Protein AF-A0A959ZFL0-F1 (afdb_monomer)

Foldseek 3Di:
DVQCQVQPDPVQCVQFVNPDRWGKDDPDQQAIETEDEFQQQLQDPPQRLFGWFFPVVLVVVLVVLVVSVVSLHAYEYEYAHAQVRFRRQGWNVNADAPVPDDCVPTSHHGPGPDGRPPIGGSVNSLLSVLVRLSYAEYEYESQQAQAWDWSQRPVNQGTYIYTYAHDCQAPPNKDWDWDWADPLAQKIKIWIAIDDDPADCDAPDPPPDPVPDDPSNVSNVSNVCRQPPCPQHVVVQDPHDGRHDDPDRHGYIDMTGSPGDFFWDFPDKEWPPQEDEAEAFDKDKIKIKTAREQSGSDKPAFWKKKKAKPDPQKAKQNHRIDIDTDGTHGRGGIDIDIIMIHGHNPDAAKMKIWMDTPNDIYIHIYHYDYDDPPPPD

Mean predicted aligned error: 8.21 Å

Structure (mmCIF, N/CA/C/O backbone):
data_AF-A0A959ZFL0-F1
#
_entry.id   AF-A0A959ZFL0-F1
#
loop_
_atom_site.group_PDB
_atom_site.id
_atom_site.type_symbol
_atom_site.label_atom_id
_atom_site.label_alt_id
_atom_site.label_comp_id
_atom_site.label_asym_id
_atom_site.label_entity_id
_atom_site.label_seq_id
_atom_site.pdbx_PDB_ins_code
_atom_site.Cartn_x
_atom_site.Cartn_y
_atom_site.Cartn_z
_atom_site.occupancy
_atom_site.B_iso_or_equiv
_atom_site.auth_seq_id
_atom_site.auth_comp_id
_atom_site.auth_asym_id
_atom_site.auth_atom_id
_atom_site.pdbx_PDB_model_num
ATOM 1 N N . HIS A 1 1 ? -6.101 16.398 -10.232 1.00 51.97 1 HIS A N 1
ATOM 2 C CA . HIS A 1 1 ? -4.693 16.037 -9.956 1.00 51.97 1 HIS A CA 1
ATOM 3 C C . HIS A 1 1 ? -4.300 14.804 -10.778 1.00 51.97 1 HIS A C 1
ATOM 5 O O . HIS A 1 1 ? -4.094 13.743 -10.209 1.00 51.97 1 HIS A O 1
ATOM 11 N N . GLY A 1 2 ? -4.271 14.910 -12.115 1.00 52.91 2 GLY A N 1
ATOM 12 C CA . GLY A 1 2 ? -4.313 13.745 -13.019 1.00 52.91 2 GLY A CA 1
ATOM 13 C C . GLY A 1 2 ? -3.092 12.818 -13.007 1.00 52.91 2 GLY A C 1
ATOM 14 O O . GLY A 1 2 ? -3.219 11.683 -13.443 1.00 52.91 2 GLY A O 1
ATOM 15 N N . HIS A 1 3 ? -1.938 13.276 -12.508 1.00 65.50 3 HIS A N 1
ATOM 16 C CA . HIS A 1 3 ? -0.672 12.515 -12.522 1.00 65.50 3 HIS A CA 1
ATOM 17 C C . HIS A 1 3 ? -0.023 12.447 -11.127 1.00 65.50 3 HIS A C 1
ATOM 19 O O . HIS A 1 3 ? 1.130 12.076 -10.981 1.00 65.50 3 HIS A O 1
ATOM 25 N N . GLY A 1 4 ? -0.743 12.874 -10.082 1.00 77.69 4 GLY A N 1
ATOM 26 C CA . GLY A 1 4 ? -0.246 12.847 -8.703 1.00 77.69 4 GLY A CA 1
ATOM 27 C C . GLY A 1 4 ? 0.727 13.967 -8.306 1.00 77.69 4 GLY A C 1
ATOM 28 O O . GLY A 1 4 ? 0.746 14.308 -7.131 1.00 77.69 4 GLY A O 1
ATOM 29 N N . PHE A 1 5 ? 1.405 14.649 -9.239 1.00 83.31 5 PHE A N 1
ATOM 30 C CA . PHE A 1 5 ? 2.381 15.717 -8.921 1.00 83.31 5 PHE A CA 1
ATOM 31 C C . PHE A 1 5 ? 1.845 16.885 -8.074 1.00 83.31 5 PHE A C 1
ATOM 33 O O . PHE A 1 5 ? 2.603 17.596 -7.424 1.00 83.31 5 PHE A O 1
ATOM 40 N N . GLY A 1 6 ? 0.522 17.069 -8.008 1.00 87.50 6 GLY A N 1
ATOM 41 C CA . GLY A 1 6 ? -0.095 18.009 -7.064 1.00 87.50 6 GLY A CA 1
ATOM 42 C C . GLY A 1 6 ? 0.051 17.619 -5.584 1.00 87.50 6 GLY A C 1
ATOM 43 O O . GLY A 1 6 ? -0.342 18.402 -4.726 1.00 87.50 6 GLY A O 1
ATOM 44 N N . PHE A 1 7 ? 0.558 16.421 -5.287 1.00 92.69 7 PHE A N 1
ATOM 45 C CA . PHE A 1 7 ? 0.855 15.935 -3.939 1.00 92.69 7 PHE A CA 1
ATOM 46 C C . PHE A 1 7 ? 2.338 16.037 -3.567 1.00 92.69 7 PHE A C 1
ATOM 48 O O . PHE A 1 7 ? 2.666 15.734 -2.418 1.00 92.69 7 PHE A O 1
ATOM 55 N N . VAL A 1 8 ? 3.217 16.444 -4.494 1.00 95.25 8 VAL A N 1
ATOM 56 C CA . VAL A 1 8 ? 4.616 16.759 -4.165 1.00 95.25 8 VAL A CA 1
ATOM 57 C C . VAL A 1 8 ? 4.595 17.876 -3.131 1.00 95.25 8 VAL A C 1
ATOM 59 O O . VAL A 1 8 ? 3.899 18.883 -3.304 1.00 95.25 8 VAL A O 1
ATOM 62 N N . ASP A 1 9 ? 5.291 17.675 -2.014 1.00 93.00 9 ASP A N 1
ATOM 63 C CA . ASP A 1 9 ? 5.293 18.673 -0.959 1.00 93.00 9 ASP A CA 1
ATOM 64 C C . ASP A 1 9 ? 6.048 19.929 -1.411 1.00 93.00 9 ASP A C 1
ATOM 66 O O . ASP A 1 9 ? 7.046 19.868 -2.128 1.00 93.00 9 ASP A O 1
ATOM 70 N N . GLN A 1 10 ? 5.527 21.087 -1.011 1.00 93.94 10 GLN A N 1
ATOM 71 C CA . GLN A 1 10 ? 6.036 22.373 -1.473 1.00 93.94 10 GLN A CA 1
ATOM 72 C C . GLN A 1 10 ? 7.515 22.576 -1.113 1.00 93.94 10 GLN A C 1
ATOM 74 O O . GLN A 1 10 ? 8.248 23.132 -1.920 1.00 93.94 10 GLN A O 1
ATOM 79 N N . ALA A 1 11 ? 7.963 22.074 0.042 1.00 94.50 11 ALA A N 1
ATOM 80 C CA . ALA A 1 11 ? 9.352 22.201 0.468 1.00 94.50 11 ALA A CA 1
ATOM 81 C C . ALA A 1 11 ? 10.301 21.390 -0.430 1.00 94.50 11 ALA A C 1
ATOM 83 O O . ALA A 1 11 ? 11.296 21.940 -0.891 1.00 94.50 11 ALA A O 1
ATOM 84 N N . SER A 1 12 ? 9.975 20.129 -0.741 1.00 95.44 12 SER A N 1
ATOM 85 C CA . SER A 1 12 ? 10.743 19.319 -1.699 1.00 95.44 12 SER A CA 1
ATOM 86 C C . SER A 1 12 ? 10.766 19.975 -3.076 1.00 95.44 12 SER A C 1
ATOM 88 O O . SER A 1 12 ? 11.821 20.053 -3.697 1.00 95.44 12 SER A O 1
ATOM 90 N N . ARG A 1 13 ? 9.630 20.508 -3.541 1.00 95.06 13 ARG A N 1
ATOM 91 C CA . ARG A 1 13 ? 9.538 21.182 -4.844 1.00 95.06 13 ARG A CA 1
ATOM 92 C C . ARG A 1 13 ? 10.377 22.460 -4.909 1.00 95.06 13 ARG A C 1
ATOM 94 O O . ARG A 1 13 ? 11.022 22.704 -5.916 1.00 95.06 13 ARG A O 1
ATOM 101 N N . GLU A 1 14 ? 10.360 23.282 -3.867 1.00 96.06 14 GLU A N 1
ATOM 102 C CA . GLU A 1 14 ? 11.164 24.509 -3.808 1.00 96.06 14 GLU A CA 1
ATOM 103 C C . GLU A 1 14 ? 12.657 24.186 -3.705 1.00 96.06 14 GLU A C 1
ATOM 105 O O . GLU A 1 14 ? 13.457 24.758 -4.441 1.00 96.06 14 GLU A O 1
ATOM 110 N N . ALA A 1 15 ? 13.026 23.235 -2.842 1.00 96.62 15 ALA A N 1
ATOM 111 C CA . ALA A 1 15 ? 14.416 22.837 -2.640 1.00 96.62 15 ALA A CA 1
ATOM 112 C C . ALA A 1 15 ? 15.041 22.186 -3.883 1.00 96.62 15 ALA A C 1
ATOM 114 O O . ALA A 1 15 ? 16.231 22.358 -4.104 1.00 96.62 15 ALA A O 1
ATOM 115 N N . SER A 1 16 ? 14.241 21.481 -4.687 1.00 95.62 16 SER A N 1
ATOM 116 C CA . SER A 1 16 ? 14.664 20.815 -5.928 1.00 95.62 16 SER A CA 1
ATOM 117 C C . SER A 1 16 ? 14.559 21.683 -7.180 1.00 95.62 16 SER A C 1
ATOM 119 O O . SER A 1 16 ? 14.648 21.166 -8.285 1.00 95.62 16 SER A O 1
ATOM 121 N N . ASN A 1 17 ? 14.257 22.982 -7.059 1.00 94.25 17 ASN A N 1
ATOM 122 C CA . ASN A 1 17 ? 13.957 23.832 -8.221 1.00 94.25 17 ASN A CA 1
ATOM 123 C C . ASN A 1 17 ? 12.840 23.261 -9.134 1.00 94.25 17 ASN A C 1
ATOM 125 O O . ASN A 1 17 ? 12.799 23.480 -10.342 1.00 94.25 17 ASN A O 1
ATOM 129 N N . GLY A 1 18 ? 11.899 22.522 -8.547 1.00 92.88 18 GLY A N 1
ATOM 130 C CA . GLY A 1 18 ? 10.769 21.917 -9.243 1.00 92.88 18 GLY A CA 1
ATOM 131 C C . GLY A 1 18 ? 10.993 20.503 -9.777 1.00 92.88 18 GLY A C 1
ATOM 132 O O . GLY A 1 18 ? 10.027 19.957 -10.310 1.00 92.88 18 GLY A O 1
ATOM 133 N N . TYR A 1 19 ? 12.185 19.919 -9.618 1.00 92.38 19 TYR A N 1
ATOM 134 C CA . TYR A 1 19 ? 12.521 18.592 -10.149 1.00 92.38 19 TYR A CA 1
ATOM 135 C C . TYR A 1 19 ? 12.030 17.429 -9.275 1.00 92.38 19 TYR A C 1
ATOM 137 O O . TYR A 1 19 ? 11.754 16.352 -9.796 1.00 92.38 19 TYR A O 1
ATOM 145 N N . ALA A 1 20 ? 11.782 17.641 -7.976 1.00 94.69 20 ALA A N 1
ATOM 146 C CA . ALA A 1 20 ? 11.228 16.596 -7.116 1.00 94.69 20 ALA A CA 1
ATOM 147 C C . ALA A 1 20 ? 9.869 16.101 -7.643 1.00 94.69 20 ALA A C 1
ATOM 149 O O . ALA A 1 20 ? 8.888 16.851 -7.706 1.00 94.69 20 ALA A O 1
ATOM 150 N N . SER A 1 21 ? 9.803 14.808 -7.966 1.00 94.00 21 SER A N 1
ATOM 151 C CA . SER A 1 21 ? 8.627 14.171 -8.571 1.00 94.00 21 SER A CA 1
ATOM 152 C C . SER A 1 21 ? 7.964 13.115 -7.659 1.00 94.00 21 SER A C 1
ATOM 154 O O . SER A 1 21 ? 6.870 12.618 -7.947 1.00 94.00 21 SER A O 1
ATOM 156 N N . TYR A 1 22 ? 8.571 12.832 -6.502 1.00 97.19 22 TYR A N 1
ATOM 157 C CA . TYR A 1 22 ? 8.077 11.904 -5.485 1.00 97.19 22 TYR A CA 1
ATOM 158 C C . TYR A 1 22 ? 7.063 12.556 -4.530 1.00 97.19 22 TYR A C 1
ATOM 160 O O . TYR A 1 22 ? 7.097 13.754 -4.240 1.00 97.19 22 TYR A O 1
ATOM 168 N N . TYR A 1 23 ? 6.114 11.770 -4.016 1.00 97.62 23 TYR A N 1
ATOM 169 C CA . TYR A 1 23 ? 5.042 12.294 -3.163 1.00 97.62 23 TYR A CA 1
ATOM 170 C C . TYR A 1 23 ? 4.376 11.228 -2.295 1.00 97.62 23 TYR A C 1
ATOM 172 O O . TYR A 1 23 ? 4.463 10.028 -2.547 1.00 97.62 23 TYR A O 1
ATOM 180 N N . SER A 1 24 ? 3.646 11.659 -1.261 1.00 97.19 24 SER A N 1
ATOM 181 C CA . SER A 1 24 ? 2.802 10.756 -0.474 1.00 97.19 24 SER A CA 1
ATOM 182 C C . SER A 1 24 ? 1.417 11.329 -0.213 1.00 97.19 24 SER A C 1
ATOM 184 O O . SER A 1 24 ? 1.232 12.533 -0.044 1.00 97.19 24 SER A O 1
ATOM 186 N N . PHE A 1 25 ? 0.424 10.450 -0.118 1.00 95.69 25 PHE A N 1
ATOM 187 C CA . PHE A 1 25 ? -0.942 10.832 0.220 1.00 95.69 25 PHE A CA 1
ATOM 188 C C . PHE A 1 25 ? -1.680 9.696 0.932 1.00 95.69 25 PHE A C 1
ATOM 190 O O . PHE A 1 25 ? -1.251 8.543 0.945 1.00 95.69 25 PHE A O 1
ATOM 197 N N . SER A 1 26 ? -2.809 10.023 1.555 1.00 95.56 26 SER A N 1
ATOM 198 C CA . SER A 1 26 ? -3.659 9.048 2.242 1.00 95.56 26 SER A CA 1
ATOM 199 C C . SER A 1 26 ? -4.981 8.915 1.484 1.00 95.56 26 SER A C 1
ATOM 201 O O . SER A 1 26 ? -5.857 9.762 1.669 1.00 95.56 26 SER A O 1
ATOM 203 N N . PRO A 1 27 ? -5.173 7.872 0.650 1.00 92.44 27 PRO A N 1
ATOM 204 C CA . PRO A 1 27 ? -6.411 7.712 -0.124 1.00 92.44 27 PRO A CA 1
ATOM 205 C C . PRO A 1 27 ? -7.630 7.462 0.777 1.00 92.44 27 PRO A C 1
ATOM 207 O O . PRO A 1 27 ? -8.766 7.768 0.424 1.00 92.44 27 PRO A O 1
ATOM 210 N N . ARG A 1 28 ? -7.400 6.901 1.968 1.00 93.00 28 ARG A N 1
ATOM 211 C CA . ARG A 1 28 ? -8.387 6.743 3.039 1.00 93.00 28 ARG A CA 1
ATOM 212 C C . ARG A 1 28 ? -7.673 6.674 4.384 1.00 93.00 28 ARG A C 1
ATOM 214 O O . ARG A 1 28 ? -6.465 6.479 4.462 1.00 93.00 28 ARG A O 1
ATOM 221 N N . LYS A 1 29 ? -8.428 6.782 5.474 1.00 90.44 29 LYS A N 1
ATOM 222 C CA . LYS A 1 29 ? -7.874 6.684 6.829 1.00 90.44 29 LYS A CA 1
ATOM 223 C C . LYS A 1 29 ? -7.177 5.338 7.071 1.00 90.44 29 LYS A C 1
ATOM 225 O O . LYS A 1 29 ? -7.788 4.292 6.866 1.00 90.44 29 LYS A O 1
ATOM 230 N N . GLY A 1 30 ? -5.968 5.381 7.633 1.00 92.38 30 GLY A N 1
ATOM 231 C CA . GLY A 1 30 ? -5.222 4.191 8.059 1.00 92.38 30 GLY A CA 1
ATOM 232 C C . GLY A 1 30 ? -4.374 3.545 6.964 1.00 92.38 30 GLY A C 1
ATOM 233 O O . GLY A 1 30 ? -3.877 2.443 7.183 1.00 92.38 30 GLY A O 1
ATOM 234 N N . ILE A 1 31 ? -4.216 4.205 5.815 1.00 96.62 31 ILE A N 1
ATOM 235 C CA . ILE A 1 31 ? -3.302 3.804 4.744 1.00 96.62 31 ILE A CA 1
ATOM 236 C C . ILE A 1 31 ? -2.634 5.047 4.143 1.00 96.62 31 ILE A C 1
ATOM 238 O O . ILE A 1 31 ? -3.256 6.109 4.040 1.00 96.62 31 ILE A O 1
ATOM 242 N N . ARG A 1 32 ? -1.370 4.903 3.760 1.00 98.12 32 ARG A N 1
ATOM 243 C CA . ARG A 1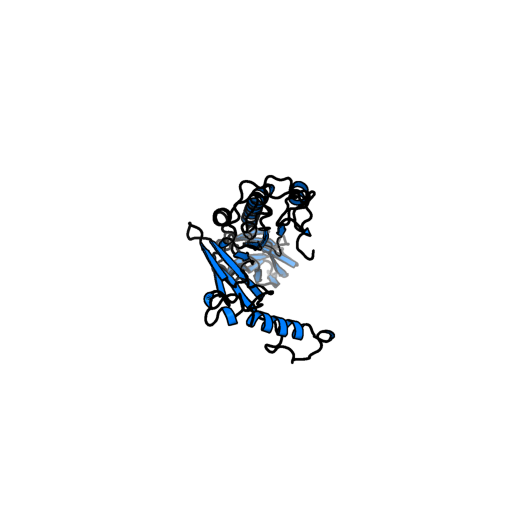 32 ? -0.542 5.900 3.090 1.00 98.12 32 ARG A CA 1
ATOM 244 C C . ARG A 1 32 ? 0.049 5.272 1.839 1.00 98.12 32 ARG A C 1
ATOM 246 O O . ARG A 1 32 ? 0.617 4.186 1.903 1.00 98.12 32 ARG A O 1
ATOM 253 N N . TYR A 1 33 ? -0.101 5.964 0.724 1.00 98.19 33 TYR A N 1
ATOM 254 C CA . TYR A 1 33 ? 0.580 5.651 -0.522 1.00 98.19 33 TYR A CA 1
ATOM 255 C C . TYR A 1 33 ? 1.764 6.592 -0.665 1.00 98.19 33 TYR A C 1
ATOM 257 O O . TYR A 1 33 ? 1.642 7.782 -0.362 1.00 98.19 33 TYR A O 1
ATOM 265 N N . ILE A 1 34 ? 2.898 6.042 -1.077 1.00 98.62 34 ILE A N 1
ATOM 266 C CA . ILE A 1 34 ? 4.129 6.785 -1.324 1.00 98.62 34 ILE A CA 1
ATOM 267 C C . ILE A 1 34 ? 4.577 6.426 -2.737 1.00 98.62 34 ILE A C 1
ATOM 269 O O . ILE A 1 34 ? 4.812 5.257 -3.017 1.00 98.62 34 ILE A O 1
ATOM 273 N N . SER A 1 35 ? 4.636 7.421 -3.613 1.00 98.25 35 SER A N 1
ATOM 274 C CA . SER A 1 35 ? 5.202 7.298 -4.952 1.00 98.25 35 SER A CA 1
ATOM 275 C C . SER A 1 35 ? 6.642 7.779 -4.893 1.00 98.25 35 SER A C 1
ATOM 277 O O . SER A 1 35 ? 6.877 8.921 -4.498 1.00 98.25 35 SER A O 1
ATOM 279 N N . LEU A 1 36 ? 7.568 6.901 -5.251 1.00 98.56 36 LEU A N 1
ATOM 280 C CA . LEU A 1 36 ? 8.995 7.172 -5.341 1.00 98.56 36 LEU A CA 1
ATOM 281 C C . LEU A 1 36 ? 9.361 7.486 -6.787 1.00 98.56 36 LEU A C 1
ATOM 283 O O . LEU A 1 36 ? 8.858 6.830 -7.705 1.00 98.56 36 LEU A O 1
ATOM 287 N N . ASP A 1 37 ? 10.258 8.446 -6.962 1.00 97.19 37 ASP A N 1
ATOM 288 C CA . ASP A 1 37 ? 11.015 8.570 -8.196 1.00 97.19 37 ASP A CA 1
ATOM 289 C C . ASP A 1 37 ? 12.263 7.715 -8.057 1.00 97.19 37 ASP A C 1
ATOM 291 O O . ASP A 1 37 ? 13.059 7.913 -7.149 1.00 97.19 37 ASP A O 1
ATOM 295 N N . THR A 1 38 ? 12.386 6.718 -8.918 1.00 97.81 38 THR A N 1
ATOM 296 C CA . THR A 1 38 ? 13.518 5.781 -8.873 1.00 97.81 38 THR A CA 1
ATOM 297 C C . THR A 1 38 ? 14.367 5.889 -10.126 1.00 97.81 38 THR A C 1
ATOM 299 O O . THR A 1 38 ? 15.167 4.996 -10.382 1.00 97.81 38 THR A O 1
ATOM 302 N N . SER A 1 39 ? 14.104 6.882 -10.972 1.00 94.69 39 SER A N 1
ATOM 303 C CA . SER A 1 39 ? 14.836 7.102 -12.215 1.00 94.69 39 SER A CA 1
ATOM 304 C C . SER A 1 39 ? 16.209 7.660 -11.859 1.00 94.69 39 SER A C 1
ATOM 306 O O . SER A 1 39 ? 16.290 8.604 -11.086 1.00 94.69 39 SER A O 1
ATOM 308 N N . SER A 1 40 ? 17.279 7.068 -12.385 1.00 94.44 40 SER A N 1
ATOM 309 C CA . SER A 1 40 ? 18.625 7.607 -12.187 1.00 94.44 40 SER A CA 1
ATOM 310 C C . SER A 1 40 ? 18.839 8.784 -13.137 1.00 94.44 40 SER A C 1
ATOM 312 O O . SER A 1 40 ? 18.799 8.594 -14.355 1.00 94.44 40 SER A O 1
ATOM 314 N N . GLU A 1 41 ? 19.090 9.983 -12.607 1.00 91.44 41 GLU A N 1
ATOM 315 C CA . GLU A 1 41 ? 19.289 11.179 -13.440 1.00 91.44 41 GLU A CA 1
ATOM 316 C C . GLU A 1 41 ? 20.741 11.354 -13.897 1.00 91.44 41 GLU A C 1
ATOM 318 O O . GLU A 1 41 ? 20.988 12.065 -14.869 1.00 91.44 41 GLU A O 1
ATOM 323 N N . GLY A 1 42 ? 21.687 10.609 -13.307 1.00 92.06 42 GLY A N 1
ATOM 324 C CA . GLY A 1 42 ? 23.134 10.676 -13.571 1.00 92.06 42 GLY A CA 1
ATOM 325 C C . GLY A 1 42 ? 23.607 10.390 -15.008 1.00 92.06 42 GLY A C 1
ATOM 326 O O . GLY A 1 42 ? 24.812 10.352 -15.262 1.00 92.06 42 GLY A O 1
ATOM 327 N N . GLY A 1 43 ? 22.694 10.178 -15.963 1.00 87.94 43 GLY A N 1
ATOM 328 C CA . GLY A 1 43 ? 22.964 10.259 -17.402 1.00 87.94 43 GLY A CA 1
ATOM 329 C C . GLY A 1 43 ? 24.062 9.322 -17.908 1.00 87.94 43 GLY A C 1
ATOM 330 O O . GLY A 1 43 ? 24.759 9.641 -18.871 1.00 87.94 43 GLY A O 1
ATOM 331 N N . THR A 1 44 ? 24.261 8.172 -17.269 1.00 89.69 44 THR A N 1
ATOM 332 C CA . THR A 1 44 ? 25.313 7.232 -17.660 1.00 89.69 44 THR A CA 1
ATOM 333 C C . THR A 1 44 ? 24.709 6.081 -18.454 1.00 89.69 44 THR A C 1
ATOM 335 O O . THR A 1 44 ? 23.861 5.333 -17.970 1.00 89.69 44 THR A O 1
ATOM 338 N N . VAL A 1 45 ? 25.148 5.932 -19.705 1.00 88.56 45 VAL A N 1
ATOM 339 C CA . VAL A 1 45 ? 24.668 4.894 -20.631 1.00 88.56 45 VAL A CA 1
ATOM 340 C C . VAL A 1 45 ? 24.886 3.499 -20.031 1.00 88.56 45 VAL A C 1
ATOM 342 O O . VAL A 1 45 ? 25.975 3.207 -19.544 1.00 88.56 45 VAL A O 1
ATOM 345 N N . LEU A 1 46 ? 23.854 2.646 -20.084 1.00 87.31 46 LEU A N 1
ATOM 346 C CA . LEU A 1 46 ? 23.827 1.288 -19.499 1.00 87.31 46 LEU A CA 1
ATOM 347 C C . LEU A 1 46 ? 23.991 1.229 -17.966 1.00 87.31 46 LEU A C 1
ATOM 349 O O . LEU A 1 46 ? 24.256 0.161 -17.410 1.00 87.31 46 LEU A O 1
ATOM 353 N N . VAL A 1 47 ? 23.858 2.371 -17.288 1.00 92.31 47 VAL A N 1
ATOM 354 C CA . VAL A 1 47 ? 23.821 2.460 -15.824 1.00 92.31 47 VAL A CA 1
ATOM 355 C C . VAL A 1 47 ? 22.520 3.113 -15.378 1.00 92.31 47 VAL A C 1
ATOM 357 O O . VAL A 1 47 ? 21.826 2.564 -14.529 1.00 92.31 47 VAL A O 1
ATOM 360 N N . SER A 1 48 ? 22.161 4.250 -15.976 1.00 92.25 48 SER A N 1
ATOM 361 C CA . SER A 1 48 ? 20.968 5.027 -15.623 1.00 92.25 48 SER A CA 1
ATOM 362 C C . SER A 1 48 ? 19.657 4.431 -16.149 1.00 92.25 48 SER A C 1
ATOM 364 O O . SER A 1 48 ? 18.585 4.936 -15.837 1.00 92.25 48 SER A O 1
ATOM 366 N N . ASP A 1 49 ? 19.715 3.324 -16.902 1.00 91.44 49 ASP A N 1
ATOM 367 C CA . ASP A 1 49 ? 18.547 2.467 -17.130 1.00 91.44 49 ASP A CA 1
ATOM 368 C C . ASP A 1 49 ? 18.178 1.649 -15.881 1.00 91.44 49 ASP A C 1
ATOM 370 O O . ASP A 1 49 ? 17.102 1.063 -15.837 1.00 91.44 49 ASP A O 1
ATOM 374 N N . LYS A 1 50 ? 19.059 1.584 -14.875 1.00 95.94 50 LYS A N 1
ATOM 375 C CA . LYS A 1 50 ? 18.762 1.048 -13.543 1.00 95.94 50 LYS A CA 1
ATOM 376 C C . LYS A 1 50 ? 18.298 2.171 -12.622 1.00 95.94 50 LYS A C 1
ATOM 378 O O . LYS A 1 50 ? 18.549 3.348 -12.862 1.00 95.94 50 LYS A O 1
ATOM 383 N N . GLY A 1 51 ? 17.646 1.788 -11.529 1.00 97.00 51 GLY A N 1
ATOM 384 C CA . GLY A 1 51 ? 17.153 2.752 -10.553 1.00 97.00 51 GLY A CA 1
ATOM 385 C C . GLY A 1 51 ? 18.114 3.040 -9.407 1.00 97.00 51 GLY A C 1
ATOM 386 O O . GLY A 1 51 ? 19.047 2.280 -9.144 1.00 97.00 51 GLY A O 1
ATOM 387 N N . ASN A 1 52 ? 17.827 4.106 -8.676 1.00 98.06 52 ASN A N 1
ATOM 388 C CA . ASN A 1 52 ? 18.402 4.434 -7.373 1.00 98.06 52 ASN A CA 1
ATOM 389 C C . ASN A 1 52 ? 17.458 5.408 -6.637 1.00 98.06 52 ASN A C 1
ATOM 391 O O . ASN A 1 52 ? 16.363 5.675 -7.132 1.00 98.06 52 ASN A O 1
ATOM 395 N N . LEU A 1 53 ? 17.832 5.868 -5.441 1.00 98.56 53 LEU A N 1
ATOM 396 C CA . LEU A 1 53 ? 17.291 7.090 -4.839 1.00 98.56 53 LEU A CA 1
ATOM 397 C C . LEU A 1 53 ? 18.442 8.051 -4.528 1.00 98.56 53 LEU A C 1
ATOM 399 O O . LEU A 1 53 ? 19.469 7.618 -3.994 1.00 98.56 53 LEU A O 1
ATOM 403 N N . ASP A 1 54 ? 18.219 9.337 -4.782 1.00 97.94 54 ASP A N 1
ATOM 404 C CA . ASP A 1 54 ? 19.034 10.421 -4.237 1.00 97.94 54 ASP A CA 1
ATOM 405 C C . ASP A 1 54 ? 18.890 10.485 -2.699 1.00 97.94 54 ASP A C 1
ATOM 407 O O . ASP A 1 54 ? 17.880 10.070 -2.107 1.00 97.94 54 ASP A O 1
ATOM 411 N N . ASP A 1 55 ? 19.917 10.989 -2.013 1.00 98.56 55 ASP A N 1
ATOM 412 C CA . ASP A 1 55 ? 19.901 11.130 -0.554 1.00 98.56 55 ASP A CA 1
ATOM 413 C C . ASP A 1 55 ? 18.721 11.985 -0.043 1.00 98.56 55 ASP A C 1
ATOM 415 O O . ASP A 1 55 ? 18.048 11.567 0.912 1.00 98.56 55 ASP A O 1
ATOM 419 N N . PRO A 1 56 ? 18.363 13.122 -0.681 1.00 98.38 56 PRO A N 1
ATOM 420 C CA . PRO A 1 56 ? 17.196 13.901 -0.284 1.00 98.38 56 PRO A CA 1
ATOM 421 C C . PRO A 1 56 ? 15.885 13.099 -0.282 1.00 98.38 56 PRO A C 1
ATOM 423 O O . PRO A 1 56 ? 15.123 13.182 0.693 1.00 98.38 56 PRO A O 1
ATOM 426 N N . GLN A 1 57 ? 15.597 12.301 -1.320 1.00 98.50 57 GLN A N 1
ATOM 427 C CA . GLN A 1 57 ? 14.392 11.470 -1.344 1.00 98.50 57 GLN A CA 1
ATOM 428 C C . GLN A 1 57 ? 14.475 10.313 -0.354 1.00 98.50 57 GLN A C 1
ATOM 430 O O . GLN A 1 57 ? 13.458 9.980 0.261 1.00 98.50 57 GLN A O 1
ATOM 435 N N . PHE A 1 58 ? 15.648 9.708 -0.154 1.00 98.81 58 PHE A N 1
ATOM 436 C CA . PHE A 1 58 ? 15.824 8.640 0.830 1.00 98.81 58 PHE A CA 1
ATOM 437 C C . PHE A 1 58 ? 15.495 9.120 2.252 1.00 98.81 58 PHE A C 1
ATOM 439 O O . PHE A 1 58 ? 14.682 8.510 2.960 1.00 98.81 58 PHE A O 1
ATOM 446 N N . GLN A 1 59 ? 16.036 10.275 2.650 1.00 98.62 59 GLN A N 1
ATOM 447 C CA . GLN A 1 59 ? 15.724 10.907 3.935 1.00 98.62 59 GLN A CA 1
ATOM 448 C C . GLN A 1 59 ? 14.243 11.299 4.033 1.00 98.62 59 GLN A C 1
ATOM 450 O O . GLN A 1 59 ? 13.584 11.096 5.066 1.00 98.62 59 GLN A O 1
ATOM 455 N N . TRP A 1 60 ? 13.686 11.840 2.947 1.00 98.62 60 TRP A N 1
ATOM 456 C CA . TRP A 1 60 ? 12.268 12.170 2.871 1.00 98.62 60 TRP A CA 1
ATOM 457 C C . TRP A 1 60 ? 11.387 10.927 3.045 1.00 98.62 60 TRP A C 1
ATOM 459 O O . TRP A 1 60 ? 10.426 10.971 3.823 1.00 98.62 60 TRP A O 1
ATOM 469 N N . LEU A 1 61 ? 11.721 9.810 2.397 1.00 98.81 61 LEU A N 1
ATOM 470 C CA . LEU A 1 61 ? 11.010 8.539 2.507 1.00 98.81 61 LEU A CA 1
ATOM 471 C C . LEU A 1 61 ? 11.005 8.079 3.962 1.00 98.81 61 LEU A C 1
ATOM 473 O O . LEU A 1 61 ? 9.931 7.812 4.511 1.00 98.81 61 LEU A O 1
ATOM 477 N N . GLU A 1 62 ? 12.158 8.094 4.634 1.00 98.81 62 GLU A N 1
ATOM 478 C CA . GLU A 1 62 ? 12.236 7.745 6.052 1.00 98.81 62 GLU A CA 1
ATOM 479 C C . GLU A 1 62 ? 11.291 8.608 6.910 1.00 98.81 62 GLU A C 1
ATOM 481 O O . GLU A 1 62 ? 10.576 8.110 7.790 1.00 98.81 62 GLU A O 1
ATOM 486 N N . SER A 1 63 ? 11.214 9.911 6.624 1.00 98.50 63 SER A N 1
ATOM 487 C CA . SER A 1 63 ? 10.302 10.824 7.321 1.00 98.50 63 SER A CA 1
ATOM 488 C C . SER A 1 63 ? 8.823 10.446 7.124 1.00 98.50 63 SER A C 1
ATOM 490 O O . SER A 1 63 ? 8.031 10.486 8.078 1.00 98.50 63 SER A O 1
ATOM 492 N N . GLN A 1 64 ? 8.437 10.001 5.920 1.00 98.56 64 GLN A N 1
ATOM 493 C CA . GLN A 1 64 ? 7.076 9.540 5.638 1.00 98.56 64 GLN A CA 1
ATOM 494 C C . GLN A 1 64 ? 6.764 8.221 6.353 1.00 98.56 64 GLN A C 1
ATOM 496 O O . GLN A 1 64 ? 5.645 8.043 6.847 1.00 98.56 64 GLN A O 1
ATOM 501 N N . LEU A 1 65 ? 7.744 7.324 6.483 1.00 98.69 65 LEU A N 1
ATOM 502 C CA . LEU A 1 65 ? 7.602 6.069 7.225 1.00 98.69 65 LEU A CA 1
ATOM 503 C C . LEU A 1 65 ? 7.449 6.313 8.734 1.00 98.69 65 LEU A C 1
ATOM 505 O O . LEU A 1 65 ? 6.545 5.751 9.368 1.00 98.69 65 LEU A O 1
ATOM 509 N N . LYS A 1 66 ? 8.233 7.234 9.312 1.00 98.56 66 LYS A N 1
ATOM 510 C CA . LYS A 1 66 ? 8.075 7.699 10.708 1.00 98.56 66 LYS A CA 1
ATOM 511 C C . LYS A 1 66 ? 6.675 8.277 10.951 1.00 98.56 66 LYS A C 1
ATOM 513 O O . LYS A 1 66 ? 6.024 7.971 11.961 1.00 98.56 66 LYS A O 1
ATOM 518 N N . LYS A 1 67 ? 6.168 9.071 10.002 1.00 97.44 67 LYS A N 1
ATOM 519 C CA . LYS A 1 67 ? 4.812 9.640 10.036 1.00 97.44 67 LYS A CA 1
ATOM 520 C C . LYS A 1 67 ? 3.731 8.559 9.968 1.00 97.44 67 LYS A C 1
ATOM 522 O O . LYS A 1 67 ? 2.809 8.579 10.786 1.00 97.44 67 LYS A O 1
ATOM 527 N N . ALA A 1 68 ? 3.846 7.601 9.049 1.00 97.81 68 ALA A N 1
ATOM 528 C CA . ALA A 1 68 ? 2.900 6.492 8.914 1.00 97.81 68 ALA A CA 1
ATOM 529 C C . ALA A 1 68 ? 2.848 5.623 10.180 1.00 97.81 68 ALA A C 1
ATOM 531 O O . ALA A 1 68 ? 1.763 5.319 10.683 1.00 97.81 68 ALA A O 1
ATOM 532 N N . THR A 1 69 ? 4.013 5.310 10.751 1.00 95.62 69 THR A N 1
ATOM 533 C CA . THR A 1 69 ? 4.150 4.556 12.006 1.00 95.62 69 THR A CA 1
ATOM 534 C C . THR A 1 69 ? 3.442 5.267 13.159 1.00 95.62 69 THR A C 1
ATOM 536 O O . THR A 1 69 ? 2.617 4.681 13.869 1.00 95.62 69 THR A O 1
ATOM 539 N N . SER A 1 70 ? 3.693 6.571 13.312 1.00 95.69 70 SER A N 1
ATOM 540 C CA . SER A 1 70 ? 3.068 7.404 14.349 1.00 95.69 70 SER A CA 1
ATOM 541 C C . SER A 1 70 ? 1.546 7.469 14.198 1.00 95.69 70 SER A C 1
ATOM 543 O O . SER A 1 70 ? 0.808 7.392 15.186 1.00 95.69 70 SER A O 1
ATOM 545 N N . ASN A 1 71 ? 1.070 7.536 12.954 1.00 95.12 71 ASN A N 1
ATOM 546 C CA . ASN A 1 71 ? -0.349 7.607 12.617 1.00 95.12 71 ASN A CA 1
ATOM 547 C C . ASN A 1 71 ? -1.041 6.240 12.547 1.00 95.12 71 ASN A C 1
ATOM 549 O O . ASN A 1 71 ? -2.263 6.190 12.362 1.00 95.12 71 ASN A O 1
ATOM 553 N N . ASN A 1 72 ? -0.302 5.147 12.763 1.00 94.56 72 ASN A N 1
ATOM 554 C CA . ASN A 1 72 ? -0.813 3.783 12.701 1.00 94.56 72 ASN A CA 1
ATOM 555 C C . ASN A 1 72 ? -1.425 3.445 11.325 1.00 94.56 72 ASN A C 1
ATOM 557 O O . ASN A 1 72 ? -2.539 2.914 11.242 1.00 94.56 72 ASN A O 1
ATOM 561 N N . GLU A 1 73 ? -0.714 3.819 10.260 1.00 96.94 73 GLU A N 1
ATOM 562 C CA . GLU A 1 73 ? -1.097 3.643 8.855 1.00 96.94 73 GLU A CA 1
ATOM 563 C C . GLU A 1 73 ? -0.363 2.447 8.235 1.00 96.94 73 GLU A C 1
ATOM 565 O O . GLU A 1 73 ? 0.780 2.175 8.585 1.00 96.94 73 GLU A O 1
ATOM 570 N N . LEU A 1 74 ? -1.013 1.737 7.313 1.00 98.12 74 LEU A N 1
ATOM 571 C CA . LEU A 1 74 ? -0.322 0.836 6.383 1.00 98.12 74 LEU A CA 1
ATOM 572 C C . LEU A 1 74 ? 0.372 1.664 5.303 1.00 98.12 74 LEU A C 1
ATOM 574 O O . LEU A 1 74 ? -0.175 2.691 4.900 1.00 98.12 74 LEU A O 1
ATOM 578 N N . VAL A 1 75 ? 1.516 1.211 4.808 1.00 98.75 75 VAL A N 1
ATOM 579 C CA . VAL A 1 75 ? 2.261 1.864 3.730 1.00 98.75 75 VAL A CA 1
ATOM 580 C C . VAL A 1 75 ? 2.323 0.947 2.514 1.00 98.75 75 VAL A C 1
ATOM 582 O O . VAL A 1 75 ? 2.680 -0.226 2.630 1.00 98.75 75 VAL A O 1
ATOM 585 N N . VAL A 1 76 ? 1.976 1.510 1.356 1.00 98.81 76 VAL A N 1
ATOM 586 C CA . VAL A 1 76 ? 2.203 0.908 0.037 1.00 98.81 76 VAL A CA 1
ATOM 587 C C . VAL A 1 76 ? 3.102 1.847 -0.754 1.00 98.81 76 VAL A C 1
ATOM 589 O O . VAL A 1 76 ? 2.768 3.027 -0.908 1.00 98.81 76 VAL A O 1
ATOM 592 N N . LEU A 1 77 ? 4.238 1.327 -1.208 1.00 98.81 77 LEU A N 1
ATOM 593 C CA . LEU A 1 77 ? 5.166 2.047 -2.074 1.00 98.81 77 LEU A CA 1
ATOM 594 C C . LEU A 1 77 ? 4.815 1.798 -3.540 1.00 98.81 77 LEU A C 1
ATOM 596 O O . LEU A 1 77 ? 4.383 0.700 -3.894 1.00 98.81 77 LEU A O 1
ATOM 600 N N . PHE A 1 78 ? 5.023 2.812 -4.369 1.00 98.44 78 PHE A N 1
ATOM 601 C CA . PHE A 1 78 ? 4.899 2.764 -5.819 1.00 98.44 78 PHE A CA 1
ATOM 602 C C . PHE A 1 78 ? 6.167 3.338 -6.438 1.00 98.44 78 PHE A C 1
ATOM 604 O O . PHE A 1 78 ? 6.663 4.352 -5.953 1.00 98.44 78 PHE A O 1
ATOM 611 N N . SER A 1 79 ? 6.682 2.720 -7.492 1.00 98.25 79 SER A N 1
ATOM 612 C CA . SER A 1 79 ? 7.855 3.218 -8.218 1.00 98.25 79 SER A CA 1
ATOM 613 C C . SER A 1 79 ? 7.904 2.662 -9.639 1.00 98.25 79 SER A C 1
ATOM 615 O O . SER A 1 79 ? 7.137 1.765 -9.998 1.00 98.25 79 SER A O 1
ATOM 617 N N . HIS A 1 80 ? 8.839 3.170 -10.442 1.00 97.38 80 HIS A N 1
ATOM 618 C CA . HIS A 1 80 ? 9.196 2.536 -11.705 1.00 97.38 80 HIS A CA 1
ATOM 619 C C . HIS A 1 80 ? 10.052 1.284 -11.456 1.00 97.38 80 HIS A C 1
ATOM 621 O O . HIS A 1 80 ? 9.629 0.181 -11.797 1.00 97.38 80 HIS A O 1
ATOM 627 N N . HIS A 1 81 ? 11.201 1.434 -10.790 1.00 98.19 81 HIS A N 1
ATOM 628 C CA . HIS A 1 81 ? 12.132 0.345 -10.489 1.00 98.19 81 HIS A CA 1
ATOM 629 C C . HIS A 1 81 ? 11.757 -0.395 -9.203 1.00 98.19 81 HIS A C 1
ATOM 631 O O . HIS A 1 81 ? 11.400 0.219 -8.198 1.00 98.19 81 HIS A O 1
ATOM 637 N N . ALA A 1 82 ? 11.876 -1.721 -9.213 1.00 97.12 82 ALA A N 1
ATOM 638 C CA . ALA A 1 82 ? 11.762 -2.548 -8.013 1.00 97.12 82 ALA A CA 1
ATOM 639 C C . ALA A 1 82 ? 13.114 -2.620 -7.276 1.00 97.12 82 ALA A C 1
ATOM 641 O O . ALA A 1 82 ? 14.141 -2.344 -7.897 1.00 97.12 82 ALA A O 1
ATOM 642 N N . PRO A 1 83 ? 13.166 -3.079 -6.008 1.00 96.31 83 PRO A N 1
ATOM 643 C CA . PRO A 1 83 ? 14.422 -3.159 -5.256 1.00 96.31 83 PRO A CA 1
ATOM 644 C C . PRO A 1 83 ? 15.566 -3.841 -6.018 1.00 96.31 83 PRO A C 1
ATOM 646 O O . PRO A 1 83 ? 16.676 -3.328 -6.069 1.00 96.31 83 PRO A O 1
ATOM 649 N N . GLY A 1 84 ? 15.291 -4.974 -6.673 1.00 95.81 84 GLY A N 1
ATOM 650 C CA . GLY A 1 84 ? 16.313 -5.735 -7.398 1.00 95.81 84 GLY A CA 1
ATOM 651 C C . GLY A 1 84 ? 16.868 -5.050 -8.654 1.00 95.81 84 GLY A C 1
ATOM 652 O O . GLY A 1 84 ? 17.919 -5.457 -9.133 1.00 95.81 84 GLY A O 1
ATOM 653 N N . SER A 1 85 ? 16.189 -4.027 -9.187 1.00 96.06 85 SER A N 1
ATOM 654 C CA . SER A 1 85 ? 16.639 -3.256 -10.357 1.00 96.06 85 SER A CA 1
ATOM 655 C C . SER A 1 85 ? 17.175 -1.872 -9.987 1.00 96.06 85 SER A C 1
ATOM 657 O O . SER A 1 85 ? 17.447 -1.067 -10.874 1.00 96.06 85 SER A O 1
ATOM 659 N N . MET A 1 86 ? 17.297 -1.569 -8.692 1.00 98.06 86 MET A N 1
ATOM 660 C CA . MET A 1 86 ? 17.845 -0.306 -8.210 1.00 98.06 86 MET A CA 1
ATOM 661 C C . MET A 1 86 ? 19.346 -0.444 -7.931 1.00 98.06 86 MET A C 1
ATOM 663 O O . MET A 1 86 ? 19.762 -0.581 -6.782 1.00 98.06 86 MET A O 1
ATOM 667 N N . THR A 1 87 ? 20.147 -0.486 -8.996 1.00 97.88 87 THR A N 1
ATOM 668 C CA . THR A 1 87 ? 21.596 -0.750 -8.944 1.00 97.88 87 THR A CA 1
ATOM 669 C C . THR A 1 87 ? 22.446 0.360 -9.573 1.00 97.88 87 THR A C 1
ATOM 671 O O . THR A 1 87 ? 23.646 0.168 -9.765 1.00 97.88 87 THR A O 1
ATOM 674 N N . ALA A 1 88 ? 21.851 1.506 -9.920 1.00 97.06 88 ALA A N 1
ATOM 675 C CA . ALA A 1 88 ? 22.561 2.634 -10.521 1.00 97.06 88 ALA A CA 1
ATOM 676 C C . ALA A 1 88 ? 23.361 3.404 -9.458 1.00 97.06 88 ALA A C 1
ATOM 678 O O . ALA A 1 88 ? 22.870 4.363 -8.870 1.00 97.06 88 ALA A O 1
ATOM 679 N N . ASN A 1 89 ? 24.605 3.000 -9.199 1.00 97.12 89 ASN A N 1
ATOM 680 C CA . ASN A 1 89 ? 25.492 3.729 -8.287 1.00 97.12 89 ASN A CA 1
ATOM 681 C C . ASN A 1 89 ? 26.191 4.895 -9.004 1.00 97.12 89 ASN A C 1
ATOM 683 O O . ASN A 1 89 ? 27.403 4.873 -9.223 1.00 97.12 89 ASN A O 1
ATOM 687 N N . VAL A 1 90 ? 25.398 5.876 -9.427 1.00 95.69 90 VAL A N 1
ATOM 688 C CA . VAL A 1 90 ? 25.856 7.093 -10.098 1.00 95.69 90 VAL A CA 1
ATOM 689 C C . VAL A 1 90 ? 25.110 8.294 -9.510 1.00 95.69 90 VAL A C 1
ATOM 691 O O . VAL A 1 90 ? 23.886 8.214 -9.389 1.00 95.69 90 VAL A O 1
ATOM 694 N N . PRO A 1 91 ? 25.821 9.359 -9.099 1.00 96.44 91 PRO A N 1
ATOM 695 C CA . PRO A 1 91 ? 25.193 10.581 -8.614 1.00 96.44 91 PRO A CA 1
ATOM 696 C C . PRO A 1 91 ? 24.489 11.331 -9.742 1.00 96.44 91 PRO A C 1
ATOM 698 O O . PRO A 1 91 ? 24.925 11.256 -10.893 1.00 96.44 91 PRO A O 1
ATOM 701 N N . ASP A 1 92 ? 23.443 12.081 -9.411 1.00 94.69 92 ASP A N 1
ATOM 702 C CA . ASP A 1 92 ? 22.700 12.877 -10.394 1.00 94.69 92 ASP A CA 1
ATOM 703 C C . ASP A 1 92 ? 23.605 13.945 -11.027 1.00 94.69 92 ASP A C 1
ATOM 705 O O . ASP A 1 92 ? 23.627 14.095 -12.248 1.00 94.69 92 ASP A O 1
ATOM 709 N N . GLU A 1 93 ? 24.516 14.524 -10.238 1.00 94.69 93 GLU A N 1
ATOM 710 C CA . GLU A 1 93 ? 25.499 15.523 -10.672 1.00 94.69 93 GLU A CA 1
ATOM 711 C C . GLU A 1 93 ? 26.538 14.978 -11.678 1.00 94.69 93 GLU A C 1
ATOM 713 O O . GLU A 1 93 ? 27.376 15.731 -12.184 1.00 94.69 93 GLU A O 1
ATOM 718 N N . ALA A 1 94 ? 26.536 13.669 -11.971 1.00 93.75 94 ALA A N 1
ATOM 719 C CA . ALA A 1 94 ? 27.306 13.115 -13.087 1.00 93.75 94 ALA A CA 1
ATOM 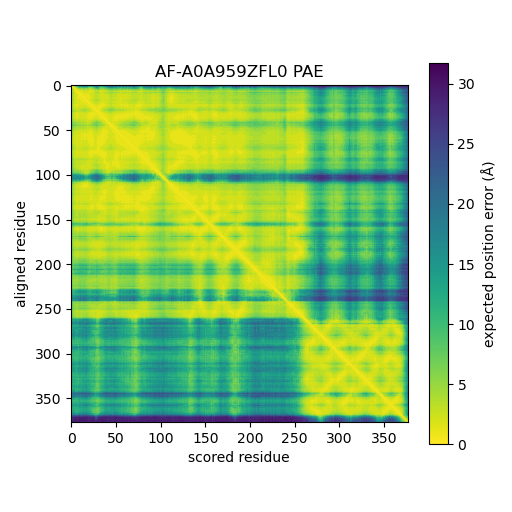720 C C . ALA A 1 94 ? 26.724 13.525 -14.451 1.00 93.75 94 ALA A C 1
ATOM 722 O O . ALA A 1 94 ? 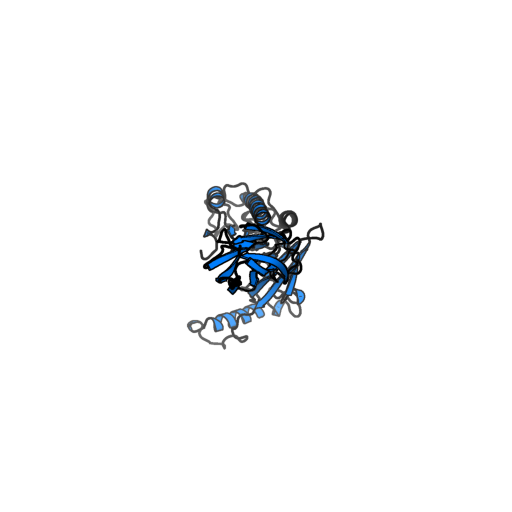27.455 13.570 -15.448 1.00 93.75 94 ALA A O 1
ATOM 723 N N . ALA A 1 95 ? 25.425 13.827 -14.508 1.00 91.75 95 ALA A N 1
ATOM 724 C CA . ALA A 1 95 ? 24.794 14.373 -15.692 1.00 91.75 95 ALA A CA 1
ATOM 725 C C . ALA A 1 95 ? 25.074 15.874 -15.829 1.00 91.75 95 ALA A C 1
ATOM 727 O O . ALA A 1 95 ? 25.396 16.588 -14.883 1.00 91.75 95 ALA A O 1
ATOM 728 N N . LYS A 1 96 ? 24.953 16.377 -17.058 1.00 89.25 96 LYS A N 1
ATOM 729 C CA . LYS A 1 96 ? 25.018 17.822 -17.302 1.00 89.25 96 LYS A CA 1
ATOM 730 C C . LYS A 1 96 ? 23.739 18.494 -16.819 1.00 89.25 96 LYS A C 1
ATOM 732 O O . LYS A 1 96 ? 22.677 17.876 -16.830 1.00 89.25 96 LYS A O 1
ATOM 737 N N . SER A 1 97 ? 23.833 19.788 -16.519 1.00 87.69 97 SER A N 1
ATOM 738 C CA . SER A 1 97 ? 22.667 20.570 -16.119 1.00 87.69 97 SER A CA 1
ATOM 739 C C . SER A 1 97 ? 21.555 20.518 -17.174 1.00 87.69 97 SER A C 1
ATOM 741 O O . SER A 1 97 ? 21.809 20.748 -18.363 1.00 87.69 97 SER A O 1
ATOM 743 N N . CYS A 1 98 ? 20.304 20.320 -16.749 1.00 87.69 98 CYS A N 1
ATOM 744 C CA . CYS A 1 98 ? 19.131 20.391 -17.628 1.00 87.69 98 CYS A CA 1
ATOM 745 C C . CYS A 1 98 ? 18.943 21.762 -18.302 1.00 87.69 98 CYS A C 1
ATOM 747 O O . CYS A 1 98 ? 18.170 21.881 -19.253 1.00 87.69 98 CYS A O 1
ATOM 749 N N . THR A 1 99 ? 19.648 22.808 -17.856 1.00 85.00 99 THR A N 1
ATOM 750 C CA . THR A 1 99 ? 19.658 24.118 -18.529 1.00 85.00 99 THR A CA 1
ATOM 751 C C . THR A 1 99 ? 20.703 24.227 -19.642 1.00 85.00 99 THR A C 1
ATOM 753 O O . THR A 1 99 ? 20.670 25.185 -20.411 1.00 85.00 99 THR A O 1
ATOM 756 N N . GLU A 1 100 ? 21.646 23.286 -19.723 1.00 83.44 100 GLU A N 1
ATOM 757 C CA . GLU A 1 100 ? 22.810 23.338 -20.623 1.00 83.44 100 GLU A CA 1
ATOM 758 C C . GLU A 1 100 ? 22.761 22.298 -21.746 1.00 83.44 100 GLU A C 1
ATOM 760 O O . GLU A 1 100 ? 23.412 22.464 -22.780 1.00 83.44 100 GLU A O 1
ATOM 765 N N . VAL A 1 101 ? 21.991 21.226 -21.568 1.00 78.69 101 VAL A N 1
ATOM 766 C CA . VAL A 1 101 ? 21.793 20.178 -22.573 1.00 78.69 101 VAL A CA 1
ATOM 767 C C . VAL A 1 101 ? 20.331 20.067 -22.960 1.00 78.69 101 VAL A C 1
ATOM 769 O O . VAL A 1 101 ? 19.441 20.021 -22.117 1.00 78.69 101 VAL A O 1
ATOM 772 N N . ALA A 1 102 ? 20.080 19.957 -24.264 1.00 69.88 102 ALA A N 1
ATOM 773 C CA . ALA A 1 102 ? 18.776 19.522 -24.727 1.00 69.88 102 ALA A CA 1
ATOM 774 C C . ALA A 1 102 ? 18.582 18.043 -24.356 1.00 69.88 102 ALA A C 1
ATOM 776 O O . ALA A 1 102 ? 19.421 17.200 -24.671 1.00 69.88 102 ALA A O 1
ATOM 777 N N . VAL A 1 103 ? 17.442 17.722 -23.745 1.00 61.59 103 VAL A N 1
ATOM 778 C CA . VAL A 1 103 ? 17.086 16.358 -23.304 1.00 61.59 103 VAL A CA 1
ATOM 779 C C . VAL A 1 103 ? 17.159 15.332 -24.451 1.00 61.59 103 VAL A C 1
ATOM 781 O O . VAL A 1 103 ? 17.410 14.158 -24.229 1.00 61.59 103 VAL A O 1
ATOM 784 N N . ALA A 1 104 ? 17.015 15.773 -25.706 1.00 66.38 104 ALA A N 1
ATOM 785 C CA . ALA A 1 104 ? 17.122 14.920 -26.893 1.00 66.38 104 ALA A CA 1
ATOM 786 C C . ALA A 1 104 ? 18.548 14.422 -27.218 1.00 66.38 104 ALA A C 1
ATOM 788 O O . ALA A 1 104 ? 18.689 13.526 -28.046 1.00 66.38 104 ALA A O 1
ATOM 789 N N . VAL A 1 105 ? 19.598 15.008 -26.631 1.00 70.06 105 VAL A N 1
ATOM 790 C CA . VAL A 1 105 ? 21.006 14.711 -26.977 1.00 70.06 105 VAL A CA 1
ATOM 791 C C . VAL A 1 105 ? 21.830 14.159 -25.816 1.00 70.06 105 VAL A C 1
ATOM 793 O O . VAL A 1 105 ? 22.978 13.772 -26.031 1.00 70.06 105 VAL A O 1
ATOM 796 N N . ALA A 1 106 ? 21.267 14.082 -24.609 1.00 72.12 106 ALA A N 1
ATOM 797 C CA . ALA A 1 106 ? 21.921 13.493 -23.449 1.00 72.12 106 ALA A CA 1
ATOM 798 C C . ALA A 1 106 ? 21.047 12.369 -22.860 1.00 72.12 106 ALA A C 1
ATOM 800 O O . ALA A 1 106 ? 19.835 12.536 -22.769 1.00 72.12 106 ALA A O 1
ATOM 801 N N . PRO A 1 107 ? 21.638 11.237 -22.439 1.00 68.88 107 PRO A N 1
ATOM 802 C CA . PRO A 1 107 ? 20.916 10.121 -21.806 1.00 68.88 107 PRO A CA 1
ATOM 803 C C . PRO A 1 107 ? 20.315 10.465 -20.425 1.00 68.88 107 PRO A C 1
ATOM 805 O O . PRO A 1 107 ? 19.652 9.624 -19.830 1.00 68.88 107 PRO A O 1
ATOM 808 N N . GLY A 1 108 ? 20.558 11.677 -19.921 1.00 77.06 108 GLY A N 1
ATOM 809 C CA . GLY A 1 108 ? 20.007 12.255 -18.699 1.00 77.06 108 GLY A CA 1
ATOM 810 C C . GLY A 1 108 ? 20.488 13.701 -18.543 1.00 77.06 108 GLY A C 1
ATOM 811 O O . GLY A 1 108 ? 21.418 14.132 -19.237 1.00 77.06 108 GLY A O 1
ATOM 812 N N . CYS A 1 109 ? 19.843 14.453 -17.661 1.00 87.88 109 CYS A N 1
ATOM 813 C CA . CYS A 1 109 ? 20.298 15.760 -17.204 1.00 87.88 109 CYS A CA 1
ATOM 814 C C . CYS A 1 109 ? 19.888 15.936 -15.743 1.00 87.88 109 CYS A C 1
ATOM 816 O O . CYS A 1 109 ? 18.886 15.360 -15.332 1.00 87.88 109 CYS A O 1
ATOM 818 N N . ASP A 1 110 ? 20.639 16.745 -15.005 1.00 91.94 110 ASP A N 1
ATOM 819 C CA . ASP A 1 110 ? 20.342 17.078 -13.613 1.00 91.94 110 ASP A CA 1
ATOM 820 C C . ASP A 1 110 ? 19.868 18.532 -13.525 1.00 91.94 110 ASP A C 1
ATOM 822 O O . ASP A 1 110 ? 20.522 19.458 -14.012 1.00 91.94 110 ASP A O 1
ATOM 826 N N . GLY A 1 111 ? 18.681 18.748 -12.977 1.00 91.12 111 GLY A N 1
ATOM 827 C CA . GLY A 1 111 ? 18.155 20.087 -12.726 1.00 91.12 111 GLY A CA 1
ATOM 828 C C . GLY A 1 111 ? 17.927 20.391 -11.252 1.00 91.12 111 GLY A C 1
ATOM 829 O O . GLY A 1 111 ? 17.494 21.503 -10.917 1.00 91.12 111 GLY A O 1
ATOM 830 N N . ASP A 1 112 ? 18.209 19.421 -10.390 1.00 94.75 112 ASP A N 1
ATOM 831 C CA . ASP A 1 112 ? 18.015 19.503 -8.962 1.00 94.75 112 ASP A CA 1
ATOM 832 C C . ASP A 1 112 ? 19.286 20.053 -8.295 1.00 94.75 112 ASP A C 1
ATOM 834 O O . ASP A 1 112 ? 20.350 19.452 -8.361 1.00 94.75 112 ASP A O 1
ATOM 838 N N . PRO A 1 113 ? 19.236 21.213 -7.621 1.00 95.31 113 PRO A N 1
ATOM 839 C CA . PRO A 1 113 ? 20.424 21.784 -6.992 1.00 95.31 113 PRO A CA 1
ATOM 840 C C . PRO A 1 113 ? 20.837 21.068 -5.692 1.00 95.31 113 PRO A C 1
ATOM 842 O O . PRO A 1 113 ? 21.797 21.495 -5.041 1.00 95.31 113 PRO A O 1
ATOM 845 N N . ARG A 1 114 ? 20.074 20.071 -5.228 1.00 97.06 114 ARG A N 1
ATOM 846 C CA . ARG A 1 114 ? 20.366 19.326 -4.000 1.00 97.06 114 ARG A CA 1
ATOM 847 C C . ARG A 1 114 ? 21.458 18.298 -4.272 1.00 97.06 114 ARG A C 1
ATOM 849 O O . ARG A 1 114 ? 21.548 17.742 -5.352 1.00 97.06 114 ARG A O 1
ATOM 856 N N . VAL A 1 115 ? 22.259 18.012 -3.248 1.00 97.81 115 VAL A N 1
ATOM 857 C CA . VAL A 1 115 ? 23.311 16.996 -3.355 1.00 97.81 115 VAL A CA 1
ATOM 858 C C . VAL A 1 115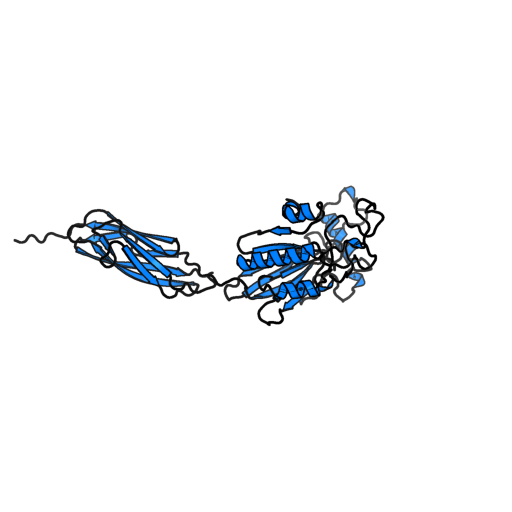 ? 22.678 15.605 -3.372 1.00 97.81 115 VAL A C 1
ATOM 860 O O . VAL A 1 115 ? 22.007 15.250 -2.401 1.00 97.81 115 VAL A O 1
ATOM 863 N N . SER A 1 116 ? 22.912 14.820 -4.427 1.00 97.69 116 SER A N 1
ATOM 864 C CA . SER A 1 116 ? 22.298 13.490 -4.593 1.00 97.69 116 SER A CA 1
ATOM 865 C C . SER A 1 116 ? 22.951 12.407 -3.727 1.00 97.69 116 SER A C 1
ATOM 867 O O . SER A 1 116 ? 22.366 11.357 -3.466 1.00 97.69 116 SER A O 1
ATOM 869 N N . THR A 1 117 ? 24.178 12.657 -3.260 1.00 98.00 117 THR A N 1
ATOM 870 C CA . THR A 1 117 ? 25.001 11.667 -2.556 1.00 98.00 117 THR A CA 1
ATOM 871 C C . THR A 1 117 ? 24.780 11.628 -1.034 1.00 98.00 117 THR A C 1
ATOM 873 O O . THR A 1 117 ? 24.560 12.671 -0.417 1.00 98.00 117 THR A O 1
ATOM 876 N N . PRO A 1 118 ? 24.941 10.451 -0.390 1.00 98.12 118 PRO A N 1
ATOM 877 C CA . PRO A 1 118 ? 25.194 9.145 -1.004 1.00 98.12 118 PRO A CA 1
ATOM 878 C C . PRO A 1 118 ? 23.988 8.632 -1.799 1.00 98.12 118 PRO A C 1
ATOM 880 O O . PRO A 1 118 ? 22.846 8.828 -1.405 1.00 98.12 118 PRO A O 1
ATOM 883 N N . ILE A 1 119 ? 24.262 7.938 -2.902 1.00 98.38 119 ILE A N 1
ATOM 884 C CA . ILE A 1 119 ? 23.221 7.274 -3.685 1.00 98.38 119 ILE A CA 1
ATOM 885 C C . ILE A 1 119 ? 22.782 6.004 -2.964 1.00 98.38 119 ILE A C 1
ATOM 887 O O . ILE A 1 119 ? 23.621 5.197 -2.561 1.00 98.38 119 ILE A O 1
ATOM 891 N N . HIS A 1 120 ? 21.469 5.821 -2.831 1.00 98.62 120 HIS A N 1
ATOM 892 C CA . HIS A 1 120 ? 20.878 4.676 -2.142 1.00 98.62 120 HIS A CA 1
ATOM 893 C C . HIS A 1 120 ? 20.358 3.657 -3.150 1.00 98.62 120 HIS A C 1
ATOM 895 O O . HIS A 1 120 ? 19.472 3.934 -3.965 1.00 98.62 120 HIS A O 1
ATOM 901 N N . LEU A 1 121 ? 20.903 2.448 -3.079 1.00 98.69 121 LEU A N 1
ATOM 902 C CA . LEU A 1 121 ? 20.521 1.328 -3.927 1.00 98.69 121 LEU A CA 1
ATOM 903 C C . LEU A 1 121 ? 19.354 0.556 -3.311 1.00 98.69 121 LEU A C 1
ATOM 905 O O . LEU A 1 121 ? 18.952 0.766 -2.164 1.00 98.69 121 LEU A O 1
ATOM 909 N N . GLY A 1 122 ? 18.805 -0.396 -4.063 1.00 98.44 122 GLY A N 1
ATOM 910 C CA . GLY A 1 122 ? 17.668 -1.194 -3.609 1.00 98.44 122 GLY A CA 1
ATOM 911 C C . GLY A 1 122 ? 17.906 -1.897 -2.271 1.00 98.44 122 GLY A C 1
ATOM 912 O O . GLY A 1 122 ? 16.980 -2.006 -1.470 1.00 98.44 122 GLY A O 1
ATOM 913 N N . THR A 1 123 ? 19.140 -2.324 -1.993 1.00 98.31 123 THR A N 1
ATOM 914 C CA . THR A 1 123 ? 19.527 -2.928 -0.709 1.00 98.31 123 THR A CA 1
ATOM 915 C C . THR A 1 123 ? 19.418 -1.949 0.456 1.00 98.31 123 THR A C 1
ATOM 917 O O . THR A 1 123 ? 18.863 -2.316 1.491 1.00 98.31 123 THR A O 1
ATOM 920 N N . ASP A 1 124 ? 19.868 -0.707 0.273 1.00 98.62 124 ASP A N 1
ATOM 921 C CA . ASP A 1 124 ? 19.850 0.333 1.309 1.00 98.62 124 ASP A CA 1
ATOM 922 C C . ASP A 1 124 ? 18.407 0.726 1.639 1.00 98.62 124 ASP A C 1
ATOM 924 O O . ASP A 1 124 ? 18.009 0.834 2.805 1.00 98.62 124 ASP A O 1
ATOM 928 N N . VAL A 1 125 ? 17.574 0.846 0.597 1.00 98.75 125 VAL A N 1
ATOM 929 C CA . VAL A 1 125 ? 16.141 1.109 0.754 1.00 98.75 125 VAL A CA 1
ATOM 930 C C . VAL A 1 125 ? 15.466 -0.047 1.483 1.00 98.75 125 VAL A C 1
ATOM 932 O O . VAL A 1 125 ? 14.787 0.195 2.476 1.00 98.75 125 VAL A O 1
ATOM 935 N N . VAL A 1 126 ? 15.672 -1.300 1.065 1.00 98.69 126 VAL A N 1
ATOM 936 C CA . VAL A 1 126 ? 15.102 -2.482 1.741 1.00 98.69 126 VAL A CA 1
ATOM 937 C C . VAL A 1 126 ? 15.497 -2.523 3.219 1.00 98.69 126 VAL A C 1
ATOM 939 O O . VAL A 1 126 ? 14.626 -2.735 4.068 1.00 98.69 126 VAL A O 1
ATOM 942 N N . GLU A 1 127 ? 16.768 -2.267 3.541 1.00 98.44 127 GLU A N 1
ATOM 943 C CA . 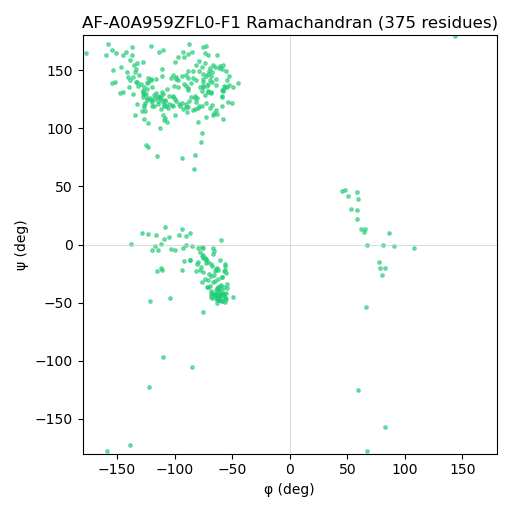GLU A 1 127 ? 17.248 -2.238 4.925 1.00 98.44 127 GLU A CA 1
ATOM 944 C C . GLU A 1 127 ? 16.521 -1.167 5.751 1.00 98.44 127 GLU A C 1
ATOM 946 O O . GLU A 1 127 ? 16.107 -1.414 6.890 1.00 98.44 127 GLU A O 1
ATOM 951 N N . MET A 1 128 ? 16.306 0.021 5.177 1.00 98.56 128 MET A N 1
ATOM 952 C CA . MET A 1 128 ? 15.490 1.050 5.812 1.00 98.56 128 MET A CA 1
ATOM 953 C C . MET A 1 128 ? 14.042 0.581 5.992 1.00 98.56 128 MET A C 1
ATOM 955 O O . MET A 1 128 ? 13.500 0.716 7.089 1.00 98.56 128 MET A O 1
ATOM 959 N N . LEU A 1 129 ? 13.405 0.011 4.964 1.00 98.50 129 LEU A N 1
ATOM 960 C CA . LEU A 1 129 ? 12.006 -0.429 5.032 1.00 98.50 129 LEU A CA 1
ATOM 961 C C . LEU A 1 129 ? 11.783 -1.497 6.110 1.00 98.50 129 LEU A C 1
ATOM 963 O O . LEU A 1 129 ? 10.759 -1.461 6.791 1.00 98.50 129 LEU A O 1
ATOM 967 N N . HIS A 1 130 ? 12.745 -2.396 6.339 1.00 97.94 130 HIS A N 1
ATOM 968 C CA . HIS A 1 130 ? 12.677 -3.396 7.415 1.00 97.94 130 HIS A CA 1
ATOM 969 C C . HIS A 1 130 ? 12.629 -2.788 8.823 1.00 97.94 130 HIS A C 1
ATOM 971 O O . HIS A 1 130 ? 12.106 -3.419 9.741 1.00 97.94 130 HIS A O 1
ATOM 977 N N . LYS A 1 131 ? 13.086 -1.543 9.007 1.00 97.19 131 LYS A N 1
ATOM 978 C CA . LYS A 1 131 ? 12.959 -0.799 10.277 1.00 97.19 131 LYS A CA 1
ATOM 979 C C . LYS A 1 131 ? 11.530 -0.277 10.502 1.00 97.19 131 LYS A C 1
ATOM 981 O O . LYS A 1 131 ? 11.197 0.143 11.612 1.00 97.19 131 LYS A O 1
ATOM 986 N N . TYR A 1 132 ? 10.668 -0.331 9.481 1.00 97.44 132 TYR A N 1
ATOM 987 C CA . TYR A 1 132 ? 9.298 0.182 9.495 1.00 97.44 132 TYR A CA 1
ATOM 988 C C . TYR A 1 132 ? 8.279 -0.908 9.110 1.00 97.44 132 TYR A C 1
ATOM 990 O O . TYR A 1 132 ? 7.815 -0.944 7.969 1.00 97.44 132 TYR A O 1
ATOM 998 N N . PRO A 1 133 ? 7.807 -1.729 10.074 1.00 95.50 133 PRO A N 1
ATOM 999 C CA . PRO A 1 133 ? 6.847 -2.818 9.831 1.00 95.50 133 PRO A CA 1
ATOM 1000 C C . PRO A 1 133 ? 5.535 -2.389 9.162 1.00 95.50 133 PRO A C 1
ATOM 1002 O O . PRO A 1 133 ? 4.779 -3.220 8.677 1.00 95.50 133 PRO A O 1
ATOM 1005 N N . ASN A 1 134 ? 5.230 -1.088 9.178 1.00 96.81 134 ASN A N 1
ATOM 1006 C CA . ASN A 1 134 ? 4.072 -0.491 8.523 1.00 96.81 134 ASN A CA 1
ATOM 1007 C C . ASN A 1 134 ? 4.083 -0.636 6.991 1.00 96.81 134 ASN A C 1
ATOM 1009 O O . ASN A 1 134 ? 3.017 -0.507 6.387 1.00 96.81 134 ASN A O 1
ATOM 1013 N N . VAL A 1 135 ? 5.241 -0.891 6.376 1.00 98.44 135 VAL A N 1
ATOM 1014 C CA . VAL A 1 135 ? 5.377 -1.173 4.941 1.00 98.44 135 VAL A CA 1
ATOM 1015 C C . VAL A 1 135 ? 4.923 -2.596 4.669 1.00 98.44 135 VAL A C 1
ATOM 1017 O O . VAL A 1 135 ? 5.488 -3.537 5.208 1.00 98.44 135 VAL A O 1
ATOM 1020 N N . ILE A 1 136 ? 3.888 -2.744 3.842 1.00 98.38 136 ILE A N 1
ATOM 1021 C CA . ILE A 1 136 ? 3.280 -4.053 3.556 1.00 98.38 136 ILE A CA 1
ATOM 1022 C C . ILE A 1 136 ? 3.429 -4.480 2.097 1.00 98.38 136 ILE A C 1
ATOM 1024 O O . ILE A 1 136 ? 3.380 -5.672 1.802 1.00 98.38 136 ILE A O 1
ATOM 1028 N N . ALA A 1 137 ? 3.624 -3.523 1.187 1.00 98.62 137 ALA A N 1
ATOM 1029 C CA . ALA A 1 137 ? 3.817 -3.798 -0.228 1.00 98.62 137 ALA A CA 1
ATOM 1030 C C . ALA A 1 137 ? 4.631 -2.703 -0.923 1.00 98.62 137 ALA A C 1
ATOM 1032 O O . ALA A 1 137 ? 4.533 -1.523 -0.574 1.00 98.62 137 ALA A O 1
ATOM 1033 N N . TRP A 1 138 ? 5.365 -3.112 -1.953 1.00 98.75 138 TRP A N 1
ATOM 1034 C CA . TRP A 1 138 ? 6.027 -2.246 -2.918 1.00 98.75 138 TRP A CA 1
ATOM 1035 C C . TRP A 1 138 ? 5.609 -2.673 -4.325 1.00 98.75 138 TRP A C 1
ATOM 1037 O O . TRP A 1 138 ? 6.009 -3.732 -4.799 1.00 98.75 138 TRP A O 1
ATOM 1047 N N . VAL A 1 139 ? 4.786 -1.855 -4.979 1.00 98.44 139 VAL A N 1
ATOM 1048 C CA . VAL A 1 139 ? 4.293 -2.086 -6.339 1.00 98.44 139 VAL A CA 1
ATOM 1049 C C . VAL A 1 139 ? 5.199 -1.374 -7.343 1.00 98.44 139 VAL A C 1
ATOM 1051 O O . VAL A 1 139 ? 5.369 -0.161 -7.252 1.00 98.44 139 VAL A O 1
ATOM 1054 N N . ALA A 1 140 ? 5.779 -2.108 -8.288 1.00 97.44 140 ALA A N 1
ATOM 1055 C CA . ALA A 1 140 ? 6.737 -1.563 -9.251 1.00 97.44 140 ALA A CA 1
ATOM 1056 C C . ALA A 1 140 ? 6.505 -2.076 -10.684 1.00 97.44 140 ALA A C 1
ATOM 1058 O O . ALA A 1 140 ? 5.712 -2.995 -10.921 1.00 97.44 140 ALA A O 1
ATOM 1059 N N . GLY A 1 141 ? 7.197 -1.461 -11.643 1.00 94.56 141 GLY A N 1
ATOM 1060 C CA . GLY A 1 141 ? 7.216 -1.844 -13.054 1.00 94.56 141 GLY A CA 1
ATOM 1061 C C . GLY A 1 141 ? 8.641 -2.141 -13.527 1.00 94.56 141 GLY A C 1
ATOM 1062 O O . GLY A 1 141 ? 9.312 -3.001 -12.953 1.00 94.56 141 GLY A O 1
ATOM 1063 N N . HIS A 1 142 ? 9.07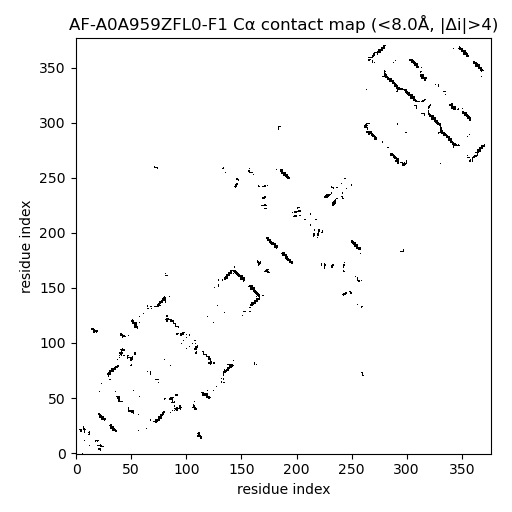8 -1.420 -14.567 1.00 94.94 142 HIS A N 1
ATOM 1064 C CA . HIS A 1 142 ? 10.410 -1.450 -15.190 1.00 94.94 142 HIS A CA 1
ATOM 1065 C C . HIS A 1 142 ? 10.792 -2.756 -15.899 1.00 94.94 142 HIS A C 1
ATOM 1067 O O . HIS A 1 142 ? 11.116 -2.740 -17.076 1.00 94.94 142 HIS A O 1
ATOM 1073 N N . SER A 1 143 ? 10.716 -3.905 -15.227 1.00 90.19 143 SER A N 1
ATOM 1074 C CA . SER A 1 143 ? 11.185 -5.173 -15.800 1.00 90.19 143 SER A CA 1
ATOM 1075 C C . SER A 1 143 ? 10.210 -5.827 -16.776 1.00 90.19 143 SER A C 1
ATOM 1077 O O . SER A 1 143 ? 10.511 -6.899 -17.279 1.00 90.19 143 SER A O 1
ATOM 1079 N N . HIS A 1 144 ? 9.026 -5.240 -16.970 1.00 93.56 144 HIS A N 1
ATOM 1080 C CA . HIS A 1 144 ? 7.974 -5.720 -17.878 1.00 93.56 144 HIS A CA 1
ATOM 1081 C C . HIS A 1 144 ? 7.478 -7.148 -17.576 1.00 93.56 144 HIS A C 1
ATOM 1083 O O . HIS A 1 144 ? 6.868 -7.798 -18.417 1.00 93.56 144 HIS A O 1
ATOM 1089 N N . VAL A 1 145 ? 7.668 -7.613 -16.338 1.00 92.00 145 VAL A N 1
ATOM 1090 C CA . VAL A 1 145 ? 7.356 -8.977 -15.896 1.00 92.00 145 VAL A CA 1
ATOM 1091 C C . VAL A 1 145 ? 6.451 -8.931 -14.670 1.00 92.00 145 VAL A C 1
ATOM 1093 O O . VAL A 1 145 ? 6.692 -8.169 -13.731 1.00 92.00 145 VAL A O 1
ATOM 1096 N N . ASN A 1 146 ? 5.417 -9.770 -14.664 1.00 95.12 146 ASN A N 1
ATOM 1097 C CA . ASN A 1 146 ? 4.669 -10.102 -13.458 1.00 95.12 146 ASN A CA 1
ATOM 1098 C C . ASN A 1 146 ? 5.551 -10.934 -12.523 1.00 95.12 146 ASN A C 1
ATOM 1100 O O . ASN A 1 146 ? 5.935 -12.041 -12.868 1.00 95.12 146 ASN A O 1
ATOM 1104 N N . ASP A 1 147 ? 5.851 -10.427 -11.334 1.00 95.31 147 ASP A N 1
ATOM 1105 C CA . ASP A 1 147 ? 6.702 -11.131 -10.371 1.00 95.31 147 ASP A CA 1
ATOM 1106 C C . ASP A 1 147 ? 6.326 -10.724 -8.951 1.00 95.31 147 ASP A C 1
ATOM 1108 O O . ASP A 1 147 ? 6.027 -9.554 -8.688 1.00 95.31 147 ASP A O 1
ATOM 1112 N N . VAL A 1 148 ? 6.319 -11.691 -8.037 1.00 97.12 148 VAL A N 1
ATOM 1113 C CA . VAL A 1 148 ? 6.006 -11.451 -6.634 1.00 97.12 148 VAL A CA 1
ATOM 1114 C C . VAL A 1 148 ?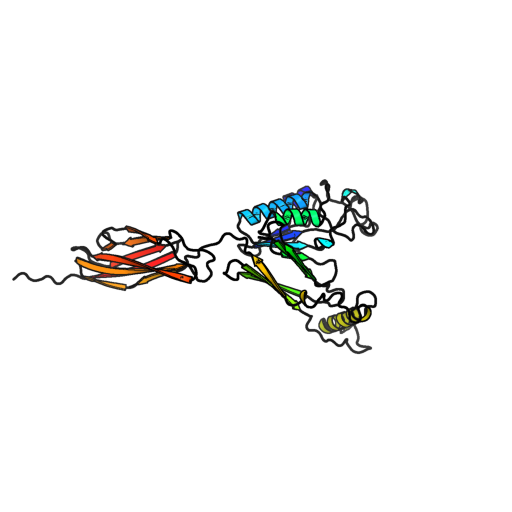 7.099 -12.033 -5.752 1.00 97.12 148 VAL A C 1
ATOM 1116 O O . VAL A 1 148 ? 7.265 -13.242 -5.636 1.00 97.12 148 VAL A O 1
ATOM 1119 N N . THR A 1 149 ? 7.809 -11.151 -5.051 1.00 96.94 149 THR A N 1
ATOM 1120 C CA . THR A 1 149 ? 8.946 -11.531 -4.208 1.00 96.94 149 THR A CA 1
ATOM 1121 C C . THR A 1 149 ? 8.711 -11.104 -2.753 1.00 96.94 149 THR A C 1
ATOM 1123 O O . THR A 1 149 ? 8.442 -9.923 -2.501 1.00 96.94 149 THR A O 1
ATOM 1126 N N . PRO A 1 150 ? 8.817 -12.016 -1.763 1.00 97.44 150 PRO A N 1
ATOM 1127 C CA . PRO A 1 150 ? 8.770 -11.646 -0.353 1.00 97.44 150 PRO A CA 1
ATOM 1128 C C . PRO A 1 150 ? 10.086 -11.003 0.096 1.00 97.44 150 PRO A C 1
ATOM 1130 O O . PRO A 1 150 ? 11.166 -11.526 -0.165 1.00 97.44 150 PRO A O 1
ATOM 1133 N N . PHE A 1 151 ? 9.987 -9.922 0.867 1.00 97.94 151 PHE A N 1
ATOM 1134 C CA . PHE A 1 151 ? 11.105 -9.286 1.564 1.00 97.94 151 PHE A CA 1
ATOM 1135 C C . PHE A 1 151 ? 10.889 -9.393 3.082 1.00 97.94 151 PHE A C 1
ATOM 1137 O O . PHE A 1 151 ? 10.467 -8.415 3.713 1.00 97.94 151 PHE A O 1
ATOM 1144 N N . PRO A 1 152 ? 11.125 -10.576 3.687 1.00 97.50 152 PRO A N 1
ATOM 1145 C CA . PRO A 1 152 ? 10.992 -10.752 5.128 1.00 97.50 152 PRO A CA 1
ATOM 1146 C C . PRO A 1 152 ? 12.022 -9.888 5.857 1.00 97.50 152 PRO A C 1
ATOM 1148 O O . PRO A 1 152 ? 13.185 -9.825 5.459 1.00 97.50 152 PRO A O 1
ATOM 1151 N N . ALA A 1 153 ? 11.599 -9.230 6.933 1.00 96.25 153 ALA A N 1
ATOM 1152 C CA . ALA A 1 153 ? 12.527 -8.510 7.789 1.00 96.25 153 ALA A CA 1
ATOM 1153 C C . ALA A 1 153 ? 13.408 -9.506 8.574 1.00 96.25 153 ALA A C 1
ATOM 1155 O O . ALA A 1 153 ? 12.931 -10.590 8.932 1.00 96.25 153 ALA A O 1
ATOM 1156 N N . PRO A 1 154 ? 14.662 -9.147 8.914 1.00 94.56 154 PRO A N 1
ATOM 1157 C CA . PRO A 1 154 ? 15.570 -10.009 9.678 1.00 94.56 154 PRO A CA 1
ATOM 1158 C C . PRO A 1 154 ? 15.022 -10.471 11.035 1.00 94.56 154 PRO A C 1
ATOM 1160 O O . PRO A 1 154 ? 15.468 -11.481 11.571 1.00 94.56 154 PRO A O 1
ATOM 1163 N N . ASP A 1 155 ? 14.047 -9.751 11.598 1.00 87.69 155 ASP A N 1
ATOM 1164 C CA . ASP A 1 155 ? 13.391 -10.112 12.857 1.00 87.69 155 ASP A CA 1
ATOM 1165 C C . ASP A 1 155 ? 12.418 -11.303 12.738 1.00 87.69 155 ASP A C 1
ATOM 1167 O O . ASP A 1 155 ? 11.950 -11.812 13.761 1.00 87.69 155 ASP A O 1
ATOM 1171 N N . GLY A 1 156 ? 12.085 -11.734 11.513 1.00 88.88 156 GLY A N 1
ATOM 1172 C CA . GLY A 1 156 ? 11.116 -12.793 11.216 1.00 88.88 156 GLY A CA 1
ATOM 1173 C C . GLY A 1 156 ? 9.675 -12.467 11.631 1.00 88.88 156 GLY A C 1
ATOM 1174 O O . GLY A 1 156 ? 8.814 -13.350 11.663 1.00 88.88 156 GLY A O 1
ATOM 1175 N N . GLN A 1 157 ? 9.395 -11.217 12.004 1.00 85.88 157 GLN A N 1
ATOM 1176 C CA . GLN A 1 157 ? 8.098 -10.768 12.509 1.00 85.88 157 GLN A CA 1
ATOM 1177 C C . GLN A 1 157 ? 7.380 -9.817 11.563 1.00 85.88 157 GLN A C 1
ATOM 1179 O O . GLN A 1 157 ? 6.161 -9.671 11.687 1.00 85.88 157 GLN A O 1
ATOM 1184 N N . SER A 1 158 ? 8.113 -9.189 10.652 1.00 91.38 158 SER A N 1
ATOM 1185 C CA . SER A 1 158 ? 7.589 -8.242 9.677 1.00 91.38 158 SER A CA 1
ATOM 1186 C C . SER A 1 158 ? 8.226 -8.447 8.298 1.00 91.38 158 SER A C 1
ATOM 1188 O O . SER A 1 158 ? 8.917 -9.436 8.054 1.00 91.38 158 SER A O 1
ATOM 1190 N N . GLY A 1 159 ? 7.932 -7.546 7.368 1.00 96.12 159 GLY A N 1
ATOM 1191 C CA . GLY A 1 159 ? 8.371 -7.613 5.982 1.00 96.12 159 GLY A CA 1
ATOM 1192 C C . GLY A 1 159 ? 7.287 -7.086 5.055 1.00 96.12 159 GLY A C 1
ATOM 1193 O O . GLY A 1 159 ? 6.204 -6.703 5.499 1.00 96.12 159 GLY A O 1
ATOM 1194 N N . PHE A 1 160 ? 7.579 -7.089 3.764 1.00 98.38 160 PHE A N 1
ATOM 1195 C CA . PHE A 1 160 ? 6.652 -6.631 2.738 1.00 98.38 160 PHE A CA 1
ATOM 1196 C C . PHE A 1 160 ? 6.754 -7.502 1.489 1.00 98.38 160 PHE A C 1
ATOM 1198 O O . PHE A 1 160 ? 7.707 -8.259 1.311 1.00 98.38 160 PHE A O 1
ATOM 1205 N N . TRP A 1 161 ? 5.764 -7.375 0.614 1.00 98.50 161 TRP A N 1
ATOM 1206 C CA . TRP A 1 161 ? 5.770 -8.013 -0.696 1.00 98.50 161 TRP A CA 1
ATOM 1207 C C . TRP A 1 161 ? 6.189 -7.013 -1.770 1.00 98.50 161 TRP A C 1
ATOM 1209 O O . TRP A 1 161 ? 5.577 -5.952 -1.894 1.00 98.50 161 TRP A O 1
ATOM 1219 N N . SER A 1 162 ? 7.212 -7.338 -2.558 1.00 98.12 162 SER A N 1
ATOM 1220 C CA . SER A 1 162 ? 7.451 -6.645 -3.823 1.00 98.12 162 SER A CA 1
ATOM 1221 C C . SER A 1 162 ? 6.553 -7.266 -4.886 1.00 98.12 162 SER A C 1
ATOM 1223 O O . SER A 1 162 ? 6.533 -8.485 -5.046 1.00 98.12 162 SER A O 1
ATOM 1225 N N . ILE A 1 163 ? 5.770 -6.430 -5.559 1.00 98.25 163 ILE A N 1
ATOM 1226 C CA . ILE A 1 163 ? 4.786 -6.824 -6.563 1.00 98.25 163 ILE A CA 1
ATOM 1227 C C . ILE A 1 163 ? 5.142 -6.076 -7.841 1.00 98.25 163 ILE A C 1
ATOM 1229 O O . ILE A 1 163 ? 4.882 -4.877 -7.958 1.00 98.25 163 ILE A O 1
ATOM 1233 N N . ARG A 1 164 ? 5.732 -6.774 -8.804 1.00 95.94 164 ARG A N 1
ATOM 1234 C CA . ARG A 1 164 ? 5.989 -6.238 -10.138 1.00 95.94 164 ARG A CA 1
ATOM 1235 C C . ARG A 1 164 ? 4.858 -6.591 -11.086 1.00 95.94 164 ARG A C 1
ATOM 1237 O O . ARG A 1 164 ? 4.227 -7.645 -10.978 1.00 95.94 164 ARG A O 1
ATOM 1244 N N . THR A 1 165 ? 4.584 -5.669 -11.997 1.00 95.12 165 THR A N 1
ATOM 1245 C CA . THR A 1 165 ? 3.535 -5.809 -13.006 1.00 95.12 165 THR A CA 1
ATOM 1246 C C . THR A 1 165 ? 4.138 -5.832 -14.402 1.00 95.12 165 THR A C 1
ATOM 1248 O O . THR A 1 165 ? 5.113 -5.130 -14.677 1.00 95.12 165 THR A O 1
ATOM 1251 N N . ALA A 1 166 ? 3.554 -6.655 -15.273 1.00 93.50 166 ALA A N 1
ATOM 1252 C CA . ALA A 1 166 ? 3.901 -6.669 -16.686 1.00 93.50 166 ALA A CA 1
ATOM 1253 C C . ALA A 1 166 ? 3.635 -5.308 -17.345 1.00 93.50 166 ALA A C 1
ATOM 1255 O O . ALA A 1 166 ? 2.766 -4.547 -16.911 1.00 93.50 166 ALA A O 1
ATOM 1256 N N . ALA A 1 167 ? 4.367 -5.017 -18.418 1.00 91.06 167 ALA A N 1
ATOM 1257 C CA . ALA A 1 167 ? 4.110 -3.825 -19.210 1.00 91.06 167 ALA A CA 1
ATOM 1258 C C . ALA A 1 167 ? 2.872 -3.998 -20.095 1.00 91.06 167 ALA A C 1
ATOM 1260 O O . ALA A 1 167 ? 2.541 -5.092 -20.547 1.00 91.06 167 ALA A O 1
ATOM 1261 N N . LEU A 1 168 ? 2.219 -2.877 -20.402 1.00 90.94 168 LEU A N 1
ATOM 1262 C CA . LEU A 1 168 ? 1.206 -2.816 -21.460 1.00 90.94 168 LEU A CA 1
ATOM 1263 C C . LEU A 1 168 ? 1.843 -2.749 -22.861 1.00 90.94 168 LEU A C 1
ATOM 1265 O O . LEU A 1 168 ? 1.211 -3.108 -23.856 1.00 90.94 168 LEU A O 1
ATOM 1269 N N . ALA A 1 169 ? 3.100 -2.301 -22.938 1.00 88.62 169 ALA A N 1
ATOM 1270 C CA . ALA A 1 169 ? 3.858 -2.164 -24.181 1.00 88.62 169 ALA A CA 1
ATOM 1271 C C . ALA A 1 169 ? 4.324 -3.511 -24.753 1.00 88.62 169 ALA A C 1
ATOM 1273 O O . ALA A 1 169 ? 4.299 -3.681 -25.970 1.00 88.62 169 ALA A O 1
ATOM 1274 N N . ASP A 1 170 ? 4.568 -4.504 -23.893 1.00 87.75 170 ASP A N 1
ATOM 1275 C CA . ASP A 1 170 ? 5.146 -5.801 -24.266 1.00 87.75 170 ASP A CA 1
ATOM 1276 C C . ASP A 1 170 ? 4.194 -6.943 -23.905 1.00 87.75 170 ASP A C 1
ATOM 1278 O O . ASP A 1 170 ? 3.168 -6.736 -23.249 1.00 87.75 170 ASP A O 1
ATOM 1282 N N . TRP A 1 171 ? 4.496 -8.156 -24.357 1.00 90.62 171 TRP A N 1
ATOM 1283 C CA . TRP A 1 171 ? 3.788 -9.339 -23.881 1.00 90.62 171 TRP A CA 1
ATOM 1284 C C . TRP A 1 171 ? 3.912 -9.456 -22.349 1.00 90.62 171 TRP A C 1
ATOM 1286 O O . TRP A 1 171 ? 5.009 -9.265 -21.823 1.00 90.62 171 TRP A O 1
ATOM 1296 N N . PRO A 1 172 ? 2.836 -9.771 -21.596 1.00 91.69 172 PRO A N 1
ATOM 1297 C CA . PRO A 1 172 ? 1.477 -10.159 -22.013 1.00 91.69 172 PRO A CA 1
ATOM 1298 C C . PRO A 1 172 ? 0.408 -9.058 -22.056 1.00 91.69 172 PRO A C 1
ATOM 1300 O O . PRO A 1 172 ? -0.769 -9.374 -22.216 1.00 91.69 172 PRO A O 1
ATOM 1303 N N . LYS A 1 173 ? 0.752 -7.776 -21.891 1.00 91.00 173 LYS A N 1
ATOM 1304 C CA . LYS A 1 173 ? -0.232 -6.667 -21.878 1.00 91.00 173 LYS A CA 1
ATOM 1305 C C . LYS A 1 173 ? -1.303 -6.783 -20.792 1.00 91.00 173 LYS A C 1
ATOM 1307 O O . LYS A 1 173 ? -2.479 -6.469 -20.998 1.00 91.00 173 LYS A O 1
ATOM 1312 N N . GLN A 1 174 ? -0.879 -7.227 -19.616 1.00 92.88 174 GLN A N 1
ATOM 1313 C CA . GLN A 1 174 ? -1.749 -7.488 -18.477 1.00 92.88 174 GLN A CA 1
ATOM 1314 C C . GLN A 1 174 ? -1.754 -6.343 -17.474 1.00 92.88 174 GLN A C 1
ATOM 1316 O O . GLN A 1 174 ? -0.726 -5.744 -17.174 1.00 92.88 174 GLN A O 1
ATOM 1321 N N . ASN A 1 175 ? -2.920 -6.104 -16.882 1.00 93.94 175 ASN A N 1
ATOM 1322 C CA . ASN A 1 175 ? -3.062 -5.275 -15.693 1.00 93.94 175 ASN A CA 1
ATOM 1323 C C . ASN A 1 175 ? -3.107 -6.160 -14.443 1.00 93.94 175 ASN A C 1
ATOM 1325 O O . ASN A 1 175 ? -3.440 -7.343 -14.517 1.00 93.94 175 ASN A O 1
ATOM 1329 N N . ARG A 1 176 ? -2.846 -5.578 -13.269 1.00 96.06 176 ARG A N 1
ATOM 1330 C CA . ARG A 1 176 ? -3.027 -6.260 -11.981 1.00 96.06 176 ARG A CA 1
ATOM 1331 C C . ARG A 1 176 ? -3.916 -5.448 -11.051 1.00 96.06 176 ARG A C 1
ATOM 1333 O O . ARG A 1 176 ? -3.585 -4.326 -10.676 1.00 96.06 176 ARG A O 1
ATOM 1340 N N . LEU A 1 177 ? -5.021 -6.045 -10.617 1.00 96.88 177 LEU A N 1
ATOM 1341 C CA . LEU A 1 177 ? -5.829 -5.527 -9.521 1.00 96.88 177 LEU A CA 1
ATOM 1342 C C . LEU A 1 177 ? -5.202 -5.956 -8.191 1.00 96.88 177 LEU A C 1
ATOM 1344 O O . LEU A 1 177 ? -5.141 -7.146 -7.888 1.00 96.88 177 LEU A O 1
ATOM 1348 N N . VAL A 1 178 ? -4.762 -4.979 -7.394 1.00 97.19 178 VAL A N 1
ATOM 1349 C CA . VAL A 1 178 ? -4.206 -5.200 -6.051 1.00 97.19 178 VAL A CA 1
ATOM 1350 C C . VAL A 1 178 ? -5.232 -4.792 -4.997 1.00 97.19 178 VAL A C 1
ATOM 1352 O O . VAL A 1 178 ? -5.664 -3.638 -4.943 1.00 97.19 178 VAL A O 1
ATOM 1355 N N . GLN A 1 179 ? -5.629 -5.730 -4.139 1.00 97.12 179 GLN A N 1
ATOM 1356 C CA . GLN A 1 179 ? -6.643 -5.514 -3.107 1.00 97.12 179 GLN A CA 1
ATOM 1357 C C . GLN A 1 179 ? -6.103 -5.876 -1.729 1.00 97.12 179 GLN A C 1
ATOM 1359 O O . GLN A 1 179 ? -5.597 -6.970 -1.531 1.00 97.12 179 GLN A O 1
ATOM 1364 N N . ILE A 1 180 ? -6.260 -4.976 -0.758 1.00 96.94 180 ILE A N 1
ATOM 1365 C CA . ILE A 1 180 ? -5.774 -5.174 0.614 1.00 96.94 180 ILE A CA 1
ATOM 1366 C C . ILE A 1 180 ? -6.964 -5.398 1.546 1.00 96.94 180 ILE A C 1
ATOM 1368 O O . ILE A 1 180 ? -7.817 -4.510 1.706 1.00 96.94 180 ILE A O 1
ATOM 1372 N N . PHE A 1 181 ? -6.974 -6.553 2.201 1.00 94.94 181 PHE A N 1
ATOM 1373 C CA . PHE A 1 181 ? -7.964 -6.970 3.183 1.00 94.94 181 PHE A CA 1
ATOM 1374 C C . PHE A 1 181 ? -7.358 -7.035 4.585 1.00 94.94 181 PHE A C 1
ATOM 1376 O O . PHE A 1 181 ? -6.161 -7.206 4.774 1.00 94.94 181 PHE A O 1
ATOM 1383 N N . ASP A 1 182 ? -8.216 -6.816 5.577 1.00 89.69 182 ASP A N 1
ATOM 1384 C CA . ASP A 1 182 ? -7.902 -6.998 6.992 1.00 89.69 182 ASP A CA 1
ATOM 1385 C C . ASP A 1 182 ? -8.675 -8.229 7.449 1.00 89.69 182 ASP A C 1
ATOM 1387 O O . ASP A 1 182 ? -9.908 -8.161 7.571 1.00 89.69 182 ASP A O 1
ATOM 1391 N N . ASP A 1 183 ? -7.942 -9.319 7.672 1.00 88.44 183 ASP A N 1
ATOM 1392 C CA . ASP A 1 183 ? -8.480 -10.666 7.904 1.00 88.44 183 ASP A CA 1
ATOM 1393 C C . ASP A 1 183 ? -9.066 -10.812 9.313 1.00 88.44 183 ASP A C 1
ATOM 1395 O O . ASP A 1 183 ? -9.786 -11.762 9.622 1.00 88.44 183 ASP A O 1
ATOM 1399 N N . ARG A 1 184 ? -8.848 -9.799 10.167 1.00 79.56 184 ARG A N 1
ATOM 1400 C CA . ARG A 1 184 ? -9.357 -9.699 11.546 1.00 79.56 184 ARG A CA 1
ATOM 1401 C C . ARG A 1 184 ? -8.803 -10.743 12.510 1.00 79.56 184 ARG A C 1
ATOM 1403 O O . ARG A 1 184 ? -9.316 -10.857 13.626 1.00 79.56 184 ARG A O 1
ATOM 1410 N N . ASP A 1 185 ? -7.749 -11.443 12.130 1.00 80.19 185 ASP A N 1
ATOM 1411 C CA . ASP A 1 185 ? -7.053 -12.448 12.934 1.00 80.19 185 ASP A CA 1
ATOM 1412 C C . ASP A 1 185 ? -5.632 -12.012 13.347 1.00 80.19 185 ASP A C 1
ATOM 1414 O O . ASP A 1 185 ? -4.960 -12.721 14.092 1.00 80.19 185 ASP A O 1
ATOM 1418 N N . GLY A 1 186 ? -5.217 -10.808 12.939 1.00 84.31 186 GLY A N 1
ATOM 1419 C CA . GLY A 1 186 ? -3.862 -10.289 13.131 1.00 84.31 186 GLY A CA 1
ATOM 1420 C C . GLY A 1 186 ? -3.046 -10.233 11.840 1.00 84.31 186 GLY A C 1
ATOM 1421 O O . GLY A 1 186 ? -1.931 -9.716 11.879 1.00 84.31 186 GLY A O 1
ATOM 1422 N N . ASN A 1 187 ? -3.604 -10.700 10.722 1.00 91.25 187 ASN A N 1
ATOM 1423 C CA . ASN A 1 187 ? -3.001 -10.640 9.398 1.00 91.25 187 ASN A CA 1
ATOM 1424 C C . ASN A 1 187 ? -3.774 -9.711 8.448 1.00 91.25 187 ASN A C 1
ATOM 1426 O O . ASN A 1 187 ? -4.902 -9.272 8.711 1.00 91.25 187 ASN A O 1
ATOM 1430 N N . LEU A 1 188 ? -3.104 -9.392 7.350 1.00 95.50 188 LEU A N 1
ATOM 1431 C CA . LEU A 1 188 ? -3.633 -8.758 6.160 1.00 95.50 188 LEU A CA 1
ATOM 1432 C C . LEU A 1 188 ? -3.391 -9.697 4.983 1.00 95.50 188 LEU A C 1
ATOM 1434 O O . LEU A 1 188 ? -2.300 -10.261 4.862 1.00 95.50 188 LEU A O 1
ATOM 1438 N N . SER A 1 189 ? -4.358 -9.743 4.077 1.00 97.69 189 SER A N 1
ATOM 1439 C CA . SER A 1 189 ? -4.230 -10.431 2.798 1.00 97.69 189 SER A CA 1
ATOM 1440 C C . SER A 1 189 ? -4.213 -9.416 1.665 1.00 97.69 189 SER A C 1
ATOM 1442 O O . SER A 1 189 ? -5.091 -8.551 1.563 1.00 97.69 189 SER A O 1
ATOM 1444 N N . ILE A 1 190 ? -3.184 -9.493 0.825 1.00 98.50 190 ILE A N 1
ATOM 1445 C CA . ILE A 1 190 ? -3.040 -8.691 -0.386 1.00 98.50 190 ILE A CA 1
ATOM 1446 C C . ILE A 1 190 ? -3.305 -9.610 -1.574 1.00 98.50 190 ILE A C 1
ATOM 1448 O O . ILE A 1 190 ? -2.470 -10.440 -1.920 1.00 98.50 190 ILE A O 1
ATOM 1452 N N . PHE A 1 191 ? -4.470 -9.470 -2.198 1.00 98.38 191 PHE A N 1
ATOM 1453 C CA . PHE A 1 191 ? -4.798 -10.220 -3.404 1.00 98.38 191 PHE A CA 1
ATOM 1454 C C . PHE A 1 191 ? -4.267 -9.488 -4.629 1.00 98.38 191 PHE A C 1
ATOM 1456 O O . PHE A 1 191 ? -4.567 -8.308 -4.825 1.00 98.38 191 PHE A O 1
ATOM 1463 N N . GLY A 1 192 ? -3.500 -10.194 -5.453 1.00 97.81 192 GLY A N 1
ATOM 1464 C CA . GLY A 1 192 ? -3.128 -9.763 -6.794 1.00 97.81 192 GLY A CA 1
ATOM 1465 C C . GLY A 1 192 ? -3.923 -10.570 -7.807 1.00 97.81 192 GLY A C 1
ATOM 1466 O O . GLY A 1 192 ? -3.787 -11.785 -7.839 1.00 97.81 192 GLY A O 1
ATOM 1467 N N . THR A 1 193 ? -4.762 -9.919 -8.611 1.00 97.25 193 THR A N 1
ATOM 1468 C CA . THR A 1 193 ? -5.491 -10.564 -9.716 1.00 97.25 193 THR A CA 1
ATOM 1469 C C . THR A 1 193 ? -5.006 -9.999 -11.038 1.00 97.25 193 THR A C 1
ATOM 1471 O O . THR A 1 193 ? -5.095 -8.791 -11.257 1.00 97.25 193 THR A O 1
ATOM 1474 N N . VAL A 1 194 ? -4.487 -10.862 -11.904 1.00 96.12 194 VAL A N 1
ATOM 1475 C CA . VAL A 1 194 ? -4.064 -10.506 -13.259 1.00 96.12 194 VAL A CA 1
ATOM 1476 C C . VAL A 1 194 ? -5.295 -10.396 -14.161 1.00 96.12 194 VAL A C 1
ATOM 1478 O O . VAL A 1 194 ? -6.205 -11.221 -14.080 1.00 96.12 194 VAL A O 1
ATOM 1481 N N . ILE A 1 195 ? -5.343 -9.346 -14.979 1.00 94.62 195 ILE A N 1
ATOM 1482 C CA . ILE A 1 195 ? -6.480 -8.990 -15.828 1.00 94.62 195 ILE A CA 1
ATOM 1483 C C . ILE A 1 195 ? -5.975 -8.695 -17.240 1.00 94.62 195 ILE A C 1
ATOM 1485 O O . ILE A 1 195 ? -5.194 -7.762 -17.444 1.00 94.62 195 ILE A O 1
ATOM 1489 N N . ASP A 1 196 ? -6.477 -9.449 -18.213 1.00 92.19 196 ASP A N 1
ATOM 1490 C CA . ASP A 1 196 ? -6.304 -9.165 -19.636 1.00 92.19 196 ASP A CA 1
ATOM 1491 C C . ASP A 1 196 ? -7.314 -8.108 -20.110 1.00 92.19 196 ASP A C 1
ATOM 1493 O O . ASP A 1 196 ? -8.406 -7.959 -19.550 1.00 92.19 196 ASP A O 1
ATOM 1497 N N . HIS A 1 197 ? -6.981 -7.370 -21.170 1.00 90.44 197 HIS A N 1
ATOM 1498 C CA . HIS A 1 197 ? -7.971 -6.519 -21.835 1.00 90.44 197 HIS A CA 1
ATOM 1499 C C . HIS A 1 197 ? -9.050 -7.366 -22.536 1.00 90.44 197 HIS A C 1
ATOM 1501 O O . HIS A 1 197 ? -8.784 -8.461 -23.029 1.00 90.44 197 HIS A O 1
ATOM 1507 N N . ALA A 1 198 ? -10.277 -6.844 -22.613 1.00 93.12 198 ALA A N 1
ATOM 1508 C CA . ALA A 1 198 ? -11.443 -7.590 -23.102 1.00 93.12 198 ALA A CA 1
ATOM 1509 C C . ALA A 1 198 ? -11.524 -7.736 -24.635 1.00 93.12 198 ALA A C 1
ATOM 1511 O O . ALA A 1 198 ? -12.414 -8.425 -25.128 1.00 93.12 198 ALA A O 1
ATOM 1512 N N . ALA A 1 199 ? -10.627 -7.081 -25.377 1.00 93.88 199 ALA A N 1
ATOM 1513 C CA . ALA A 1 199 ? -10.617 -7.129 -26.837 1.00 93.88 199 ALA A CA 1
ATOM 1514 C C . ALA A 1 199 ? -10.353 -8.549 -27.377 1.00 93.88 199 ALA A C 1
ATOM 1516 O O . ALA A 1 199 ? -9.860 -9.420 -26.647 1.00 93.88 199 ALA A O 1
ATOM 1517 N N . SER A 1 200 ? -10.662 -8.767 -28.658 1.00 92.12 200 SER A N 1
ATOM 1518 C CA . SER A 1 200 ? -10.496 -10.056 -29.337 1.00 92.12 200 SER A CA 1
ATOM 1519 C C . SER A 1 200 ? -9.063 -10.590 -29.236 1.00 92.12 200 SER A C 1
ATOM 1521 O O . SER A 1 200 ? -8.086 -9.846 -29.129 1.00 92.12 200 SER A O 1
ATOM 1523 N N . VAL A 1 201 ? -8.920 -11.915 -29.225 1.00 90.50 201 VAL A N 1
ATOM 1524 C CA . VAL A 1 201 ? -7.606 -12.569 -29.368 1.00 90.50 201 VAL A CA 1
ATOM 1525 C C . VAL A 1 201 ? -7.109 -12.523 -30.810 1.00 90.50 201 VAL A C 1
ATOM 1527 O O . VAL A 1 201 ? -5.905 -12.571 -31.034 1.00 90.50 201 VAL A O 1
ATOM 1530 N N . GLU A 1 202 ? -8.026 -12.391 -31.767 1.00 90.38 202 GLU A N 1
ATOM 1531 C CA . GLU A 1 202 ? -7.724 -12.282 -33.190 1.00 90.38 202 GLU A CA 1
ATOM 1532 C C . GLU A 1 202 ? -7.502 -10.817 -33.568 1.00 90.38 202 GLU A C 1
ATOM 1534 O O . GLU A 1 202 ? -8.282 -9.940 -33.187 1.00 90.38 202 GLU A O 1
ATOM 1539 N N . ALA A 1 203 ? -6.444 -10.553 -34.336 1.00 91.88 203 ALA A N 1
ATOM 1540 C CA . ALA A 1 203 ? -6.260 -9.255 -34.968 1.00 91.88 203 ALA A CA 1
ATOM 1541 C C . ALA A 1 203 ? -7.344 -9.020 -36.038 1.00 91.88 203 ALA A C 1
ATOM 1543 O O . ALA A 1 203 ? -7.860 -9.982 -36.615 1.00 91.88 203 ALA A O 1
ATOM 1544 N N . PRO A 1 204 ? -7.674 -7.751 -36.342 1.00 93.19 204 PRO A N 1
ATOM 1545 C CA . PRO A 1 204 ? -8.488 -7.423 -37.508 1.00 93.19 204 PRO A CA 1
ATOM 1546 C C . PRO A 1 204 ? -7.911 -8.051 -38.784 1.00 93.19 204 PRO A C 1
ATOM 1548 O O . PRO A 1 204 ? -6.693 -8.128 -38.937 1.00 93.19 204 PRO A O 1
ATOM 1551 N N . ALA A 1 205 ? -8.783 -8.471 -39.705 1.00 91.88 205 ALA A N 1
ATOM 1552 C CA . ALA A 1 205 ? -8.373 -9.137 -40.940 1.00 91.88 205 ALA A CA 1
ATOM 1553 C C . ALA A 1 205 ? -7.439 -8.268 -41.802 1.00 91.88 205 ALA A C 1
ATOM 1555 O O . ALA A 1 205 ? -7.554 -7.036 -41.826 1.00 91.88 205 ALA A O 1
ATOM 1556 N N . ASP A 1 206 ? -6.567 -8.918 -42.570 1.00 90.88 206 ASP A N 1
ATOM 1557 C CA . ASP A 1 206 ? -5.657 -8.255 -43.502 1.00 90.88 206 ASP A CA 1
ATOM 1558 C C . ASP A 1 206 ? -6.404 -7.315 -44.461 1.00 90.88 206 ASP A C 1
ATOM 1560 O O . ASP A 1 206 ? -7.474 -7.629 -44.987 1.00 90.88 206 ASP A O 1
ATOM 1564 N N . GLY A 1 207 ? -5.838 -6.127 -44.686 1.00 89.88 207 GLY A N 1
ATOM 1565 C CA . GLY A 1 207 ? -6.457 -5.086 -45.511 1.00 89.88 207 GLY A CA 1
ATOM 1566 C C . GLY A 1 207 ? -7.525 -4.247 -44.796 1.00 89.88 207 GLY A C 1
ATOM 1567 O O . GLY A 1 207 ? -8.057 -3.314 -45.402 1.00 89.88 207 GLY A O 1
ATOM 1568 N N . THR A 1 208 ? -7.816 -4.509 -43.514 1.00 91.31 208 THR A N 1
ATOM 1569 C CA . THR A 1 208 ? -8.665 -3.623 -42.701 1.00 91.31 208 THR A CA 1
ATOM 1570 C C . THR A 1 208 ? -8.053 -2.222 -42.626 1.00 91.31 208 THR A C 1
ATOM 1572 O O . THR A 1 208 ? -6.892 -2.047 -42.255 1.00 91.31 208 THR A O 1
ATOM 1575 N N . SER A 1 209 ? -8.838 -1.195 -42.966 1.00 92.88 209 SER A N 1
ATOM 1576 C CA . SER A 1 209 ? -8.370 0.194 -42.926 1.00 92.88 209 SER A CA 1
ATOM 1577 C C . SER A 1 209 ? -8.103 0.650 -41.491 1.00 92.88 209 SER A C 1
ATOM 1579 O O . SER A 1 209 ? -9.027 0.731 -40.679 1.00 92.88 209 SER A O 1
ATOM 1581 N N . ALA A 1 210 ? -6.856 1.035 -41.204 1.00 90.94 210 ALA A N 1
ATOM 1582 C CA . ALA A 1 210 ? -6.449 1.552 -39.896 1.00 90.94 210 ALA A CA 1
ATOM 1583 C C . ALA A 1 210 ? -7.229 2.810 -39.470 1.00 90.94 210 ALA A C 1
ATOM 1585 O O . ALA A 1 210 ? -7.448 3.025 -38.282 1.00 90.94 210 ALA A O 1
ATOM 1586 N N . ALA A 1 211 ? -7.705 3.615 -40.429 1.00 94.56 211 ALA A N 1
ATOM 1587 C CA . ALA A 1 211 ? -8.489 4.821 -40.153 1.00 94.56 211 ALA A CA 1
ATOM 1588 C C . ALA A 1 211 ? -9.842 4.529 -39.476 1.00 94.56 211 ALA A C 1
ATOM 1590 O O . ALA A 1 211 ? -10.408 5.417 -38.843 1.00 94.56 211 ALA A O 1
ATOM 1591 N N . ASN A 1 212 ? -10.344 3.297 -39.602 1.00 91.81 212 ASN A N 1
ATOM 1592 C CA . ASN A 1 212 ? -11.637 2.873 -39.068 1.00 91.81 212 ASN A CA 1
ATOM 1593 C C . ASN A 1 212 ? -11.509 1.920 -37.870 1.00 91.81 212 ASN A C 1
ATOM 1595 O O . ASN A 1 212 ? -12.524 1.407 -37.403 1.00 91.81 212 ASN A O 1
ATOM 1599 N N . MET A 1 213 ? -10.291 1.652 -37.389 1.00 94.44 213 MET A N 1
ATOM 1600 C CA . MET A 1 213 ? -10.083 0.744 -36.263 1.00 94.44 213 MET A CA 1
ATOM 1601 C C . MET A 1 213 ? -10.631 1.346 -34.969 1.00 94.44 213 MET A C 1
ATOM 1603 O O . MET A 1 213 ? -10.339 2.489 -34.611 1.00 94.44 213 MET A O 1
ATOM 1607 N N . SER A 1 214 ? -11.414 0.551 -34.248 1.00 94.31 214 SER A N 1
ATOM 1608 C CA . SER A 1 214 ? -11.848 0.870 -32.893 1.00 94.31 214 SER A CA 1
ATOM 1609 C C . SER A 1 214 ? -10.714 0.670 -31.880 1.00 94.31 214 SER A C 1
ATOM 1611 O O . SER A 1 214 ? -9.675 0.075 -32.171 1.00 94.31 214 SER A O 1
ATOM 1613 N N . THR A 1 215 ? -10.924 1.118 -30.641 1.00 94.44 215 THR A N 1
ATOM 1614 C CA . THR A 1 215 ? -10.001 0.834 -29.531 1.00 94.44 215 THR A CA 1
ATOM 1615 C C . THR A 1 215 ? -9.801 -0.669 -29.318 1.00 94.44 215 THR A C 1
ATOM 1617 O O . THR A 1 215 ? -8.689 -1.092 -29.009 1.00 94.44 215 THR A O 1
ATOM 1620 N N . ASP A 1 216 ? -10.848 -1.476 -29.508 1.00 95.06 216 ASP A N 1
ATOM 1621 C CA . ASP A 1 216 ? -10.766 -2.929 -29.348 1.00 95.06 216 ASP A CA 1
ATOM 1622 C C . ASP A 1 216 ? -9.978 -3.568 -30.498 1.00 95.06 216 ASP A C 1
ATOM 1624 O O . ASP A 1 216 ? -9.173 -4.467 -30.259 1.00 95.06 216 ASP A O 1
ATOM 1628 N N . ASP A 1 217 ? -10.116 -3.059 -31.724 1.00 95.44 217 ASP A N 1
ATOM 1629 C CA . ASP A 1 217 ? -9.307 -3.503 -32.866 1.00 95.44 217 ASP A CA 1
ATOM 1630 C C . ASP A 1 217 ? -7.818 -3.218 -32.628 1.00 95.44 217 ASP A C 1
ATOM 1632 O O . ASP A 1 217 ? -6.978 -4.107 -32.777 1.00 95.44 217 ASP A O 1
ATOM 1636 N N . LEU A 1 218 ? -7.491 -2.002 -32.172 1.00 93.81 218 LEU A N 1
ATOM 1637 C CA . LEU A 1 218 ? -6.118 -1.607 -31.842 1.00 93.81 218 LEU A CA 1
ATOM 1638 C C . LEU A 1 218 ? -5.547 -2.418 -30.672 1.00 93.81 218 LEU A C 1
ATOM 1640 O O . LEU A 1 218 ? -4.379 -2.805 -30.702 1.00 93.81 218 LEU A O 1
ATOM 1644 N N . ALA A 1 219 ? -6.353 -2.710 -29.649 1.00 93.50 219 ALA A N 1
ATOM 1645 C CA . ALA A 1 219 ? -5.932 -3.538 -28.521 1.00 93.50 219 ALA A CA 1
ATOM 1646 C C . ALA A 1 219 ? -5.706 -5.004 -28.934 1.00 93.50 219 ALA A C 1
ATOM 1648 O O . ALA A 1 219 ? -4.732 -5.618 -28.499 1.00 93.50 219 ALA A O 1
ATOM 1649 N N . SER A 1 220 ? -6.564 -5.555 -29.798 1.00 94.50 220 SER A N 1
ATOM 1650 C CA . SER A 1 220 ? -6.411 -6.913 -30.344 1.00 94.50 220 SER A CA 1
ATOM 1651 C C . SER A 1 220 ? -5.151 -7.013 -31.208 1.00 94.50 220 SER A C 1
ATOM 1653 O O . SER A 1 220 ? -4.345 -7.924 -31.027 1.00 94.50 220 SER A O 1
ATOM 1655 N N . LEU A 1 221 ? -4.911 -6.019 -32.070 1.00 92.94 221 LEU A N 1
ATOM 1656 C CA . LEU A 1 221 ? -3.681 -5.927 -32.855 1.00 92.94 221 LEU A CA 1
ATOM 1657 C C . LEU A 1 221 ? -2.444 -5.810 -31.956 1.00 92.94 221 LEU A C 1
ATOM 1659 O O . LEU A 1 221 ? -1.468 -6.524 -32.163 1.00 92.94 221 LEU A O 1
ATOM 1663 N N . SER A 1 222 ? -2.494 -4.959 -30.925 1.00 91.62 222 SER A N 1
ATOM 1664 C CA . SER A 1 222 ? -1.410 -4.817 -29.949 1.00 91.62 222 SER A CA 1
ATOM 1665 C C . SER A 1 222 ? -1.058 -6.166 -29.318 1.00 91.62 222 SER A C 1
ATOM 1667 O O . SER A 1 222 ? 0.116 -6.529 -29.277 1.00 91.62 222 SER A O 1
ATOM 1669 N N . ARG A 1 223 ? -2.056 -6.947 -28.882 1.00 91.44 223 ARG A N 1
ATOM 1670 C CA . ARG A 1 223 ? -1.856 -8.301 -28.338 1.00 91.44 223 ARG A CA 1
ATOM 1671 C C . ARG A 1 223 ? -1.126 -9.215 -29.315 1.00 91.44 223 ARG A C 1
ATOM 1673 O O . ARG A 1 223 ? -0.153 -9.843 -28.911 1.00 91.44 223 ARG A O 1
ATOM 1680 N N . VAL A 1 224 ? -1.575 -9.276 -30.568 1.00 90.94 224 VAL A N 1
ATOM 1681 C CA . VAL A 1 224 ? -0.957 -10.131 -31.592 1.00 90.94 224 VAL A CA 1
ATOM 1682 C C . VAL A 1 224 ? 0.480 -9.696 -31.871 1.00 90.94 224 VAL A C 1
ATOM 1684 O O . VAL A 1 224 ? 1.366 -10.544 -31.907 1.00 90.94 224 VAL A O 1
ATOM 1687 N N . VAL A 1 225 ? 0.743 -8.391 -31.985 1.00 90.44 225 VAL A N 1
ATOM 1688 C CA . VAL A 1 225 ? 2.110 -7.872 -32.156 1.00 90.44 225 VAL A CA 1
ATOM 1689 C C . VAL A 1 225 ? 2.988 -8.240 -30.963 1.00 90.44 225 VAL A C 1
ATOM 1691 O O . VAL A 1 225 ? 4.078 -8.753 -31.160 1.00 90.44 225 VAL A O 1
ATOM 1694 N N . GLY A 1 226 ? 2.512 -8.036 -29.732 1.00 89.69 226 GLY A N 1
ATOM 1695 C CA . GLY A 1 226 ? 3.278 -8.386 -28.535 1.00 89.69 226 GLY A CA 1
ATOM 1696 C C . GLY A 1 226 ? 3.555 -9.886 -28.424 1.00 89.69 226 GLY A C 1
ATOM 1697 O O . GLY A 1 226 ? 4.639 -10.270 -28.009 1.00 89.69 226 GLY A O 1
ATOM 1698 N N . TYR A 1 227 ? 2.600 -10.737 -28.810 1.00 89.88 227 TYR A N 1
ATOM 1699 C CA . TYR A 1 227 ? 2.777 -12.191 -28.786 1.00 89.88 227 TYR A CA 1
ATOM 1700 C C . TYR A 1 227 ? 3.877 -12.665 -29.750 1.00 89.88 227 TYR A C 1
ATOM 1702 O O . TYR A 1 227 ? 4.705 -13.483 -29.355 1.00 89.88 227 TYR A O 1
ATOM 1710 N N . ASN A 1 228 ? 3.893 -12.134 -30.979 1.00 88.94 228 ASN A N 1
ATOM 1711 C CA . ASN A 1 228 ? 4.822 -12.528 -32.051 1.00 88.94 228 ASN A CA 1
ATOM 1712 C C . ASN A 1 228 ? 6.091 -11.648 -32.112 1.00 88.94 228 ASN A C 1
ATOM 1714 O O . ASN A 1 228 ? 6.802 -11.635 -33.115 1.00 88.94 228 ASN A O 1
ATOM 1718 N N . GLU A 1 229 ? 6.355 -10.838 -31.084 1.00 87.31 229 GLU A N 1
ATOM 1719 C CA . GLU A 1 229 ? 7.587 -10.052 -31.013 1.00 87.31 229 GLU A CA 1
ATOM 1720 C C . GLU A 1 229 ? 8.772 -11.005 -30.750 1.00 87.31 229 GLU A C 1
ATOM 1722 O O . GLU A 1 229 ? 8.697 -11.894 -29.900 1.00 87.31 229 GLU A O 1
ATOM 1727 N N . ASN A 1 230 ? 9.854 -10.869 -31.521 1.00 82.38 230 ASN A N 1
ATOM 1728 C CA . ASN A 1 230 ? 10.911 -11.881 -31.602 1.00 82.38 230 ASN A CA 1
ATOM 1729 C C . ASN A 1 230 ? 12.065 -11.712 -30.593 1.00 82.38 230 ASN A C 1
ATOM 1731 O O . ASN A 1 230 ? 12.990 -12.525 -30.596 1.00 82.38 230 ASN A O 1
ATOM 1735 N N . GLN A 1 231 ? 12.031 -10.686 -29.742 1.00 78.81 231 GLN A N 1
ATOM 1736 C CA . GLN A 1 231 ? 13.009 -10.421 -28.685 1.00 78.81 231 GLN A CA 1
ATOM 1737 C C . GLN A 1 231 ? 12.469 -10.793 -27.299 1.00 78.81 231 GLN A C 1
ATOM 1739 O O . GLN A 1 231 ? 13.176 -11.413 -26.505 1.00 78.81 231 GLN A O 1
ATOM 1744 N N . THR A 1 232 ? 11.233 -10.397 -26.996 1.00 76.50 232 THR A N 1
ATOM 1745 C CA . THR A 1 232 ? 10.597 -10.488 -25.673 1.00 76.50 232 THR A CA 1
ATOM 1746 C C . THR A 1 232 ? 9.141 -10.961 -25.725 1.00 76.50 232 THR A C 1
ATOM 1748 O O . THR A 1 232 ? 8.503 -11.089 -24.675 1.00 76.50 232 THR A O 1
ATOM 1751 N N . GLY A 1 233 ? 8.603 -11.241 -26.916 1.00 81.38 233 GLY A N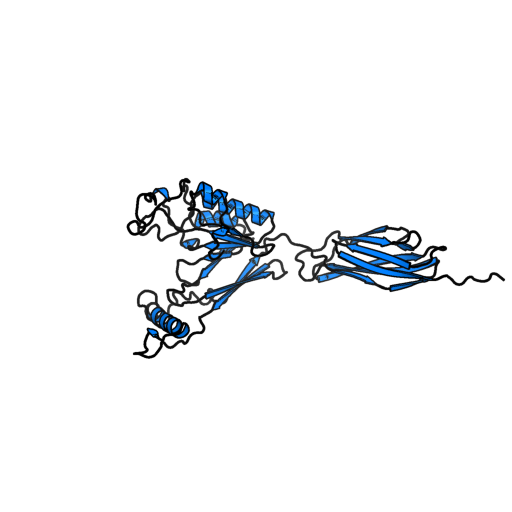 1
ATOM 1752 C CA . GLY A 1 233 ? 7.271 -11.815 -27.092 1.00 81.38 233 GLY A CA 1
ATOM 1753 C C . GLY A 1 233 ? 7.185 -13.296 -26.721 1.00 81.38 233 GLY A C 1
ATOM 1754 O O . GLY A 1 233 ? 8.188 -13.998 -26.591 1.00 81.38 233 GLY A O 1
ATOM 1755 N N . ALA A 1 234 ? 5.956 -13.792 -26.567 1.00 81.56 234 ALA A N 1
ATOM 1756 C CA . ALA A 1 234 ? 5.683 -15.184 -26.201 1.00 81.56 234 ALA A CA 1
ATOM 1757 C C . ALA A 1 234 ? 6.346 -16.194 -27.148 1.00 81.56 234 ALA A C 1
ATOM 1759 O O . ALA A 1 234 ? 6.828 -17.232 -26.700 1.00 81.56 234 ALA A O 1
ATOM 1760 N N . GLU A 1 235 ? 6.383 -15.883 -28.447 1.00 79.50 235 GLU A N 1
ATOM 1761 C CA . GLU A 1 235 ? 7.041 -16.713 -29.456 1.00 79.50 235 GLU A CA 1
ATOM 1762 C C . GLU A 1 235 ? 8.537 -16.891 -29.156 1.00 79.50 235 GLU A C 1
ATOM 1764 O O . GLU A 1 235 ? 9.037 -18.017 -29.181 1.00 79.50 235 GLU A O 1
ATOM 1769 N N . ALA A 1 236 ? 9.233 -15.809 -28.790 1.00 78.88 236 ALA A N 1
ATOM 1770 C CA . ALA A 1 236 ? 10.649 -15.842 -28.426 1.00 78.88 236 ALA A CA 1
ATOM 1771 C C . ALA A 1 236 ? 10.905 -16.631 -27.129 1.00 78.88 236 ALA A C 1
ATOM 1773 O O . ALA A 1 236 ? 11.944 -17.276 -26.983 1.00 78.88 236 ALA A O 1
ATOM 1774 N N . CYS A 1 237 ? 9.949 -16.605 -26.196 1.00 76.25 237 CYS A N 1
ATOM 1775 C CA . CYS A 1 237 ? 10.034 -17.300 -24.911 1.00 76.25 237 CYS A CA 1
ATOM 1776 C C . CYS A 1 237 ? 9.694 -18.806 -25.010 1.00 76.25 237 CYS A C 1
ATOM 1778 O O . CYS A 1 237 ? 10.042 -19.586 -24.122 1.00 76.25 237 CYS A O 1
ATOM 1780 N N . GLY A 1 238 ? 9.048 -19.248 -26.095 1.00 74.00 238 GLY A N 1
ATOM 1781 C CA . GLY A 1 238 ? 8.705 -20.651 -26.324 1.00 74.00 238 GLY A CA 1
ATOM 1782 C C . GLY A 1 238 ? 7.803 -21.232 -25.227 1.00 74.00 238 GLY A C 1
ATOM 1783 O O . GLY A 1 238 ? 6.717 -20.725 -24.956 1.00 74.00 238 GLY A O 1
ATOM 1784 N N . SER A 1 239 ? 8.226 -22.339 -24.605 1.00 70.94 239 SER A N 1
ATOM 1785 C CA . SER A 1 239 ? 7.505 -22.940 -23.470 1.00 70.94 239 SER A CA 1
ATOM 1786 C C . SER A 1 239 ? 7.757 -22.234 -22.136 1.00 70.94 239 SER A C 1
ATOM 1788 O O . SER A 1 239 ? 7.024 -22.479 -21.171 1.00 70.94 239 SER A O 1
ATOM 1790 N N . ASP A 1 240 ? 8.792 -21.396 -22.067 1.00 70.31 240 ASP A N 1
ATOM 1791 C CA . ASP A 1 240 ? 9.137 -20.648 -20.870 1.00 70.31 240 ASP A CA 1
ATOM 1792 C C . ASP A 1 240 ? 8.297 -19.373 -20.795 1.00 70.31 240 ASP A C 1
ATOM 1794 O O . ASP A 1 240 ? 7.972 -18.732 -21.790 1.00 70.31 240 ASP A O 1
ATOM 1798 N N . ARG A 1 241 ? 7.902 -19.006 -19.578 1.00 68.62 241 ARG A N 1
ATOM 1799 C CA . ARG A 1 241 ? 7.118 -17.790 -19.342 1.00 68.62 241 ARG A CA 1
ATOM 1800 C C . ARG A 1 241 ? 8.068 -16.627 -19.142 1.00 68.62 241 ARG A C 1
ATOM 1802 O O . ARG A 1 241 ? 8.992 -16.736 -18.337 1.00 68.62 241 ARG A O 1
ATOM 1809 N N . CYS A 1 242 ? 7.796 -15.519 -19.815 1.00 82.88 242 CYS A N 1
ATOM 1810 C CA . CYS A 1 242 ? 8.586 -14.302 -19.700 1.00 82.88 242 CYS A CA 1
ATOM 1811 C C . CYS A 1 242 ? 7.786 -13.224 -18.975 1.00 82.88 242 CYS A C 1
ATOM 1813 O O . CYS A 1 242 ? 7.715 -13.245 -17.744 1.00 82.88 242 CYS A O 1
ATOM 1815 N N . GLY A 1 243 ? 7.138 -12.314 -19.706 1.00 89.44 243 GLY A N 1
ATOM 1816 C CA . GLY A 1 243 ? 6.382 -11.204 -19.121 1.00 89.44 243 GLY A CA 1
ATOM 1817 C C . GLY A 1 243 ? 5.249 -11.644 -18.183 1.00 89.44 243 GLY A C 1
ATOM 1818 O O . GLY A 1 243 ? 4.896 -10.936 -17.239 1.00 89.44 243 GLY A O 1
ATOM 1819 N N . GLU A 1 244 ? 4.675 -12.832 -18.382 1.00 91.56 244 GLU A N 1
ATOM 1820 C CA . GLU A 1 244 ? 3.576 -13.331 -17.548 1.00 91.56 244 GLU A CA 1
ATOM 1821 C C . GLU A 1 244 ? 3.999 -13.767 -16.150 1.00 91.56 244 GLU A C 1
ATOM 1823 O O . GLU A 1 244 ? 3.122 -13.987 -15.307 1.00 91.56 244 GLU A O 1
ATOM 1828 N N . GLY A 1 245 ? 5.297 -13.961 -15.921 1.00 91.69 245 GLY A N 1
ATOM 1829 C CA . GLY A 1 245 ? 5.799 -14.552 -14.688 1.00 91.69 245 GLY A CA 1
ATOM 1830 C C . GLY A 1 245 ? 5.416 -16.018 -14.500 1.00 91.69 245 GLY A C 1
ATOM 1831 O O . GLY A 1 245 ? 4.740 -16.648 -15.331 1.00 91.69 245 GLY A O 1
ATOM 1832 N N . LYS A 1 246 ? 5.824 -16.577 -13.359 1.00 91.38 246 LYS A N 1
ATOM 1833 C CA . LYS A 1 246 ? 5.522 -17.963 -12.986 1.00 91.38 246 LYS A CA 1
ATOM 1834 C C . LYS A 1 246 ? 4.050 -18.110 -12.597 1.00 91.38 246 LYS A C 1
ATOM 1836 O O . LYS A 1 246 ? 3.309 -17.134 -12.504 1.00 91.38 246 LYS A O 1
ATOM 1841 N N . VAL A 1 247 ? 3.572 -19.345 -12.413 1.00 91.00 247 VAL A N 1
ATOM 1842 C CA . VAL A 1 247 ? 2.169 -19.570 -11.990 1.00 91.00 247 VAL A CA 1
ATOM 1843 C C . VAL A 1 247 ? 1.915 -18.876 -10.653 1.00 91.00 247 VAL A C 1
ATOM 1845 O O . VAL A 1 247 ? 0.867 -18.262 -10.464 1.00 91.00 247 VAL A O 1
ATOM 1848 N N . GLU A 1 248 ? 2.906 -18.943 -9.770 1.00 92.75 248 GLU A N 1
ATOM 1849 C CA . GLU A 1 248 ? 2.872 -18.449 -8.400 1.00 92.75 248 GLU A CA 1
ATOM 1850 C C . GLU A 1 248 ? 2.920 -16.920 -8.322 1.00 92.75 248 GLU A C 1
ATOM 1852 O O . GLU A 1 248 ? 2.627 -16.380 -7.264 1.00 92.75 248 GLU A O 1
ATOM 1857 N N . ASP A 1 249 ? 3.240 -16.225 -9.419 1.00 94.12 249 ASP A N 1
ATOM 1858 C CA . ASP A 1 249 ? 3.299 -14.760 -9.476 1.00 94.12 249 ASP A CA 1
ATOM 1859 C C . ASP A 1 249 ? 1.970 -14.126 -9.909 1.00 94.12 249 ASP A C 1
ATOM 1861 O O . ASP A 1 249 ? 1.788 -12.912 -9.794 1.00 94.12 249 ASP A O 1
ATOM 1865 N N . ARG A 1 250 ? 1.030 -14.908 -10.455 1.00 91.88 250 ARG A N 1
ATOM 1866 C CA . ARG A 1 250 ? -0.174 -14.392 -11.131 1.00 91.88 250 ARG A CA 1
ATOM 1867 C C . ARG A 1 250 ? -1.305 -14.091 -10.148 1.00 91.88 250 ARG A C 1
ATOM 1869 O O . ARG A 1 250 ? -1.262 -13.078 -9.454 1.00 91.88 250 ARG A O 1
ATOM 1876 N N . ASN A 1 251 ? -2.332 -14.941 -10.102 1.00 96.06 251 ASN A N 1
ATOM 1877 C CA . ASN A 1 251 ? -3.453 -14.786 -9.180 1.00 96.06 251 ASN A CA 1
ATOM 1878 C C . ASN A 1 251 ? -3.043 -15.306 -7.802 1.00 96.06 251 ASN A C 1
ATOM 1880 O O . ASN A 1 251 ? -2.934 -16.515 -7.608 1.00 96.06 251 ASN A O 1
ATOM 1884 N N . VAL A 1 252 ? -2.799 -14.387 -6.869 1.00 96.81 252 VAL A N 1
ATOM 1885 C CA . VAL A 1 252 ? -2.115 -14.670 -5.600 1.00 96.81 252 VAL A CA 1
ATOM 1886 C C . VAL A 1 252 ? -2.834 -14.067 -4.404 1.00 96.81 252 VAL A C 1
ATOM 1888 O O . VAL A 1 252 ? -3.449 -13.004 -4.507 1.00 96.81 252 VAL A O 1
ATOM 1891 N N . GLU A 1 253 ? -2.688 -14.721 -3.256 1.00 97.81 253 GLU A N 1
ATOM 1892 C CA . GLU A 1 253 ? -2.964 -14.171 -1.930 1.00 97.81 253 GLU A CA 1
ATOM 1893 C C . GLU A 1 253 ? -1.634 -14.021 -1.189 1.00 97.81 253 GLU A C 1
ATOM 1895 O O . GLU A 1 253 ? -0.937 -15.003 -0.935 1.00 97.81 253 GLU A O 1
ATOM 1900 N N . LEU A 1 254 ? -1.269 -12.785 -0.859 1.00 97.62 254 LEU A N 1
ATOM 1901 C CA . LEU A 1 254 ? -0.017 -12.464 -0.185 1.00 97.62 254 LEU A CA 1
ATOM 1902 C C . LEU A 1 254 ? -0.316 -12.055 1.250 1.00 97.62 254 LEU A C 1
ATOM 1904 O O . LEU A 1 254 ? -0.879 -10.988 1.508 1.00 97.62 254 LEU A O 1
ATOM 1908 N N . VAL A 1 255 ? 0.050 -12.921 2.188 1.00 96.81 255 VAL A N 1
ATOM 1909 C CA . VAL A 1 255 ? -0.245 -12.721 3.607 1.00 96.81 255 VAL A CA 1
ATOM 1910 C C . VAL A 1 255 ? 0.896 -11.956 4.272 1.00 96.81 255 VAL A C 1
ATOM 1912 O O . VAL A 1 255 ? 2.074 -12.246 4.060 1.00 96.81 255 VAL A O 1
ATOM 1915 N N . VAL A 1 256 ? 0.554 -10.974 5.101 1.00 95.81 256 VAL A N 1
ATOM 1916 C CA . VAL A 1 256 ? 1.494 -10.233 5.953 1.00 95.81 256 VAL A CA 1
ATOM 1917 C C . VAL A 1 256 ? 0.837 -9.958 7.302 1.00 95.81 256 VAL A C 1
ATOM 1919 O O . VAL A 1 256 ? -0.378 -9.801 7.389 1.00 95.81 256 VAL A O 1
ATOM 1922 N N . ARG A 1 257 ? 1.610 -9.897 8.390 1.00 92.56 257 ARG A N 1
ATOM 1923 C CA . ARG A 1 257 ? 1.050 -9.509 9.695 1.00 92.56 257 ARG A CA 1
ATOM 1924 C C . ARG A 1 257 ? 0.546 -8.071 9.641 1.00 92.56 257 ARG A C 1
ATOM 1926 O O . ARG A 1 257 ? 1.200 -7.224 9.048 1.00 92.56 257 ARG A O 1
ATOM 1933 N N . ASP A 1 258 ? -0.573 -7.773 10.299 1.00 93.06 258 ASP A N 1
ATOM 1934 C CA . ASP A 1 258 ? -1.054 -6.395 10.430 1.00 93.06 258 ASP A CA 1
ATOM 1935 C C . ASP A 1 258 ? -0.156 -5.629 11.422 1.00 93.06 258 ASP A C 1
ATOM 1937 O O . ASP A 1 258 ? -0.218 -5.885 12.630 1.00 93.06 258 ASP A O 1
ATOM 1941 N N . PRO A 1 259 ? 0.661 -4.662 10.961 1.00 92.88 259 PRO A N 1
ATOM 1942 C CA . PRO A 1 259 ? 1.567 -3.913 11.831 1.00 92.88 259 PRO A CA 1
ATOM 1943 C C . PRO A 1 259 ? 0.828 -2.853 12.654 1.00 92.88 259 PRO A C 1
ATOM 1945 O O . PRO A 1 259 ? 1.393 -2.221 13.553 1.00 92.88 259 PRO A O 1
ATOM 1948 N N . ARG A 1 260 ? -0.451 -2.603 12.352 1.00 91.38 260 ARG A N 1
ATOM 1949 C CA . ARG A 1 260 ? -1.234 -1.597 13.058 1.00 91.38 260 ARG A CA 1
ATOM 1950 C C . ARG A 1 260 ? -1.541 -2.070 14.469 1.00 91.38 260 ARG A C 1
ATOM 1952 O O . ARG A 1 260 ? -1.996 -3.181 14.722 1.00 91.38 260 ARG A O 1
ATOM 1959 N N . LYS A 1 261 ? -1.429 -1.132 15.404 1.00 87.12 261 LYS A N 1
ATOM 1960 C CA . LYS A 1 261 ? -1.833 -1.283 16.800 1.00 87.12 261 LYS A CA 1
ATOM 1961 C C . LYS A 1 261 ? -3.269 -1.821 16.870 1.00 87.12 261 LYS A C 1
ATOM 1963 O O . LYS A 1 261 ? -4.194 -1.146 16.391 1.00 87.12 261 LYS A O 1
ATOM 1968 N N . PRO A 1 262 ? -3.478 -2.983 17.518 1.00 81.25 262 PRO A N 1
ATOM 1969 C CA . PRO A 1 262 ? -4.794 -3.575 17.674 1.00 81.25 262 PRO A CA 1
ATOM 1970 C C . PRO A 1 262 ? -5.790 -2.597 18.305 1.00 81.25 262 PRO A C 1
ATOM 1972 O O . PRO A 1 262 ? -5.494 -1.921 19.296 1.00 81.25 262 PRO A O 1
ATOM 1975 N N . LYS A 1 263 ? -7.008 -2.530 17.760 1.00 81.38 263 LYS A N 1
ATOM 1976 C CA . LYS A 1 263 ? -8.014 -1.542 18.156 1.00 81.38 263 LYS A CA 1
ATOM 1977 C C . LYS A 1 263 ? -9.347 -2.183 18.518 1.00 81.38 263 LYS A C 1
ATOM 1979 O O . LYS A 1 263 ? -9.970 -2.899 17.738 1.00 81.38 263 LYS A O 1
ATOM 1984 N N . ALA A 1 264 ? -9.837 -1.837 19.706 1.00 86.19 264 ALA A N 1
ATOM 1985 C CA . ALA A 1 264 ? -11.200 -2.145 20.117 1.00 86.19 264 ALA A CA 1
ATOM 1986 C C . ALA A 1 264 ? -12.210 -1.221 19.418 1.00 86.19 264 ALA A C 1
ATOM 1988 O O . ALA A 1 264 ? -11.981 -0.016 19.286 1.00 86.19 264 ALA A O 1
ATOM 1989 N N . ILE A 1 265 ? -13.374 -1.757 19.046 1.00 87.62 265 ILE A N 1
ATOM 1990 C CA . ILE A 1 265 ? -14.436 -1.010 18.360 1.00 87.62 265 ILE A CA 1
ATOM 1991 C C . ILE A 1 265 ? -15.719 -1.113 19.182 1.00 87.62 265 ILE A C 1
ATOM 1993 O O . ILE A 1 265 ? -16.600 -1.934 18.935 1.00 87.62 265 ILE A O 1
ATOM 1997 N N . VAL A 1 266 ? -15.858 -0.252 20.190 1.00 88.12 266 VAL A N 1
ATOM 1998 C CA . VAL A 1 266 ? -17.093 -0.169 20.984 1.00 88.12 266 VAL A CA 1
ATOM 1999 C C . VAL A 1 266 ? -18.108 0.702 20.246 1.00 88.12 266 VAL A C 1
ATOM 2001 O O . VAL A 1 266 ? -18.288 1.867 20.588 1.00 88.12 266 VAL A O 1
ATOM 2004 N N . SER A 1 267 ? -18.754 0.154 19.215 1.00 81.81 267 SER A N 1
ATOM 2005 C CA . SER A 1 267 ? -19.676 0.893 18.334 1.00 81.81 267 SER A CA 1
ATOM 2006 C C . SER A 1 267 ? -21.145 0.811 18.755 1.00 81.81 267 SER A C 1
ATOM 2008 O O . SER A 1 267 ? -21.944 1.670 18.392 1.00 81.81 267 SER A O 1
ATOM 2010 N N . LYS A 1 268 ? -21.535 -0.205 19.540 1.00 89.44 268 LYS A N 1
ATOM 2011 C CA . LYS A 1 268 ? -22.950 -0.461 19.853 1.00 89.44 268 LYS A CA 1
ATOM 2012 C C . LYS A 1 268 ? -23.211 -0.538 21.350 1.00 89.44 268 LYS A C 1
ATOM 2014 O O . LYS A 1 268 ? -22.800 -1.477 22.036 1.00 89.44 268 LYS A O 1
ATOM 2019 N N . VAL A 1 269 ? -23.989 0.430 21.834 1.00 95.88 269 VAL A N 1
ATOM 2020 C CA . VAL A 1 269 ? -24.550 0.465 23.188 1.00 95.88 269 VAL A CA 1
ATOM 2021 C C . VAL A 1 269 ? -26.064 0.378 23.075 1.00 95.88 269 VAL A C 1
ATOM 2023 O O . VAL A 1 269 ? -26.687 1.162 22.366 1.00 95.88 269 VAL A O 1
ATOM 2026 N N . THR A 1 270 ? -26.683 -0.566 23.776 1.00 97.06 270 THR A N 1
ATOM 2027 C CA . THR A 1 270 ? -28.147 -0.684 23.827 1.00 97.06 270 THR A CA 1
ATOM 2028 C C . THR A 1 270 ? -28.626 -0.859 25.257 1.00 97.06 270 THR A C 1
ATOM 2030 O O . THR A 1 270 ? -27.879 -1.289 26.137 1.00 97.06 270 THR A O 1
ATOM 2033 N N . VAL A 1 271 ? -29.885 -0.498 25.502 1.00 97.12 271 VAL A N 1
ATOM 2034 C CA . VAL A 1 271 ? -30.519 -0.633 26.814 1.00 97.12 271 VAL A CA 1
ATOM 2035 C C . VAL A 1 271 ? -31.875 -1.310 26.699 1.00 97.12 271 VAL A C 1
ATOM 2037 O O . VAL A 1 271 ? -32.601 -1.111 25.724 1.00 97.12 271 VAL A O 1
ATOM 2040 N N . GLY A 1 272 ? -32.223 -2.089 27.716 1.00 95.81 272 GLY A N 1
ATOM 2041 C CA . GLY A 1 272 ? -33.499 -2.776 27.838 1.00 95.81 272 GLY A CA 1
ATOM 2042 C C . GLY A 1 272 ? -34.014 -2.722 29.278 1.00 95.81 272 GLY A C 1
ATOM 2043 O O . GLY A 1 272 ? -33.234 -2.947 30.203 1.00 95.81 272 GLY A O 1
ATOM 2044 N N . PRO A 1 273 ? -35.307 -2.435 29.504 1.00 96.25 273 PRO A N 1
ATOM 2045 C CA . PRO A 1 273 ? -36.307 -1.986 28.526 1.00 96.25 273 PRO A CA 1
ATOM 2046 C C . PRO A 1 273 ? -36.099 -0.524 28.062 1.00 96.25 273 PRO A C 1
ATOM 2048 O O . PRO A 1 273 ? -35.731 0.336 28.861 1.00 96.25 273 PRO A O 1
ATOM 2051 N N . LYS A 1 274 ? -36.399 -0.217 26.783 1.00 95.88 274 LYS A N 1
ATOM 2052 C CA . LYS A 1 274 ? -36.329 1.153 26.209 1.00 95.88 274 LYS A CA 1
ATOM 2053 C C . LYS A 1 274 ? -37.424 2.090 26.732 1.00 95.88 274 LYS A C 1
ATOM 2055 O O . LYS A 1 274 ? -37.227 3.301 26.807 1.00 95.88 274 LYS A O 1
ATOM 2060 N N . LYS A 1 275 ? -38.593 1.549 27.076 1.00 95.88 275 LYS A N 1
ATOM 2061 C CA . LYS A 1 275 ? -39.718 2.276 27.678 1.00 95.88 275 LYS A CA 1
ATOM 2062 C C . LYS A 1 275 ? -40.207 1.485 28.888 1.00 95.88 275 LYS A C 1
ATOM 2064 O O . LYS A 1 275 ? -40.341 0.266 28.806 1.00 95.88 275 LYS A O 1
ATOM 2069 N N . ARG A 1 276 ? -40.486 2.148 30.012 1.00 95.44 276 ARG A N 1
ATOM 2070 C CA . ARG A 1 276 ? -41.018 1.476 31.210 1.00 95.44 276 ARG A CA 1
ATOM 2071 C C . ARG A 1 276 ? -41.958 2.385 31.995 1.00 95.44 276 ARG A C 1
ATOM 2073 O O . ARG A 1 276 ? -41.597 3.506 32.347 1.00 95.44 276 ARG A O 1
ATOM 2080 N N . LYS A 1 277 ? -43.146 1.877 32.332 1.00 94.81 277 LYS A N 1
ATOM 2081 C CA . LYS A 1 277 ? -43.986 2.452 33.394 1.00 94.81 277 LYS A CA 1
ATOM 2082 C C . LYS A 1 277 ? -43.449 1.959 34.744 1.00 94.81 277 LYS A C 1
ATOM 2084 O O . LYS A 1 277 ? -43.269 0.755 34.924 1.00 94.81 277 LYS A O 1
ATOM 2089 N N . LEU A 1 278 ? -43.151 2.868 35.672 1.00 94.38 278 LEU A N 1
ATOM 2090 C CA . LEU A 1 278 ? -42.569 2.541 36.979 1.00 94.38 278 LEU A CA 1
ATOM 2091 C C . LEU A 1 278 ? -43.409 3.155 38.099 1.00 94.38 278 LEU A C 1
ATOM 2093 O O . LEU A 1 278 ? -43.561 4.372 38.158 1.00 94.38 278 LEU A O 1
ATOM 2097 N N . LYS A 1 279 ? -43.943 2.320 38.995 1.00 93.19 279 LYS A N 1
ATOM 2098 C CA . LYS A 1 279 ? -44.675 2.801 40.173 1.00 93.19 279 LYS A CA 1
ATOM 2099 C C . LYS A 1 279 ? -43.727 3.516 41.137 1.00 93.19 279 LYS A C 1
ATOM 2101 O O . LYS A 1 279 ? -42.607 3.054 41.367 1.00 93.19 279 LYS A O 1
ATOM 2106 N N . THR A 1 280 ? -44.183 4.620 41.715 1.00 91.62 280 THR A N 1
ATOM 2107 C CA . THR A 1 280 ? -43.489 5.338 42.790 1.00 91.62 280 THR A CA 1
ATOM 2108 C C . THR A 1 280 ? -43.069 4.370 43.910 1.00 91.62 280 THR A C 1
ATOM 2110 O O . THR A 1 280 ? -43.822 3.473 44.282 1.00 91.62 280 THR A O 1
ATOM 2113 N N . GLY A 1 281 ? -41.833 4.489 44.405 1.00 89.94 281 GLY A N 1
ATOM 2114 C CA . GLY A 1 281 ? -41.251 3.599 45.420 1.00 89.94 281 GLY A CA 1
ATOM 2115 C C . GLY A 1 281 ? -40.657 2.289 44.881 1.00 89.94 281 GLY A C 1
ATOM 2116 O O . GLY A 1 281 ? -39.799 1.699 45.546 1.00 89.94 281 GLY A O 1
ATOM 2117 N N . LYS A 1 282 ? -41.042 1.847 43.674 1.00 94.25 282 LYS A N 1
ATOM 2118 C CA . LYS A 1 282 ? -40.574 0.590 43.066 1.00 94.25 282 LYS A CA 1
ATOM 2119 C C . LYS A 1 282 ? -39.284 0.774 42.254 1.00 94.25 282 LYS A C 1
ATOM 2121 O O . LYS A 1 282 ? -38.875 1.886 41.902 1.00 94.25 282 LYS A O 1
ATOM 2126 N N . ARG A 1 283 ? -38.634 -0.356 41.958 1.00 94.75 283 ARG A N 1
ATOM 2127 C CA . ARG A 1 283 ? -37.409 -0.454 41.151 1.00 94.75 283 ARG A CA 1
ATOM 2128 C C . ARG A 1 283 ? -37.566 -1.465 40.016 1.00 94.75 283 ARG A C 1
ATOM 2130 O O . ARG A 1 283 ? -38.380 -2.375 40.119 1.00 94.75 283 ARG A O 1
ATOM 2137 N N . PHE A 1 284 ? -36.761 -1.324 38.970 1.00 95.62 284 PHE A N 1
ATOM 2138 C CA . PHE A 1 284 ? -36.566 -2.344 37.936 1.00 95.62 284 PHE A CA 1
ATOM 2139 C C . PHE A 1 284 ? -35.074 -2.457 37.591 1.00 95.62 284 PHE A C 1
ATOM 2141 O O . PHE A 1 284 ? -34.289 -1.570 37.933 1.00 95.62 284 PHE A O 1
ATOM 2148 N N . LYS A 1 285 ? -34.674 -3.550 36.935 1.00 96.56 285 LYS A N 1
ATOM 2149 C CA . LYS A 1 285 ? -33.312 -3.720 36.414 1.00 96.56 285 LYS A CA 1
ATOM 2150 C C . LYS A 1 285 ? -33.257 -3.177 34.985 1.00 96.56 285 LYS A C 1
ATOM 2152 O O . LYS A 1 285 ? -34.001 -3.639 34.127 1.00 96.56 285 LYS A O 1
ATOM 2157 N N . LEU A 1 286 ? -32.397 -2.191 34.747 1.00 97.19 286 LEU A N 1
ATOM 2158 C CA . LEU A 1 286 ? -32.044 -1.729 33.410 1.00 97.19 286 LEU A CA 1
ATOM 2159 C C . LEU A 1 286 ? -30.855 -2.557 32.917 1.00 97.19 286 LEU A C 1
ATOM 2161 O O . LEU A 1 286 ? -29.764 -2.459 33.479 1.00 97.19 286 LEU A O 1
ATOM 2165 N N . THR A 1 287 ? -31.062 -3.364 31.885 1.00 97.75 287 THR A N 1
ATOM 2166 C CA . THR A 1 287 ? -30.002 -4.103 31.200 1.00 97.75 287 THR A CA 1
ATOM 2167 C C . THR A 1 287 ? -29.329 -3.194 30.188 1.00 97.75 287 THR A C 1
ATOM 2169 O O . THR A 1 287 ? -29.985 -2.592 29.344 1.00 97.75 287 THR A O 1
ATOM 2172 N N . ILE A 1 288 ? -28.011 -3.116 30.257 1.00 97.69 288 ILE A N 1
ATOM 2173 C CA . ILE A 1 288 ? -27.148 -2.392 29.336 1.00 97.69 288 ILE A CA 1
ATOM 2174 C C . ILE A 1 288 ? -26.329 -3.439 28.595 1.00 97.69 288 ILE A C 1
ATOM 2176 O O . ILE A 1 288 ? -25.713 -4.297 29.227 1.00 97.69 288 ILE A O 1
ATOM 2180 N N . LYS A 1 289 ? -26.324 -3.378 27.268 1.00 97.62 289 LYS A N 1
ATOM 2181 C CA . LYS A 1 289 ? -25.471 -4.211 26.424 1.00 97.62 289 LYS A CA 1
ATOM 2182 C C . LYS A 1 289 ? -24.456 -3.317 25.727 1.00 97.62 289 LYS A C 1
ATOM 2184 O O . LYS A 1 289 ? -24.848 -2.344 25.084 1.00 97.62 289 LYS A O 1
ATOM 2189 N N . VAL A 1 290 ? -23.180 -3.653 25.856 1.00 97.12 290 VAL A N 1
ATOM 2190 C CA . VAL A 1 290 ? -22.067 -2.973 25.185 1.00 97.12 290 VAL A CA 1
ATOM 2191 C C . VAL A 1 290 ? -21.357 -4.009 24.332 1.00 97.12 290 VAL A C 1
ATOM 2193 O O . VAL A 1 290 ? -20.986 -5.064 24.841 1.00 97.12 290 VAL A O 1
ATOM 2196 N N . THR A 1 291 ? -21.226 -3.741 23.040 1.00 95.88 291 THR A N 1
ATOM 2197 C CA . THR A 1 291 ? -20.641 -4.686 22.081 1.00 95.88 291 THR A CA 1
ATOM 2198 C C . THR A 1 291 ? -19.295 -4.163 21.624 1.00 95.88 291 THR A C 1
ATOM 2200 O O . THR A 1 291 ? -19.204 -3.000 21.228 1.00 95.88 291 THR A O 1
ATOM 2203 N N . ASN A 1 292 ? -18.280 -5.022 21.692 1.00 93.75 292 ASN A N 1
ATOM 2204 C CA . ASN A 1 292 ? -17.074 -4.839 20.904 1.00 93.75 292 ASN A CA 1
ATOM 2205 C C . ASN A 1 292 ? -17.379 -5.439 19.533 1.00 93.75 292 ASN A C 1
ATOM 2207 O O . ASN A 1 292 ? -17.754 -6.609 19.450 1.00 93.75 292 ASN A O 1
ATOM 2211 N N . PHE A 1 293 ? -17.379 -4.601 18.503 1.00 87.94 293 PHE A N 1
ATOM 2212 C CA . PHE A 1 293 ? -17.847 -4.970 17.174 1.00 87.94 293 PHE A CA 1
ATOM 2213 C C . PHE A 1 293 ? -17.058 -6.165 16.630 1.00 87.94 293 PHE A C 1
ATOM 2215 O O . PHE A 1 293 ? -15.932 -6.417 17.061 1.00 87.94 293 PHE A O 1
ATOM 2222 N N . ILE A 1 294 ? -17.668 -6.931 15.725 1.00 81.44 294 ILE A N 1
ATOM 2223 C CA . ILE A 1 294 ? -17.058 -8.171 15.227 1.00 81.44 294 ILE A CA 1
ATOM 2224 C C . ILE A 1 294 ? -15.741 -7.919 14.495 1.00 81.44 294 ILE A C 1
ATOM 2226 O O . ILE A 1 294 ? -14.835 -8.725 14.614 1.00 81.44 294 ILE A O 1
ATOM 2230 N N . THR A 1 295 ? -15.590 -6.750 13.868 1.00 72.75 295 THR A N 1
ATOM 2231 C CA . THR A 1 295 ? -14.371 -6.363 13.144 1.00 72.75 295 THR A CA 1
ATOM 2232 C C . THR A 1 295 ? -13.291 -5.709 14.022 1.00 72.75 295 THR A C 1
ATOM 2234 O O . THR A 1 295 ? -12.336 -5.142 13.497 1.00 72.75 295 THR A O 1
ATOM 2237 N N . ALA A 1 296 ? -13.431 -5.716 15.353 1.00 82.81 296 ALA A N 1
ATOM 2238 C CA . ALA A 1 296 ? -12.400 -5.188 16.248 1.00 82.81 296 ALA A CA 1
ATOM 2239 C C . ALA A 1 296 ? -11.176 -6.115 16.299 1.00 82.81 296 ALA A C 1
ATOM 2241 O O . ALA A 1 296 ? -11.340 -7.313 16.485 1.00 82.81 296 ALA A O 1
ATOM 2242 N N . THR A 1 297 ? -9.963 -5.563 16.251 1.00 78.06 297 THR A N 1
ATOM 2243 C CA . THR A 1 297 ? -8.712 -6.346 16.321 1.00 78.06 297 THR A CA 1
ATOM 2244 C C . THR A 1 297 ? -8.167 -6.482 17.746 1.00 78.06 297 THR A C 1
ATOM 2246 O O . THR A 1 297 ? -7.188 -7.176 17.983 1.00 78.06 297 THR A O 1
ATOM 2249 N N . ALA A 1 298 ? -8.811 -5.851 18.738 1.00 86.44 298 ALA A N 1
ATOM 2250 C CA . ALA A 1 298 ? -8.427 -5.966 20.144 1.00 86.44 298 ALA A CA 1
ATOM 2251 C C . ALA A 1 298 ? -9.613 -6.091 21.100 1.00 86.44 298 ALA A C 1
ATOM 2253 O O . ALA A 1 298 ? -10.732 -5.636 20.838 1.00 86.44 298 ALA A O 1
ATOM 2254 N N . ASP A 1 299 ? -9.324 -6.621 22.288 1.00 91.81 299 ASP A N 1
ATOM 2255 C CA . ASP A 1 299 ? -10.218 -6.547 23.436 1.00 91.81 299 ASP A CA 1
ATOM 2256 C C . ASP A 1 299 ? -10.551 -5.098 23.807 1.00 91.81 299 ASP A C 1
ATOM 2258 O O . ASP A 1 299 ? -9.667 -4.273 24.046 1.00 91.81 299 ASP A O 1
ATOM 2262 N N . ALA A 1 300 ? -11.833 -4.806 24.019 1.00 92.94 300 ALA A N 1
ATOM 2263 C CA . ALA A 1 300 ? -12.231 -3.573 24.680 1.00 92.94 300 ALA A CA 1
ATOM 2264 C C . ALA A 1 300 ? -11.970 -3.700 26.189 1.00 92.94 300 ALA A C 1
ATOM 2266 O O . ALA A 1 300 ? -12.781 -4.273 26.926 1.00 92.94 300 ALA A O 1
ATOM 2267 N N . LYS A 1 301 ? -10.820 -3.197 26.650 1.00 94.50 301 LYS A N 1
ATOM 2268 C CA . LYS A 1 301 ? -10.417 -3.219 28.064 1.00 94.50 301 LYS A CA 1
ATOM 2269 C C . LYS A 1 301 ? -10.935 -1.983 28.809 1.00 94.50 301 LYS A C 1
ATOM 2271 O O . LYS A 1 301 ? -10.968 -0.882 28.269 1.00 94.50 301 LYS A O 1
ATOM 2276 N N . ASN A 1 302 ? -11.333 -2.165 30.069 1.00 94.75 302 ASN A N 1
ATOM 2277 C CA . ASN A 1 302 ? -11.729 -1.094 30.995 1.00 94.75 302 ASN A CA 1
ATOM 2278 C C . ASN A 1 302 ? -12.777 -0.105 30.439 1.00 94.75 302 ASN A C 1
ATOM 2280 O O . ASN A 1 302 ? -12.706 1.107 30.669 1.00 94.75 302 ASN A O 1
ATOM 2284 N N . VAL A 1 303 ? -13.790 -0.614 29.733 1.00 95.75 303 VAL A N 1
ATOM 2285 C CA . VAL A 1 303 ? -14.821 0.209 29.090 1.00 95.75 303 VAL A CA 1
ATOM 2286 C C . VAL A 1 303 ? -15.666 0.925 30.147 1.00 95.75 303 VAL A C 1
ATOM 2288 O O . VAL A 1 303 ? -16.421 0.303 30.902 1.00 95.75 303 VAL A O 1
ATOM 2291 N N . LYS A 1 304 ? -15.557 2.258 30.190 1.00 96.88 304 LYS A N 1
ATOM 2292 C CA . LYS A 1 304 ? -16.314 3.129 31.101 1.00 96.88 304 LYS A CA 1
ATOM 2293 C C . LYS A 1 304 ? -17.733 3.344 30.564 1.00 96.88 304 LYS A C 1
ATOM 2295 O O . LYS A 1 304 ? -17.928 3.956 29.516 1.00 96.88 304 LYS A O 1
ATOM 2300 N N . VAL A 1 305 ? -18.727 2.889 31.322 1.00 97.19 305 VAL A N 1
ATOM 2301 C CA . VAL A 1 305 ? -20.156 3.072 31.049 1.00 97.19 305 VAL A CA 1
ATOM 2302 C C . VAL A 1 305 ? -20.734 4.080 32.036 1.00 97.19 305 VAL A C 1
ATOM 2304 O O . VAL A 1 305 ? -20.742 3.859 33.249 1.00 97.19 305 VAL A O 1
ATOM 2307 N N . TYR A 1 306 ? -21.253 5.190 31.525 1.00 97.56 306 TYR A N 1
ATOM 2308 C CA . TYR A 1 306 ? -21.899 6.228 32.320 1.00 97.56 306 TYR A CA 1
ATOM 2309 C C . TYR A 1 306 ? -23.409 6.099 32.210 1.00 97.56 306 TYR A C 1
ATOM 2311 O O . TYR A 1 306 ? -23.949 6.104 31.111 1.00 97.56 306 TYR A O 1
ATOM 2319 N N . VAL A 1 307 ? -24.101 6.036 33.345 1.00 97.75 307 VAL A N 1
ATOM 2320 C CA . VAL A 1 307 ? -25.565 5.979 33.400 1.00 97.75 307 VAL A CA 1
ATOM 2321 C C . VAL A 1 307 ? -26.072 7.191 34.167 1.00 97.75 307 VAL A C 1
ATOM 2323 O O . VAL A 1 307 ? -25.723 7.370 35.333 1.00 97.75 307 VAL A O 1
ATOM 2326 N N . LYS A 1 308 ? -26.878 8.041 33.526 1.00 97.81 308 LYS A N 1
ATOM 2327 C CA . LYS A 1 308 ? -27.386 9.302 34.088 1.00 97.81 308 LYS A CA 1
ATOM 2328 C C . LYS A 1 308 ? -28.903 9.365 33.973 1.00 97.81 308 LYS A C 1
ATOM 2330 O O . LYS A 1 308 ? -29.454 9.144 32.902 1.00 97.81 308 LYS A O 1
ATOM 2335 N N . SER A 1 309 ? -29.566 9.727 35.064 1.00 97.00 309 SER A N 1
ATOM 2336 C CA . SER A 1 309 ? -30.987 10.074 35.072 1.00 97.00 309 SER A CA 1
ATOM 2337 C C . SER A 1 309 ? -31.176 11.577 34.875 1.00 97.00 309 SER A C 1
ATOM 2339 O O . SER A 1 309 ? -30.470 12.384 35.493 1.00 97.00 309 SER A O 1
ATOM 2341 N N . SER A 1 310 ? -32.154 11.967 34.055 1.00 96.75 310 SER A N 1
ATOM 2342 C CA . SER A 1 310 ? -32.588 13.365 33.946 1.00 96.75 310 SER A CA 1
ATOM 2343 C C . SER A 1 310 ? -33.293 13.859 35.217 1.00 96.75 310 SER A C 1
ATOM 2345 O O . SER A 1 310 ? -33.223 15.040 35.543 1.00 96.75 310 SER A O 1
ATOM 2347 N N . SER A 1 311 ? -33.913 12.960 35.990 1.00 94.25 311 SER A N 1
ATOM 2348 C CA . SER A 1 311 ? -34.674 13.306 37.194 1.00 94.25 311 SER A CA 1
ATOM 2349 C C . SER A 1 311 ? -33.845 13.1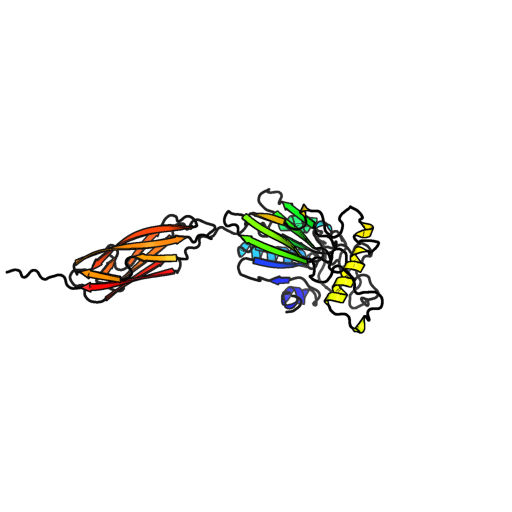47 38.468 1.00 94.25 311 SER A C 1
ATOM 2351 O O . SER A 1 311 ? -33.214 12.114 38.695 1.00 94.25 311 SER A O 1
ATOM 2353 N N . LYS A 1 312 ? -33.920 14.128 39.380 1.00 92.50 312 LYS A N 1
ATOM 2354 C CA . LYS A 1 312 ? -33.345 14.007 40.736 1.00 92.50 312 LYS A CA 1
ATOM 2355 C C . LYS A 1 312 ? -34.038 12.908 41.567 1.00 92.50 312 LYS A C 1
ATOM 2357 O O . LYS A 1 312 ? -33.417 12.388 42.496 1.00 92.50 312 LYS A O 1
ATOM 2362 N N . ARG A 1 313 ? -35.284 12.543 41.221 1.00 93.56 313 ARG A N 1
ATOM 2363 C CA . ARG A 1 313 ? -36.151 11.598 41.954 1.00 93.56 313 ARG A CA 1
ATOM 2364 C C . ARG A 1 313 ? -36.246 10.199 41.326 1.00 93.56 313 ARG A C 1
ATOM 2366 O O . ARG A 1 313 ? -36.860 9.317 41.919 1.00 93.56 313 ARG A O 1
ATOM 2373 N N . VAL A 1 314 ? -35.621 9.973 40.170 1.00 95.06 314 VAL A N 1
ATOM 2374 C CA . VAL A 1 314 ? -35.393 8.630 39.610 1.00 95.06 314 VAL A CA 1
ATOM 2375 C C . VAL A 1 314 ? -33.902 8.343 39.702 1.00 95.06 314 VAL A C 1
ATOM 2377 O O . VAL A 1 314 ? -33.101 9.002 39.041 1.00 95.06 314 VAL A O 1
ATOM 2380 N N . LYS A 1 315 ? -33.523 7.401 40.564 1.00 95.81 315 LYS A N 1
ATOM 2381 C CA . LYS A 1 315 ? -32.130 7.090 40.887 1.00 95.81 315 LYS A CA 1
ATOM 2382 C C . LYS A 1 315 ? -31.680 5.822 40.176 1.00 95.81 315 LYS A C 1
ATOM 2384 O O . LYS A 1 315 ? -32.430 4.857 40.078 1.00 95.81 315 LYS A O 1
ATOM 2389 N N . VAL A 1 316 ? -30.428 5.813 39.750 1.00 95.38 316 VAL A N 1
ATOM 2390 C CA . VAL A 1 316 ? -29.719 4.673 39.173 1.00 95.38 316 VAL A CA 1
ATOM 2391 C C . VAL A 1 316 ? -28.692 4.223 40.207 1.00 95.38 316 VAL A C 1
ATOM 2393 O O . VAL A 1 316 ? -27.857 5.029 40.608 1.00 95.38 316 VAL A O 1
ATOM 2396 N N . LYS A 1 317 ? -28.780 2.982 40.704 1.00 94.06 317 LYS A N 1
ATOM 2397 C CA . LYS A 1 317 ? -27.961 2.470 41.828 1.00 94.06 317 LYS A CA 1
ATOM 2398 C C . LYS A 1 317 ? -27.879 3.476 42.996 1.00 94.06 317 LYS A C 1
ATOM 2400 O O . LYS A 1 317 ? -26.806 3.808 43.482 1.00 94.06 317 LYS A O 1
ATOM 2405 N N . GLY A 1 318 ? -29.028 4.047 43.372 1.00 92.25 318 GLY A N 1
ATOM 2406 C CA . GLY A 1 318 ? -29.148 5.040 44.452 1.00 92.25 318 GLY A CA 1
ATOM 2407 C C . GLY A 1 318 ? -28.703 6.471 44.108 1.00 92.25 318 GLY A C 1
ATOM 2408 O O . GLY A 1 318 ? -29.106 7.408 44.792 1.00 92.25 318 GLY A O 1
ATOM 2409 N N . LYS A 1 319 ? -27.971 6.692 43.009 1.00 94.12 319 LYS A N 1
ATOM 2410 C CA . LYS A 1 319 ? -27.412 8.003 42.624 1.00 94.12 319 LYS A CA 1
ATOM 2411 C C . LYS A 1 319 ? -28.110 8.597 41.391 1.00 94.12 319 LYS A C 1
ATOM 2413 O O . LYS A 1 319 ? -28.894 7.936 40.715 1.00 94.12 319 LYS A O 1
ATOM 2418 N N . LYS A 1 320 ? -27.870 9.882 41.092 1.00 92.38 320 LYS A N 1
ATOM 2419 C CA . LYS A 1 320 ? -28.364 10.529 39.849 1.00 92.38 320 LYS A CA 1
ATOM 2420 C C . LYS A 1 320 ? -27.538 10.105 38.625 1.00 92.38 320 LYS A C 1
ATOM 2422 O O . LYS A 1 320 ? -28.070 10.017 37.520 1.00 92.38 320 LYS A O 1
ATOM 2427 N N . LYS A 1 321 ? -26.245 9.846 38.836 1.00 95.69 321 LYS A N 1
ATOM 2428 C CA . LYS A 1 321 ? -25.279 9.382 37.838 1.00 95.69 321 LYS A CA 1
ATOM 2429 C C . LYS A 1 321 ? -24.390 8.309 38.466 1.00 95.69 321 LYS A C 1
ATOM 2431 O O . LYS A 1 321 ? -24.033 8.428 39.636 1.00 95.69 321 LYS A O 1
ATOM 2436 N N . VAL A 1 322 ? -24.045 7.284 37.695 1.00 96.75 322 VAL A N 1
ATOM 2437 C CA . VAL A 1 322 ? -23.147 6.194 38.100 1.00 96.75 322 VAL A CA 1
ATOM 2438 C C . VAL A 1 322 ? -22.183 5.900 36.958 1.00 96.75 322 VAL A C 1
ATOM 2440 O O . VAL A 1 322 ? -22.566 5.988 35.790 1.00 96.75 322 VAL A O 1
ATOM 2443 N N . ARG A 1 323 ? -20.942 5.550 37.301 1.00 97.00 323 ARG A N 1
ATOM 2444 C CA . ARG A 1 323 ? -19.953 4.990 36.378 1.00 97.00 323 ARG A CA 1
ATOM 2445 C C . ARG A 1 323 ? -19.793 3.505 36.682 1.00 97.00 323 ARG A C 1
ATOM 2447 O O . ARG A 1 323 ? -19.671 3.132 37.846 1.00 97.00 323 ARG A O 1
ATOM 2454 N N . ILE A 1 324 ? -19.800 2.683 35.645 1.00 96.00 324 ILE A N 1
ATOM 2455 C CA . ILE A 1 324 ? -19.544 1.244 35.705 1.00 96.00 324 ILE A CA 1
ATOM 2456 C C . ILE A 1 324 ? -18.372 0.960 34.773 1.00 96.00 324 ILE A C 1
ATOM 2458 O O . ILE A 1 324 ? -18.250 1.610 33.738 1.00 96.00 324 ILE A O 1
ATOM 2462 N N . VAL A 1 325 ? -17.503 0.026 35.144 1.00 96.75 325 VAL A N 1
ATOM 2463 C CA . VAL A 1 325 ? -16.373 -0.392 34.311 1.00 96.75 325 VAL A CA 1
ATOM 2464 C C . VAL A 1 325 ? -16.598 -1.839 33.898 1.00 96.75 325 VAL A C 1
ATOM 2466 O O . VAL A 1 325 ? -16.785 -2.701 34.753 1.00 96.75 325 VAL A O 1
ATOM 2469 N N . ILE A 1 326 ? -16.608 -2.095 32.591 1.00 96.12 326 ILE A N 1
ATOM 2470 C CA . ILE A 1 326 ? -16.572 -3.449 32.036 1.00 96.12 326 ILE A CA 1
ATOM 2471 C C . ILE A 1 326 ? -15.100 -3.778 31.787 1.00 96.12 326 ILE A C 1
ATOM 2473 O O . ILE A 1 326 ? -14.449 -3.092 31.003 1.00 96.12 326 ILE A O 1
ATOM 2477 N N . ARG A 1 327 ? -14.563 -4.793 32.477 1.00 95.81 327 ARG A N 1
ATOM 2478 C CA . ARG A 1 327 ? -13.119 -5.096 32.460 1.00 95.81 327 ARG A CA 1
ATOM 2479 C C . ARG A 1 327 ? -12.602 -5.463 31.069 1.00 95.81 327 ARG A C 1
ATOM 2481 O O . ARG A 1 327 ? -11.547 -4.978 30.679 1.00 95.81 327 ARG A O 1
ATOM 2488 N N . LYS A 1 328 ? -13.338 -6.298 30.334 1.00 95.44 328 LYS A N 1
ATOM 2489 C CA . LYS A 1 328 ? -12.924 -6.835 29.034 1.00 95.44 328 LYS A CA 1
ATOM 2490 C C . LYS A 1 328 ? -14.141 -7.215 28.194 1.00 95.44 328 LYS A C 1
ATOM 2492 O O . LYS A 1 328 ? -15.093 -7.790 28.723 1.00 95.44 328 LYS A O 1
ATOM 2497 N N . ILE A 1 329 ? -14.095 -6.921 26.898 1.00 95.00 329 ILE A N 1
ATOM 2498 C CA . ILE A 1 329 ? -15.042 -7.421 25.896 1.00 95.00 329 ILE A CA 1
ATOM 2499 C C . ILE A 1 329 ? -14.227 -7.898 24.692 1.00 95.00 329 ILE A C 1
ATOM 2501 O O . ILE A 1 329 ? -13.626 -7.074 24.004 1.00 95.00 329 ILE A O 1
ATOM 2505 N N . LYS A 1 330 ? -14.199 -9.213 24.448 1.00 92.62 330 LYS A N 1
ATOM 2506 C CA . LYS A 1 330 ? -13.525 -9.789 23.272 1.00 92.62 330 LYS A CA 1
ATOM 2507 C C . LYS A 1 330 ? -14.164 -9.282 21.966 1.00 92.62 330 LYS A C 1
ATOM 2509 O O . LYS A 1 330 ? -15.362 -8.969 22.000 1.00 92.62 330 LYS A O 1
ATOM 2514 N N . PRO A 1 331 ? -13.417 -9.195 20.851 1.00 90.00 331 PRO A N 1
ATOM 2515 C CA . PRO A 1 331 ? -13.986 -8.945 19.526 1.00 90.00 331 PRO A CA 1
ATOM 2516 C C . PRO A 1 331 ? -15.235 -9.789 19.244 1.00 90.00 331 PRO A C 1
ATOM 2518 O O . PRO A 1 331 ? -15.333 -10.940 19.674 1.00 90.00 331 PRO A O 1
ATOM 2521 N N . GLY A 1 332 ? -16.248 -9.182 18.623 1.00 89.69 332 GLY A N 1
ATOM 2522 C CA . GLY A 1 332 ? -17.530 -9.830 18.314 1.00 89.69 332 GLY A CA 1
ATOM 2523 C C . GLY A 1 332 ? -18.410 -10.201 19.512 1.00 89.69 332 GLY A C 1
ATOM 2524 O O . GLY A 1 332 ? -19.512 -10.719 19.327 1.00 89.69 332 GLY A O 1
ATOM 2525 N N . LYS A 1 333 ? -17.981 -9.942 20.755 1.00 95.00 333 LYS A N 1
ATOM 2526 C CA . LYS A 1 333 ? -18.761 -10.268 21.957 1.00 95.00 333 LYS A CA 1
ATOM 2527 C C . LYS A 1 333 ? -19.497 -9.051 22.518 1.00 95.00 333 LYS A C 1
ATOM 2529 O O . LYS A 1 333 ? -19.124 -7.888 22.350 1.00 95.00 333 LYS A O 1
ATOM 2534 N N . THR A 1 334 ? -20.560 -9.342 23.265 1.00 96.31 334 THR A N 1
ATOM 2535 C CA . THR A 1 334 ? -21.381 -8.343 23.954 1.00 96.31 334 THR A CA 1
ATOM 2536 C C . THR A 1 334 ? -21.333 -8.560 25.459 1.00 96.31 334 THR A C 1
ATOM 2538 O O . THR A 1 334 ? -21.815 -9.573 25.965 1.00 96.31 334 THR A O 1
ATOM 2541 N N . ALA A 1 335 ? -20.848 -7.565 26.197 1.00 97.00 335 ALA A N 1
ATOM 2542 C CA . ALA A 1 335 ? -20.966 -7.542 27.646 1.00 97.00 335 ALA A CA 1
ATOM 2543 C C . ALA A 1 335 ? -22.352 -7.044 28.074 1.00 97.00 335 ALA A C 1
ATOM 2545 O O . ALA A 1 335 ? -22.916 -6.116 27.483 1.00 97.00 335 ALA A O 1
ATOM 2546 N N . ARG A 1 336 ? -22.897 -7.650 29.133 1.00 96.62 336 ARG A N 1
ATOM 2547 C CA . ARG A 1 336 ? -24.196 -7.294 29.713 1.00 96.62 336 ARG A CA 1
ATOM 2548 C C . ARG A 1 336 ? -24.007 -6.810 31.145 1.00 96.62 336 ARG A C 1
ATOM 2550 O O . ARG A 1 336 ? -23.407 -7.496 31.961 1.00 96.62 336 ARG A O 1
ATOM 2557 N N . VAL A 1 337 ? -24.562 -5.645 31.460 1.00 95.50 337 VAL A N 1
ATOM 2558 C CA . VAL A 1 337 ? -24.530 -5.047 32.800 1.00 95.50 337 VAL A CA 1
ATOM 2559 C C . VAL A 1 337 ? -25.954 -4.721 33.219 1.00 95.50 337 VAL A C 1
ATOM 2561 O O . VAL A 1 337 ? -26.683 -4.065 32.481 1.00 95.50 337 VAL A O 1
ATOM 2564 N N . SER A 1 338 ? -26.358 -5.145 34.413 1.00 95.25 338 SER A N 1
ATOM 2565 C CA . SER A 1 338 ? -27.675 -4.810 34.963 1.00 95.25 338 SER A CA 1
ATOM 2566 C C . SER A 1 338 ? -27.554 -3.755 36.051 1.00 95.25 338 SER A C 1
ATOM 2568 O O . SER A 1 338 ? -26.795 -3.917 37.005 1.00 95.25 338 SER A O 1
ATOM 2570 N N . VAL A 1 339 ? -28.330 -2.678 35.932 1.00 95.50 339 VAL A N 1
ATOM 2571 C CA . VAL A 1 339 ? -28.294 -1.552 36.868 1.00 95.50 339 VAL A CA 1
ATOM 2572 C C . VAL A 1 339 ? -29.684 -1.315 37.451 1.00 95.50 339 VAL A C 1
ATOM 2574 O O . VAL A 1 339 ? -30.636 -1.117 36.695 1.00 95.50 339 VAL A O 1
ATOM 2577 N N . PRO A 1 340 ? -29.855 -1.316 38.784 1.00 96.75 340 PRO A N 1
ATOM 2578 C CA . PRO A 1 340 ? -31.154 -1.045 39.379 1.00 96.75 340 PRO A CA 1
ATOM 2579 C C . PRO A 1 340 ? -31.529 0.432 39.208 1.00 96.75 340 PRO A C 1
ATOM 2581 O O . PRO A 1 340 ? -30.752 1.327 39.549 1.00 96.75 340 PRO A O 1
ATOM 2584 N N . VAL A 1 341 ? -32.745 0.689 38.732 1.00 96.88 341 VAL A N 1
ATOM 2585 C CA . VAL A 1 341 ? -33.336 2.027 38.605 1.00 96.88 341 VAL A CA 1
ATOM 2586 C C . VAL A 1 341 ? -34.574 2.103 39.492 1.00 96.88 341 VAL A C 1
ATOM 2588 O O . VAL A 1 341 ? -35.470 1.269 39.376 1.00 96.88 341 VAL A O 1
ATOM 2591 N N . ARG A 1 342 ? -34.628 3.091 40.391 1.00 96.19 342 ARG A N 1
ATOM 2592 C CA . ARG A 1 342 ? -35.684 3.255 41.404 1.00 96.19 342 ARG A CA 1
ATOM 2593 C C . ARG A 1 342 ? -36.343 4.627 41.298 1.00 96.19 342 ARG A C 1
ATOM 2595 O O . ARG A 1 342 ? -35.650 5.641 41.240 1.00 96.19 342 ARG A O 1
ATOM 2602 N N . ALA A 1 343 ? -37.673 4.660 41.340 1.00 94.38 343 ALA A N 1
ATOM 2603 C CA . ALA A 1 343 ? -38.437 5.889 41.544 1.00 94.38 343 ALA A CA 1
ATOM 2604 C C . ALA A 1 343 ? -38.608 6.136 43.052 1.00 94.38 343 ALA A C 1
ATOM 2606 O O . ALA A 1 343 ? -39.115 5.270 43.763 1.00 94.38 343 ALA A O 1
ATOM 2607 N N . LEU A 1 344 ? -38.180 7.296 43.554 1.00 92.44 344 LEU A N 1
ATOM 2608 C CA . LEU A 1 344 ? -38.341 7.664 44.968 1.00 92.44 344 LEU A CA 1
ATOM 2609 C C . LEU A 1 344 ? -39.812 7.956 45.317 1.00 92.44 344 LEU A C 1
ATOM 2611 O O . LEU A 1 344 ? -40.613 8.210 44.424 1.00 92.44 344 LEU A O 1
ATOM 2615 N N . GLY A 1 345 ? -40.163 7.963 46.608 1.00 84.00 345 GLY A N 1
ATOM 2616 C CA . GLY A 1 345 ? -41.548 8.056 47.111 1.00 84.00 345 GLY A CA 1
ATOM 2617 C C . GLY A 1 345 ? -42.360 9.283 46.661 1.00 84.00 345 GLY A C 1
ATOM 2618 O O . GLY A 1 345 ? -43.580 9.225 46.605 1.00 84.00 345 GLY A O 1
ATOM 2619 N N . LYS A 1 346 ? -41.698 10.380 46.275 1.00 83.31 346 LYS A N 1
ATOM 2620 C CA . LYS A 1 346 ? -42.339 11.598 45.736 1.00 83.31 346 LYS A CA 1
ATOM 2621 C C . LYS A 1 346 ? -42.098 11.783 44.227 1.00 83.31 346 LYS A C 1
ATOM 2623 O O . LYS A 1 346 ? -42.229 12.890 43.706 1.00 83.31 346 LYS A O 1
ATOM 2628 N N . ALA A 1 347 ? -41.645 10.750 43.514 1.00 86.75 347 ALA A N 1
ATOM 2629 C CA . ALA A 1 347 ? -41.372 10.830 42.080 1.00 86.75 347 ALA A CA 1
ATOM 2630 C C . ALA A 1 347 ? -42.678 10.817 41.268 1.00 86.75 347 ALA A C 1
ATOM 2632 O O . ALA A 1 347 ? -43.565 10.004 41.531 1.00 86.75 347 ALA A O 1
ATOM 2633 N N . ARG A 1 348 ? -42.765 11.703 40.270 1.00 87.50 348 ARG A N 1
ATOM 2634 C CA . ARG A 1 348 ? -43.869 11.835 39.307 1.00 87.50 348 ARG A CA 1
ATOM 2635 C C . ARG A 1 348 ? -43.302 12.236 37.938 1.00 87.50 348 ARG A C 1
ATOM 2637 O O . ARG A 1 348 ? -42.160 12.693 37.862 1.00 87.50 348 ARG A O 1
ATOM 2644 N N . GLY A 1 349 ? -44.088 12.070 36.876 1.00 91.12 349 GLY A N 1
ATOM 2645 C CA . GLY A 1 349 ? -43.747 12.546 35.530 1.00 91.12 349 GLY A CA 1
ATOM 2646 C C . GLY A 1 349 ? -42.833 11.610 34.728 1.00 91.12 349 GLY A C 1
ATOM 2647 O O . GLY A 1 349 ? -42.793 10.399 34.956 1.00 91.12 349 GLY A O 1
ATOM 2648 N N . LYS A 1 350 ? -42.127 12.170 33.739 1.00 95.12 350 LYS A N 1
ATOM 2649 C CA . LYS A 1 350 ? -41.219 11.437 32.840 1.00 95.12 350 LYS A CA 1
ATOM 2650 C C . LYS A 1 350 ? -39.764 11.583 33.307 1.00 95.12 350 LYS A C 1
ATOM 2652 O O . LYS A 1 350 ? -39.349 12.648 33.751 1.00 95.12 350 LYS A O 1
ATOM 2657 N N . ALA A 1 351 ? -38.972 10.524 33.176 1.00 95.62 351 ALA A N 1
ATOM 2658 C CA . ALA A 1 351 ? -37.525 10.557 33.366 1.00 95.62 351 ALA A CA 1
ATOM 2659 C C . ALA A 1 351 ? -36.831 9.830 32.213 1.00 95.62 351 ALA A C 1
ATOM 2661 O O . ALA A 1 351 ? -37.284 8.774 31.780 1.00 95.62 351 ALA A O 1
ATOM 2662 N N . LYS A 1 352 ? -35.716 10.377 31.734 1.00 97.56 352 LYS A N 1
ATOM 2663 C CA . LYS A 1 352 ? -34.879 9.770 30.698 1.00 97.56 352 LYS A CA 1
ATOM 2664 C C . LYS A 1 352 ? -33.595 9.277 31.350 1.00 97.56 352 LYS A C 1
ATOM 2666 O O . LYS A 1 352 ? -32.904 10.047 32.020 1.00 97.56 352 LYS A O 1
ATOM 2671 N N . ILE A 1 353 ? -33.299 7.993 31.185 1.00 97.88 353 ILE A N 1
ATOM 2672 C CA . ILE A 1 353 ? -32.010 7.411 31.543 1.00 97.88 353 ILE A CA 1
ATOM 2673 C C . ILE A 1 353 ? -31.148 7.403 30.286 1.00 97.88 353 ILE A C 1
ATOM 2675 O O . ILE A 1 353 ? -31.506 6.764 29.300 1.00 97.88 353 ILE A O 1
ATOM 2679 N N . THR A 1 354 ? -30.024 8.107 30.330 1.00 98.12 354 THR A N 1
ATOM 2680 C CA . THR A 1 354 ? -29.012 8.116 29.273 1.00 98.12 354 THR A CA 1
ATOM 2681 C C . THR A 1 354 ? -27.859 7.219 29.688 1.00 98.12 354 THR A C 1
ATOM 2683 O O . THR A 1 354 ? -27.314 7.378 30.783 1.00 98.12 354 THR A O 1
ATOM 2686 N N . VAL A 1 355 ? -27.486 6.295 28.810 1.00 98.00 355 VAL A N 1
ATOM 2687 C CA . VAL A 1 355 ? -26.294 5.458 28.935 1.00 98.00 355 VAL A CA 1
ATOM 2688 C C . VAL A 1 355 ? -25.292 5.876 27.871 1.00 98.00 355 VAL A C 1
ATOM 2690 O O . VAL A 1 355 ? -25.666 5.985 26.707 1.00 98.00 355 VAL A O 1
ATOM 2693 N N . THR A 1 356 ? -24.039 6.096 28.260 1.00 97.19 356 THR A N 1
ATOM 2694 C CA . THR A 1 356 ? -22.942 6.442 27.348 1.00 97.19 356 THR A CA 1
ATOM 2695 C C . THR A 1 356 ? -21.760 5.503 27.559 1.00 97.19 356 THR A C 1
ATOM 2697 O O . THR A 1 356 ? -21.345 5.315 28.703 1.00 97.19 356 THR A O 1
ATOM 2700 N N . ALA A 1 357 ? -21.197 4.952 26.484 1.00 95.94 357 ALA A N 1
ATOM 2701 C CA . ALA A 1 357 ? -19.919 4.236 26.507 1.00 95.94 357 ALA A CA 1
ATOM 2702 C C . ALA A 1 357 ? -19.161 4.496 25.198 1.00 95.94 357 ALA A C 1
ATOM 2704 O O . ALA A 1 357 ? -19.758 4.384 24.133 1.00 95.94 357 ALA A O 1
ATOM 2705 N N . ALA A 1 358 ? -17.877 4.864 25.287 1.00 90.81 358 ALA A N 1
ATOM 2706 C CA . ALA A 1 358 ? -17.023 5.172 24.130 1.00 90.81 358 ALA A CA 1
ATOM 2707 C C . ALA A 1 358 ? -17.681 6.127 23.101 1.00 90.81 358 ALA A C 1
ATOM 2709 O O . ALA A 1 358 ? -17.727 5.840 21.913 1.00 90.81 358 ALA A O 1
ATOM 2710 N N . GLY A 1 359 ? -18.283 7.227 23.571 1.00 90.88 359 GLY A N 1
ATOM 2711 C CA . GLY A 1 359 ? -18.997 8.199 22.723 1.00 90.88 359 GLY A CA 1
ATOM 2712 C C . GLY A 1 359 ? -20.424 7.790 22.321 1.00 90.88 359 GLY A C 1
ATOM 2713 O O . GLY A 1 359 ? -21.288 8.654 22.172 1.00 90.88 359 GLY A O 1
ATOM 2714 N N . ASN A 1 360 ? -20.723 6.492 22.269 1.00 94.62 360 ASN A N 1
ATOM 2715 C CA . ASN A 1 360 ? -22.034 5.967 21.884 1.00 94.62 360 ASN A CA 1
ATOM 2716 C C . ASN A 1 360 ? -23.084 6.135 22.985 1.00 94.62 360 ASN A C 1
ATOM 2718 O O . ASN A 1 360 ? -22.800 5.924 24.168 1.00 94.62 360 ASN A O 1
ATOM 2722 N N . LYS A 1 361 ? -24.318 6.495 22.603 1.00 96.31 361 LYS A N 1
ATOM 2723 C CA . LYS A 1 361 ? -25.427 6.787 23.528 1.00 96.31 361 LYS A CA 1
ATOM 2724 C C . LYS A 1 361 ? -26.623 5.861 23.310 1.00 96.31 361 LYS A C 1
ATOM 2726 O O . LYS A 1 361 ? -27.021 5.591 22.185 1.00 96.31 361 LYS A O 1
ATOM 2731 N N . ALA A 1 362 ? -27.256 5.455 24.405 1.00 97.31 362 ALA A N 1
ATOM 2732 C CA . ALA A 1 362 ? -28.527 4.740 24.416 1.00 97.31 362 ALA A CA 1
ATOM 2733 C C . ALA A 1 362 ? -29.467 5.318 25.479 1.00 97.31 362 ALA A C 1
ATOM 2735 O O . ALA A 1 362 ? -29.022 5.892 26.476 1.00 97.31 362 ALA A O 1
ATOM 2736 N N . TYR A 1 363 ? -30.776 5.160 25.282 1.00 97.50 363 TYR A N 1
ATOM 2737 C CA . TYR A 1 363 ? -31.781 5.822 26.112 1.00 97.50 363 TYR A CA 1
ATOM 2738 C C . TYR A 1 363 ? -32.883 4.872 26.572 1.00 97.50 363 TYR A C 1
ATOM 2740 O O . TYR A 1 363 ? -33.384 4.063 25.793 1.00 97.50 363 TYR A O 1
ATOM 2748 N N . ALA A 1 364 ? -33.300 5.029 27.828 1.00 97.62 364 ALA A N 1
ATOM 2749 C CA . ALA A 1 364 ? -34.504 4.411 28.367 1.00 97.62 364 ALA A CA 1
ATOM 2750 C C . ALA A 1 364 ? -35.440 5.480 28.946 1.00 97.62 364 ALA A C 1
ATOM 2752 O O . ALA A 1 364 ? -35.045 6.282 29.793 1.00 97.62 364 ALA A O 1
ATOM 2753 N N . ASN A 1 365 ? -36.692 5.481 28.496 1.00 97.75 365 ASN A N 1
ATOM 2754 C CA . ASN A 1 365 ? -37.717 6.433 28.907 1.00 97.75 365 ASN A CA 1
ATOM 2755 C C . ASN A 1 365 ? -38.615 5.821 29.987 1.00 97.75 365 ASN A C 1
ATOM 2757 O O . ASN A 1 365 ? -39.249 4.783 29.786 1.00 97.75 365 ASN A O 1
ATOM 2761 N N . ILE A 1 366 ? -38.696 6.487 31.134 1.00 96.44 366 ILE A N 1
ATOM 2762 C CA . ILE A 1 366 ? -39.450 6.052 32.307 1.00 96.44 366 ILE A CA 1
ATOM 2763 C C . ILE A 1 366 ? -40.647 6.976 32.508 1.00 96.44 366 ILE A C 1
ATOM 2765 O O . ILE A 1 366 ? -40.477 8.183 32.669 1.00 96.44 366 ILE A O 1
ATOM 2769 N N . LYS A 1 367 ? -41.856 6.412 32.548 1.00 96.38 367 LYS A N 1
ATOM 2770 C CA . LYS A 1 367 ? -43.066 7.115 33.000 1.00 96.38 367 LYS A CA 1
ATOM 2771 C C . LYS A 1 367 ? -43.340 6.700 34.441 1.00 96.38 367 LYS A C 1
ATOM 2773 O O . LYS A 1 367 ? -43.666 5.538 34.690 1.00 96.38 367 LYS A O 1
ATOM 2778 N N . VAL A 1 368 ? -43.174 7.623 35.385 1.00 93.75 368 VAL A N 1
ATOM 2779 C CA . VAL A 1 368 ? -43.452 7.366 36.800 1.00 93.75 368 VAL A CA 1
ATOM 2780 C C . VAL A 1 368 ? -44.949 7.509 37.043 1.00 93.75 368 VAL A C 1
ATOM 2782 O O . VAL A 1 368 ? -45.523 8.558 36.753 1.00 93.75 368 VAL A O 1
ATOM 2785 N N . ILE A 1 369 ? -45.569 6.449 37.557 1.00 92.06 369 ILE A N 1
ATOM 2786 C CA . ILE A 1 369 ? -46.998 6.406 37.888 1.00 92.06 369 ILE A CA 1
ATOM 2787 C C . ILE A 1 369 ? -47.189 6.336 39.411 1.00 92.06 369 ILE A C 1
ATOM 2789 O O . ILE A 1 369 ? -46.371 5.695 40.079 1.00 92.06 369 ILE A O 1
ATOM 2793 N N . PRO A 1 370 ? -48.240 6.965 39.969 1.00 83.88 370 PRO A N 1
ATOM 2794 C CA . PRO A 1 370 ? -48.522 6.906 41.400 1.00 83.88 370 PRO A CA 1
ATOM 2795 C C . PRO A 1 370 ? -48.621 5.459 41.903 1.00 83.88 370 PRO A C 1
ATOM 2797 O O . PRO A 1 370 ? -49.143 4.578 41.216 1.00 83.88 370 PRO A O 1
ATOM 2800 N N . GLY A 1 371 ? -48.112 5.201 43.109 1.00 70.94 371 GLY A N 1
ATOM 2801 C CA . GLY A 1 371 ? -48.467 3.985 43.842 1.00 70.94 371 GLY A CA 1
ATOM 2802 C C . GLY A 1 371 ? -49.914 4.085 44.332 1.00 70.94 371 GLY A C 1
ATOM 2803 O O . GLY A 1 371 ? -50.361 5.191 44.637 1.00 70.94 371 GLY A O 1
ATOM 2804 N N . LYS A 1 372 ? -50.648 2.963 44.408 1.00 62.78 372 LYS A N 1
ATOM 2805 C CA . LYS A 1 372 ? -51.961 2.937 45.075 1.00 62.78 372 LYS A CA 1
ATOM 2806 C C . LYS A 1 372 ? -51.768 3.492 46.495 1.00 62.78 372 LYS A C 1
ATOM 2808 O O . LYS A 1 372 ? -50.927 2.974 47.228 1.00 62.78 372 LYS A O 1
ATOM 2813 N N . LYS A 1 373 ? -52.501 4.550 46.862 1.00 55.75 373 LYS A N 1
ATOM 2814 C CA . LYS A 1 373 ? -52.681 4.902 48.274 1.00 55.75 373 LYS A CA 1
ATOM 2815 C C . LYS A 1 373 ? -53.437 3.723 48.884 1.00 55.75 373 LYS A C 1
ATOM 2817 O O . LYS A 1 373 ? -54.559 3.463 48.461 1.00 55.75 373 LYS A O 1
ATOM 2822 N N . HIS A 1 374 ? -52.837 2.995 49.822 1.00 51.88 374 HIS A N 1
ATOM 2823 C CA . HIS A 1 374 ? -53.664 2.257 50.768 1.00 51.88 374 HIS A CA 1
ATOM 2824 C C . HIS A 1 374 ? -54.438 3.334 51.527 1.00 51.88 374 HIS A C 1
ATOM 2826 O O . HIS A 1 374 ? -53.819 4.166 52.194 1.00 51.88 374 HIS A O 1
ATOM 2832 N N . LYS A 1 375 ? -55.759 3.399 51.323 1.00 43.28 375 LYS A N 1
ATOM 2833 C CA . LYS A 1 375 ? -56.634 4.077 52.277 1.00 43.28 375 LYS A CA 1
ATOM 2834 C C . LYS A 1 375 ? -56.377 3.352 53.597 1.00 43.28 375 LYS A C 1
ATOM 2836 O O . LYS A 1 375 ? -56.664 2.163 53.694 1.00 43.28 375 LYS A O 1
ATOM 2841 N N . ARG A 1 376 ? -55.696 4.015 54.532 1.00 49.78 376 ARG A N 1
ATOM 2842 C CA . ARG A 1 376 ? -55.799 3.630 55.936 1.00 49.78 376 ARG A CA 1
ATOM 2843 C C . ARG A 1 376 ? -57.248 3.955 56.287 1.00 49.78 376 ARG A C 1
ATOM 2845 O O . ARG A 1 376 ? -57.630 5.114 56.124 1.00 49.78 376 ARG A O 1
ATOM 2852 N N . HIS A 1 377 ? -58.031 2.906 56.516 1.00 41.38 377 HIS A N 1
ATOM 2853 C CA . HIS A 1 377 ? -59.336 3.030 57.147 1.00 41.38 377 HIS A CA 1
ATOM 2854 C C . HIS A 1 377 ? -59.147 3.537 58.569 1.00 41.38 377 HIS A C 1
ATOM 2856 O O . HIS A 1 377 ? -58.085 3.199 59.150 1.00 41.38 377 HIS A O 1
#

pLDDT: mean 91.95, std 8.88, range [41.38, 98.81]

Sequence (377 aa):
HGHGFGFVDQASREASNGYASYYSFSPRKGIRYISLDTSSEGGTVLVSDKGNLDDPQFQWLESQLKKATSNNELVVLFSHHAPGSMTANVPDEAAKSCTEVAVAVAPGCDGDPRVSTPIHLGTDVVEMLHKYPNVIAWVAGHSHVNDVTPFPAPDGQSGFWSIRTAALADWPKQNRLVQIFDDRDGNLSIFGTVIDHAASVEAPADGTSAANMSTDDLASLSRVVGYNENQTGAEACGSDRCGEGKVEDRNVELVVRDPRKPKAIVSKVTVGPKKRKLKTGKRFKLTIKVTNFITATADAKNVKVYVKSSSKRVKVKGKKKVRIVIRKIKPGKTARVSVPVRALGKARGKAKITVTAAGNKAYANIKVIPGKKHKRH

Secondary structure (DSSP, 8-state):
-TTSGGGS-HHHHHHTTT----EEE-SSTTEEEEEPP-B--S--TTTTTSB-B-HHHHHHHHHHHHHHHHHT-EEEEE-SS-GGG------GGGSPBTTTS-TTTSS--B---S--PSPBPHHHHHHHHHT-TTEEEEEE-SS-S-EEEEEE-TTSS-EEEEEE---SSSTT--EEEEEEEE-SSSEEEEEEEEE--SS-SSPPPTT--GGG--HHHHHHHHHHHHHT-TTTSHHHHTTS-STT--GGGSSEEEEEE--SPP-----EEEEE-SEEEEETT-EEEEEEEEE--TT-SS-EEEEEEEEEES-TTEEETTBSEEEEEEEEE-TT-EEEEEEEEEE-TT--EEEEEEEEETTEEEEEEEEEEPPP-----

Nearest PDB structures (foldseek):
  7som-assembly1_E  TM=5.444E-01  e=9.028E-05  Chlamydomonas reinhardtii
  7ad7-assembly1_A  TM=5.699E-01  e=1.620E-04  Homo sapiens
  7sqc-assembly1_M1  TM=4.487E-01  e=8.031E-05  Chlamydomonas reinhardtii
  4lba-assembly1_A  TM=4.769E-01  e=7.856E-04  Bacteroides eggerthii DSM 20697
  8u01-assembly1_A  TM=4.671E-01  e=2.530E-03  Phocaeicola plebeius

Solvent-accessible surface area (backbone atoms only — not comparable to full-atom values): 19724 Å² total; per-residue (Å²): 114,95,81,53,64,81,45,33,49,67,65,53,26,61,61,16,72,59,61,52,72,39,33,59,50,60,94,48,93,56,35,35,42,35,41,49,61,23,74,35,35,19,30,39,86,95,36,34,87,25,9,23,31,40,30,63,57,49,56,50,50,52,53,52,51,55,50,30,55,75,66,47,18,41,33,37,39,34,32,46,42,38,55,95,44,14,69,27,89,56,44,28,82,68,17,54,45,48,90,80,47,61,74,92,81,41,88,32,42,26,64,47,82,56,70,29,65,66,62,36,34,22,68,56,51,50,59,55,48,52,77,38,48,33,38,51,33,36,42,20,36,77,75,30,26,19,37,63,46,81,48,71,21,96,84,75,73,46,34,30,37,38,38,34,37,25,28,72,87,40,21,67,37,35,47,71,52,76,45,83,46,77,70,62,79,59,37,25,39,37,35,32,40,68,40,72,70,89,43,52,84,61,50,70,62,90,89,63,60,73,93,73,55,48,74,46,43,52,49,6,36,48,51,46,53,20,35,66,28,78,84,66,6,50,61,54,40,59,94,52,70,54,20,56,26,55,81,84,33,34,74,36,78,45,77,42,66,49,63,50,77,67,41,51,35,54,74,46,48,45,51,37,66,47,62,43,82,38,42,30,61,41,69,50,70,40,37,37,38,44,26,17,36,66,81,19,60,25,58,34,60,61,42,55,34,39,41,36,38,73,29,92,42,38,22,41,75,85,29,47,58,46,78,48,71,45,66,66,24,50,47,55,32,70,43,77,47,77,43,48,37,33,29,36,81,88,32,66,54,75,36,44,37,41,36,38,37,78,90,29,68,27,60,28,43,34,40,38,36,80,53,83,77,77,78,79,127

Radius of gyration: 31.82 Å; Cα contacts (8 Å, |Δi|>4): 898; chains: 1; bounding box: 87×47×103 Å